Protein AF-A0AAF1BI10-F1 (afdb_monomer)

Sequence (448 aa):
MDAAASSTVVLSPSSAIDAAVAALTTLSPGSPALSAVPAPFGQPFHAKADMLSALEPSLNAAIDLYFVKLHAINPIVDANSVRQRLGQKEHLHNEIFASMVLCMVAMRFCLPDAAPHSPTSNAVVLLREAMALASVNNDSDLRPTLDRMSAAMLMANVLRVTTGFNWAYVKTKEAITLSELLQLDDPLAYDQFTEAEKEIAISMFWKLAVAERSNALLAQHCGANAFRPSVSIRGQITHLSSLRKAAVDKPVVWRLEPTARLFEAMDPSLIDCITSKCSPPDCRMAVSVALLAHSSLDAVPLSAHQSPVQVADVLFTRLWMHSEVWRACMTHSLLQAEDDDSLPQLLVRYPVEVMAQACEVADGLSFEAILGNGQAMSNKLRAIASTADWVLSLPDPPRSYDAVDSIAEGIAMRDRLNDIADRLADAPWVRYDLPGLGHRLSRPRPLV

Solvent-accessible surface area (backbone atoms only — not comparable to full-atom values): 25201 Å² total; per-residue (Å²): 141,82,82,82,80,81,80,80,78,82,69,51,67,66,60,46,42,53,51,43,52,55,44,61,80,67,61,64,98,79,83,82,81,75,84,81,65,80,56,79,87,76,56,64,69,43,100,59,24,70,64,49,61,70,37,48,89,36,45,61,62,34,44,52,48,36,53,71,74,39,28,88,89,51,50,49,65,58,70,66,60,54,52,52,41,54,77,66,47,42,50,33,52,36,44,44,56,30,16,28,51,32,24,43,42,21,44,47,35,32,37,75,91,34,64,95,79,63,29,55,60,53,24,49,52,34,41,51,54,20,52,50,38,57,63,68,70,73,53,95,65,83,77,69,47,73,56,55,31,36,26,28,46,38,46,16,48,45,27,36,61,59,78,34,50,69,65,13,49,54,28,42,50,52,24,50,52,36,39,57,75,54,34,72,84,42,75,74,51,47,74,82,44,55,81,71,50,39,47,30,51,52,40,41,52,45,50,50,51,38,32,42,50,51,33,36,63,51,27,62,64,58,46,96,85,42,76,71,62,77,72,78,77,75,68,76,76,58,66,49,66,64,50,57,72,70,55,72,91,56,67,70,55,62,49,51,47,43,51,38,51,48,46,46,52,50,38,70,66,56,45,28,43,53,52,70,66,48,47,86,94,72,51,72,83,43,67,71,52,52,52,50,33,50,54,45,43,68,69,50,62,86,56,94,72,46,51,64,35,49,50,40,49,40,55,50,51,43,44,29,47,49,44,45,52,41,51,28,33,54,78,66,71,55,55,50,64,84,89,54,76,90,49,55,78,35,29,72,60,35,37,48,45,46,37,43,52,50,51,53,54,54,73,76,46,57,68,66,25,48,51,65,38,18,33,39,45,17,55,37,39,41,50,28,28,54,53,21,46,59,41,71,67,40,98,78,42,82,76,78,46,102,72,38,91,36,72,68,54,48,51,51,54,36,51,51,38,40,52,56,17,54,73,23,60,76,38,52,33,56,53,71,44,75,79,72,67,89,82,62,85,67,76,83,75,80,88,128

Radius of gyration: 24.23 Å; Cα contacts (8 Å, |Δi|>4): 565; chains: 1; bounding box: 86×56×68 Å

Organism: NCBI:txid143232

Mean predicted aligned error: 10.14 Å

InterPro domains:
  IPR050797 Carbohydrate Metabolism and Transport Regulator [PTHR31668] (38-392)

pLDDT: mean 78.37, std 18.45, range [25.52, 98.0]

Foldseek 3Di:
DDDDDDDDDPDDLLVLLVVLLVVVVVDDPDDDDPVPDPQDPPADFDPCLVSVVSCLVNLVVLLVVCCVQPCLLVVLDDSVVLVVCVVNVVLRRQLLNVLLSLLSSLVSLLFQPHDPPDSLVSSVSSLVSSVVSLPVPPPVDDDQDSSNLSSLQSSLQSCCLHVFNPVSLVSLVVSVVSLVVCVLVDPVSCVVDDPVVSLSNLSSLLLSQLLQLQAQLLQLLQDDPGDHGDRPPQDQNVPCVVVVVVPPPDLRNLSCVLSSQLCSLVGRLLSCLLSVVDDPVSRPDDPVSLVSSLVSLVPRDDDPSYDLLSVLVSLLSSLLSLLSSQVSCVVVVNADDPVDPPCLSRHLQNLLVSLLSNLVSVVVGDLVSLLSQALSSLSSLLSSLVSNVVQLPDPDHDADDVRANGSVRSVVSSVVSNVSSVVRLPGSGHSSYGNDSVPDPDPDDPDD

Secondary structure (DSSP, 8-state):
------------HHHHHHHHHHHHHH--S-----TTSPPGGGPPPPTTHHHHHHHHHHHHHHHHHHHHHTTTT---S-HHHHHHHHHTTGGGT-HHHHHHHHHHHHHHHTSTTS-SSSHHHHHHHHHHHHHHHHHH---SS----HHHHHHHHHHHHHHHHHT-HHHHHHHHHHHHHHHHHTTTTSGGGGGGS-HHHHHHHHHHHHHHHHHHHHHHHHGGGG-TTS--------S-TTGGGTGGGT-TT-TTHHHHHHHHHHHHSS-HHHHHHHTT---TTT----HHHHHHHHHHHHT-PPPTT--HHHHHHHHHHHHHHHHHHHHHHHHTT-PPPTT-TT-GGGSTTHHHHHHHHHHHHHHTS-HHHHHTTBHHHHHHHHHHHHHHHHHHTSSS--S-BTTBS-HHHHHHHHHHHHHHHHHHHT-S-BSSS-S-GGG----PPPP-

Structure (mmCIF, N/CA/C/O backbone):
data_AF-A0AAF1BI10-F1
#
_entry.id   AF-A0AAF1BI10-F1
#
loop_
_atom_site.group_PDB
_atom_site.id
_atom_site.type_symbol
_atom_site.label_atom_id
_atom_site.label_alt_id
_atom_site.label_comp_id
_atom_site.label_asym_id
_atom_site.label_entity_id
_atom_site.label_seq_id
_atom_site.pdbx_PDB_ins_code
_atom_site.Cartn_x
_atom_site.Cartn_y
_atom_site.Cartn_z
_atom_site.occupancy
_atom_site.B_iso_or_equiv
_atom_site.auth_seq_id
_atom_site.auth_comp_id
_atom_site.auth_asym_id
_atom_site.auth_atom_id
_atom_site.pdbx_PDB_model_num
ATOM 1 N N . MET A 1 1 ? -55.855 33.226 14.863 1.00 31.58 1 MET A N 1
ATOM 2 C CA . MET A 1 1 ? -55.617 31.771 14.771 1.00 31.58 1 MET A CA 1
ATOM 3 C C . MET A 1 1 ? -54.643 31.575 13.628 1.00 31.58 1 MET A C 1
ATOM 5 O O . MET A 1 1 ? -55.082 31.332 12.518 1.00 31.58 1 MET A O 1
ATOM 9 N N . ASP A 1 2 ? -53.351 31.754 13.894 1.00 25.94 2 ASP A N 1
ATOM 10 C CA . ASP A 1 2 ? -52.290 31.488 12.921 1.00 25.94 2 ASP A CA 1
ATOM 11 C C . ASP A 1 2 ? -51.407 30.389 13.499 1.00 25.94 2 ASP A C 1
ATOM 13 O O . ASP A 1 2 ? -50.744 30.574 14.520 1.00 25.94 2 ASP A O 1
ATOM 17 N N . ALA A 1 3 ? -51.482 29.212 12.884 1.00 27.23 3 ALA A N 1
ATOM 18 C CA . ALA A 1 3 ? -50.625 28.081 13.189 1.00 27.23 3 ALA A CA 1
ATOM 19 C C . ALA A 1 3 ? -49.372 28.189 12.314 1.00 27.23 3 ALA A C 1
ATOM 21 O O . ALA A 1 3 ? -49.432 28.005 11.099 1.00 27.23 3 ALA A O 1
ATOM 22 N N . ALA A 1 4 ? -48.240 28.509 12.939 1.00 28.75 4 ALA A N 1
ATOM 23 C CA . ALA A 1 4 ? -46.933 28.478 12.303 1.00 28.75 4 ALA A CA 1
ATOM 24 C C . ALA A 1 4 ? -46.531 27.021 12.023 1.00 28.75 4 ALA A C 1
ATOM 26 O O . ALA A 1 4 ? -46.327 26.229 12.944 1.00 28.75 4 ALA A O 1
ATOM 27 N N . ALA A 1 5 ? -46.419 26.672 10.743 1.00 28.03 5 ALA A N 1
ATOM 28 C CA . ALA A 1 5 ? -45.824 25.422 10.298 1.00 28.03 5 ALA A CA 1
ATOM 29 C C . ALA A 1 5 ? -44.307 25.469 10.543 1.00 28.03 5 ALA A C 1
ATOM 31 O O . ALA A 1 5 ? -43.591 26.271 9.944 1.00 28.03 5 ALA A O 1
ATOM 32 N N . SER A 1 6 ? -43.820 24.616 11.444 1.00 26.94 6 SER A N 1
ATOM 33 C CA . SER A 1 6 ? -42.392 24.394 11.662 1.00 26.94 6 SER A CA 1
ATOM 34 C C . SER A 1 6 ? -41.845 23.555 10.504 1.00 26.94 6 SER A C 1
ATOM 36 O O . SER A 1 6 ? -42.197 22.384 10.368 1.00 26.94 6 SER A O 1
ATOM 38 N N . SER A 1 7 ? -41.025 24.155 9.635 1.00 27.11 7 SER A N 1
ATOM 39 C CA . SER A 1 7 ? -40.278 23.410 8.622 1.00 27.11 7 SER A CA 1
ATOM 40 C C . SER A 1 7 ? -39.034 22.803 9.269 1.00 27.11 7 SER A C 1
ATOM 42 O O . SER A 1 7 ? -38.045 23.496 9.519 1.00 27.11 7 SER A O 1
ATOM 44 N N . THR A 1 8 ? -39.065 21.507 9.543 1.00 29.58 8 THR A N 1
ATOM 45 C CA . THR A 1 8 ? -37.872 20.733 9.885 1.00 29.58 8 THR A CA 1
ATOM 46 C C . THR A 1 8 ? -37.000 20.616 8.636 1.00 29.58 8 THR A C 1
ATOM 48 O O . THR A 1 8 ? -37.297 19.853 7.719 1.00 29.58 8 THR A O 1
ATOM 51 N N . VAL A 1 9 ? -35.929 21.408 8.575 1.00 31.17 9 VAL A N 1
ATOM 52 C CA . VAL A 1 9 ? -34.893 21.275 7.544 1.00 31.17 9 VAL A CA 1
ATOM 53 C C . VAL A 1 9 ? -34.178 19.946 7.780 1.00 31.17 9 VAL A C 1
ATOM 55 O O . VAL A 1 9 ? -33.450 19.789 8.758 1.00 31.17 9 VAL A O 1
ATOM 58 N N . VAL A 1 10 ? -34.410 18.970 6.902 1.00 31.61 10 VAL A N 1
ATOM 59 C CA . VAL A 1 10 ? -33.675 17.702 6.900 1.00 31.61 10 VAL A CA 1
ATOM 60 C C . VAL A 1 10 ? -32.258 17.997 6.412 1.00 31.61 10 VAL A C 1
ATOM 62 O O . VAL A 1 10 ? -32.020 18.164 5.217 1.00 31.61 10 VAL A O 1
ATOM 65 N N . LEU A 1 11 ? -31.319 18.122 7.348 1.00 34.97 11 LEU A N 1
ATOM 66 C CA . LEU A 1 11 ? -29.902 18.267 7.031 1.00 34.97 11 LEU A CA 1
ATOM 67 C C . LEU A 1 11 ? -29.393 16.974 6.385 1.00 34.97 11 LEU A C 1
ATOM 69 O O . LEU A 1 11 ? -29.658 15.873 6.865 1.00 34.97 11 LEU A O 1
ATOM 73 N N . SER A 1 12 ? -28.636 17.110 5.298 1.00 43.03 12 SER A N 1
ATOM 74 C CA . SER A 1 12 ? -27.916 15.981 4.707 1.00 43.03 12 SER A CA 1
ATOM 75 C C . SER A 1 12 ? -26.938 15.370 5.732 1.00 43.03 12 SER A C 1
ATOM 77 O O . SER A 1 12 ? -26.412 16.105 6.578 1.00 43.03 12 SER A O 1
ATOM 79 N N . PRO A 1 13 ? -26.620 14.063 5.653 1.00 47.16 13 PRO A N 1
ATOM 80 C CA . PRO A 1 13 ? -25.677 13.422 6.573 1.00 47.16 13 PRO A CA 1
ATOM 81 C C . PRO A 1 13 ? -24.314 14.130 6.640 1.00 47.16 13 PRO A C 1
ATOM 83 O O . PRO A 1 13 ? -23.726 14.216 7.711 1.00 47.16 13 PRO A O 1
ATOM 86 N N . SER A 1 14 ? -23.841 14.707 5.525 1.00 51.09 14 SER A N 1
ATOM 87 C CA . SER A 1 14 ? -22.597 15.495 5.494 1.00 51.09 14 SER A CA 1
ATOM 88 C C . SER A 1 14 ? -22.707 16.754 6.354 1.00 51.09 14 SER A C 1
ATOM 90 O O . SER A 1 14 ? -21.896 16.953 7.250 1.00 51.09 14 SER A O 1
ATOM 92 N N . SER A 1 15 ? -23.767 17.546 6.161 1.00 55.72 15 SER A N 1
ATOM 93 C CA . SER A 1 15 ? -24.000 18.762 6.952 1.00 55.72 15 SER A CA 1
ATOM 94 C C . SER A 1 15 ? -24.233 18.484 8.439 1.00 55.72 15 SER A C 1
ATOM 96 O O . SER A 1 15 ? -23.920 19.333 9.265 1.00 55.72 15 SER A O 1
ATOM 98 N N . ALA A 1 16 ? -24.753 17.304 8.794 1.00 54.59 16 ALA A N 1
ATOM 99 C CA . ALA A 1 16 ? -24.953 16.906 10.185 1.00 54.59 16 ALA A CA 1
ATOM 100 C C . ALA A 1 16 ? -23.632 16.536 10.883 1.00 54.59 16 ALA A C 1
ATOM 102 O O . ALA A 1 16 ? -23.443 16.903 12.040 1.00 54.59 16 ALA A O 1
ATOM 103 N N . ILE A 1 17 ? -22.701 15.860 10.195 1.00 55.50 17 ILE A N 1
ATOM 104 C CA . ILE A 1 17 ? -21.355 15.600 10.738 1.00 55.50 17 ILE A CA 1
ATOM 105 C C . ILE A 1 17 ? -20.570 16.914 10.818 1.00 55.50 17 ILE A C 1
ATOM 107 O O . ILE A 1 17 ? -19.960 17.179 11.847 1.00 55.50 17 ILE A O 1
ATOM 111 N N . ASP A 1 18 ? -20.622 17.761 9.785 1.00 60.31 18 ASP A N 1
ATOM 112 C CA . ASP A 1 18 ? -19.946 19.065 9.786 1.00 60.31 18 ASP A CA 1
ATOM 113 C C . ASP A 1 18 ? -20.448 19.965 10.921 1.00 60.31 18 ASP A C 1
ATOM 115 O O . ASP A 1 18 ? -19.646 20.542 11.652 1.00 60.31 18 ASP A O 1
ATOM 119 N N . ALA A 1 19 ? -21.768 20.031 11.124 1.00 57.44 19 ALA A N 1
ATOM 120 C CA . ALA A 1 19 ? -22.371 20.772 12.227 1.00 57.44 19 ALA A CA 1
ATOM 121 C C . ALA A 1 19 ? -22.018 20.169 13.592 1.00 57.44 19 ALA A C 1
ATOM 123 O O . ALA A 1 19 ? -21.762 20.912 14.536 1.00 57.44 19 ALA A O 1
ATOM 124 N N . ALA A 1 20 ? -21.964 18.840 13.706 1.00 54.84 20 ALA A N 1
ATOM 125 C CA . ALA A 1 20 ? -21.598 18.186 14.953 1.00 54.84 20 ALA A CA 1
ATOM 126 C C . ALA A 1 20 ? -20.110 18.384 15.283 1.00 54.84 20 ALA A C 1
ATOM 128 O O . ALA A 1 20 ? -19.794 18.725 16.416 1.00 54.84 20 ALA A O 1
ATOM 129 N N . VAL A 1 21 ? -19.198 18.280 14.309 1.00 60.91 21 VAL A N 1
ATOM 130 C CA . VAL A 1 21 ? -17.766 18.572 14.508 1.00 60.91 21 VAL A CA 1
ATOM 131 C C . VAL A 1 21 ? -17.530 20.062 14.781 1.00 60.91 21 VAL A C 1
ATOM 133 O O . VAL A 1 21 ? -16.714 20.403 15.636 1.00 60.91 21 VAL A O 1
ATOM 136 N N . ALA A 1 22 ? -18.283 20.958 14.137 1.00 59.41 22 ALA A N 1
ATOM 137 C CA . ALA A 1 22 ? -18.283 22.380 14.477 1.00 59.41 22 ALA A CA 1
ATOM 138 C C . ALA A 1 22 ? -18.825 22.634 15.896 1.00 59.41 22 ALA A C 1
ATOM 140 O O . ALA A 1 22 ? -18.309 23.493 16.602 1.00 59.41 22 ALA A O 1
ATOM 141 N N . ALA A 1 23 ? -19.804 21.855 16.365 1.00 51.19 23 ALA A N 1
ATOM 142 C CA . ALA A 1 23 ? -20.256 21.922 17.750 1.00 51.19 23 ALA A CA 1
ATOM 143 C C . ALA A 1 23 ? -19.157 21.457 18.726 1.00 51.19 23 ALA A C 1
ATOM 145 O O . ALA A 1 23 ? -18.974 22.098 19.760 1.00 51.19 23 ALA A O 1
ATOM 146 N N . LEU A 1 24 ? -18.352 20.439 18.380 1.00 52.19 24 LEU A N 1
ATOM 147 C CA . LEU A 1 24 ? -17.215 19.974 19.201 1.00 52.19 24 LEU A CA 1
ATOM 148 C C . LEU A 1 24 ? -16.164 21.056 19.462 1.00 52.19 24 LEU A C 1
ATOM 150 O O . LEU A 1 24 ? -15.582 21.078 20.542 1.00 52.19 24 LEU A O 1
ATOM 154 N N . THR A 1 25 ? -15.922 21.968 18.515 1.00 51.47 25 THR A N 1
ATOM 155 C CA . THR A 1 25 ? -14.968 23.074 18.721 1.00 51.47 25 THR A CA 1
ATOM 156 C C . THR A 1 25 ? -15.521 24.183 19.622 1.00 51.47 25 THR A C 1
ATOM 158 O O . THR A 1 25 ? -14.751 25.003 20.120 1.00 51.47 25 THR A O 1
ATOM 161 N N . THR A 1 26 ? -16.836 24.191 19.867 1.00 43.44 26 THR A N 1
ATOM 162 C CA . THR A 1 26 ? -17.545 25.184 20.696 1.00 43.44 26 THR A CA 1
ATOM 163 C C . THR A 1 26 ? -18.026 24.644 22.046 1.00 43.44 26 THR A C 1
ATOM 165 O O . THR A 1 26 ? -18.413 25.425 22.916 1.00 43.44 26 THR A O 1
ATOM 168 N N . LEU A 1 27 ? -17.996 23.322 22.243 1.00 40.09 27 LEU A N 1
ATOM 169 C CA . LEU A 1 27 ? -18.414 22.672 23.482 1.00 40.09 27 LEU A CA 1
ATOM 170 C C . LEU A 1 27 ? -17.382 22.927 24.592 1.00 40.09 27 LEU A C 1
ATOM 172 O O . LEU A 1 27 ? -16.327 22.301 24.663 1.00 40.09 27 LEU A O 1
ATOM 176 N N . SER A 1 28 ? -17.718 23.863 25.481 1.00 34.72 28 SER A N 1
ATOM 177 C CA . SER A 1 28 ? -17.092 24.003 26.800 1.00 34.72 28 SER A CA 1
ATOM 178 C C . SER A 1 28 ? -17.444 22.776 27.659 1.00 34.72 28 SER A C 1
ATOM 180 O O . SER A 1 28 ? -18.552 22.249 27.509 1.00 34.72 28 SER A O 1
ATOM 182 N N . PRO A 1 29 ? -16.560 22.292 28.554 1.00 36.12 29 PRO A N 1
ATOM 183 C CA . PRO A 1 29 ? -16.841 21.120 29.377 1.00 36.12 29 PRO A CA 1
ATOM 184 C C . PRO A 1 29 ? -17.994 21.417 30.346 1.00 36.12 29 PRO A C 1
ATOM 186 O O . PRO A 1 29 ? -17.800 22.011 31.403 1.00 36.12 29 PRO A O 1
ATOM 189 N N . GLY A 1 30 ? -19.209 21.022 29.961 1.00 42.44 30 GLY A N 1
ATOM 190 C CA . GLY A 1 30 ? -20.400 21.085 30.803 1.00 42.44 30 GLY A CA 1
ATOM 191 C C . GLY A 1 30 ? -21.678 21.463 30.054 1.00 42.44 30 GLY A C 1
ATOM 192 O O . GLY A 1 30 ? -22.052 22.632 30.067 1.00 42.44 30 GLY A O 1
ATOM 193 N N . SER A 1 31 ? -22.366 20.484 29.446 1.00 34.72 31 SER A N 1
ATOM 194 C CA . SER A 1 31 ? -23.835 20.431 29.224 1.00 34.72 31 SER A CA 1
ATOM 195 C C . SER A 1 31 ? -24.236 19.242 28.330 1.00 34.72 31 SER A C 1
ATOM 197 O O . SER A 1 31 ? -23.498 18.944 27.396 1.00 34.72 31 SER A O 1
ATOM 199 N N . PRO A 1 32 ? -25.475 18.720 28.445 1.00 45.84 32 PRO A N 1
ATOM 200 C CA . PRO A 1 32 ? -26.141 18.165 29.620 1.00 45.84 32 PRO A CA 1
ATOM 201 C C . PRO A 1 32 ? -25.905 16.641 29.731 1.00 45.84 32 PRO A C 1
ATOM 203 O O . PRO A 1 32 ? -25.630 15.958 28.752 1.00 45.84 32 PRO A O 1
ATOM 206 N N . ALA A 1 33 ? -26.024 16.119 30.951 1.00 48.28 33 ALA A N 1
ATOM 207 C CA . ALA A 1 33 ? -25.621 14.769 31.336 1.00 48.28 33 ALA A CA 1
ATOM 208 C C . ALA A 1 33 ? -26.352 13.632 30.592 1.00 48.28 33 ALA A C 1
ATOM 210 O O . ALA A 1 33 ? -27.579 13.644 30.488 1.00 48.28 33 ALA A O 1
ATOM 211 N N . LEU A 1 34 ? -25.589 12.589 30.236 1.00 52.19 34 LEU A N 1
ATOM 212 C CA . LEU A 1 34 ? -25.973 11.223 29.822 1.00 52.19 34 LEU A CA 1
ATOM 213 C C . LEU A 1 34 ? -26.940 10.467 30.778 1.00 52.19 34 LEU A C 1
ATOM 215 O O . LEU A 1 34 ? -27.022 9.240 30.740 1.00 52.19 34 LEU A O 1
ATOM 219 N N . SER A 1 35 ? -27.705 11.156 31.633 1.00 46.84 35 SER A N 1
ATOM 220 C CA . SER A 1 35 ? -28.483 10.587 32.747 1.00 46.84 35 SER A CA 1
ATOM 221 C C . SER A 1 35 ? -29.602 9.611 32.353 1.00 46.84 35 SER A C 1
ATOM 223 O O . SER A 1 35 ? -30.230 9.031 33.235 1.00 46.84 35 SER A O 1
ATOM 225 N N . ALA A 1 36 ? -29.850 9.404 31.058 1.00 48.00 36 ALA A N 1
ATOM 226 C CA . ALA A 1 36 ? -30.950 8.586 30.554 1.00 48.00 36 ALA A CA 1
ATOM 227 C C . ALA A 1 36 ? -30.525 7.319 29.787 1.00 48.00 36 ALA A C 1
ATOM 229 O O . ALA A 1 36 ? -31.404 6.549 29.403 1.00 48.00 36 ALA A O 1
ATOM 230 N N . VAL A 1 37 ? -29.228 7.070 29.553 1.00 53.03 37 VAL A N 1
ATOM 231 C CA . VAL A 1 37 ? -28.775 5.833 28.887 1.00 53.03 37 VAL A CA 1
ATOM 232 C C . VAL A 1 37 ? -28.364 4.818 29.959 1.00 53.03 37 VAL A C 1
ATOM 234 O O . VAL A 1 37 ? -27.371 5.050 30.649 1.00 53.03 37 VAL A O 1
ATOM 237 N N . PRO A 1 38 ? -29.090 3.696 30.135 1.00 49.81 38 PRO A N 1
ATOM 238 C CA . PRO A 1 38 ? -28.652 2.641 31.037 1.00 49.81 38 PRO A CA 1
ATOM 239 C C . PRO A 1 38 ? -27.323 2.095 30.521 1.00 49.81 38 PRO A C 1
ATOM 241 O O . PRO A 1 38 ? -27.273 1.581 29.404 1.00 49.81 38 PRO A O 1
ATOM 244 N N . ALA A 1 39 ? -26.256 2.218 31.312 1.00 53.09 39 ALA A N 1
ATOM 245 C CA . ALA A 1 39 ? -24.982 1.591 30.994 1.00 53.09 39 ALA A CA 1
ATOM 246 C C . ALA A 1 39 ? -25.214 0.075 30.894 1.00 53.09 39 ALA A C 1
ATOM 248 O O . ALA A 1 39 ? -25.582 -0.545 31.903 1.00 53.09 39 ALA A O 1
ATOM 249 N N . PRO A 1 40 ? -25.020 -0.553 29.724 1.00 49.62 40 PRO A N 1
ATOM 250 C CA . PRO A 1 40 ? -24.923 -1.993 29.702 1.00 49.62 40 PRO A CA 1
ATOM 251 C C . PRO A 1 40 ? -23.664 -2.319 30.518 1.00 49.62 40 PRO A C 1
ATOM 253 O O . PRO A 1 40 ? -22.595 -1.773 30.269 1.00 49.62 40 PRO A O 1
ATOM 256 N N . PHE A 1 41 ? -23.803 -3.149 31.551 1.00 52.97 41 PHE A N 1
ATOM 257 C CA . PHE A 1 41 ? -22.699 -3.670 32.379 1.00 52.97 41 PHE A CA 1
ATOM 258 C C . PHE A 1 41 ? -22.151 -2.792 33.519 1.00 52.97 41 PHE A C 1
ATOM 260 O O . PHE A 1 41 ? -21.163 -3.180 34.137 1.00 52.97 41 PHE A O 1
ATOM 267 N N . GLY A 1 42 ? -22.778 -1.662 33.871 1.00 60.28 42 GLY A N 1
ATOM 268 C CA . GLY A 1 42 ? -22.357 -0.877 35.047 1.00 60.28 42 GLY A CA 1
ATOM 269 C C . GLY A 1 42 ? -20.955 -0.256 34.940 1.00 60.28 42 GLY A C 1
ATOM 270 O O . GLY A 1 42 ? -20.403 0.185 35.947 1.00 60.28 42 GLY A O 1
ATOM 271 N N . GLN A 1 43 ? -20.378 -0.211 33.735 1.00 69.56 43 GLN A N 1
ATOM 272 C CA . GLN A 1 43 ? -19.134 0.503 33.470 1.00 69.56 43 GLN A CA 1
ATOM 273 C C . GLN A 1 43 ? -19.405 2.011 33.358 1.00 69.56 43 GLN A C 1
ATOM 275 O O . GLN A 1 43 ? -20.383 2.409 32.716 1.00 69.56 43 GLN A O 1
ATOM 280 N N . PRO A 1 44 ? -18.567 2.868 33.968 1.00 80.81 44 PRO A N 1
ATOM 281 C CA . PRO A 1 44 ? -18.727 4.310 33.853 1.00 80.81 44 PRO A CA 1
ATOM 282 C C . PRO A 1 44 ? -18.522 4.764 32.404 1.00 80.81 44 PRO A C 1
ATOM 284 O O . PRO A 1 44 ? -17.844 4.112 31.611 1.00 80.81 44 PRO A O 1
ATOM 287 N N . PHE A 1 45 ? -19.122 5.897 32.055 1.00 85.44 45 PHE A N 1
ATOM 288 C CA . PHE A 1 45 ? -18.816 6.583 30.806 1.00 85.44 45 PHE A CA 1
ATOM 289 C C . PHE A 1 45 ? -17.393 7.146 30.849 1.00 85.44 45 PHE A C 1
ATOM 291 O O . PHE A 1 45 ? -16.958 7.661 31.882 1.00 85.44 45 PHE A O 1
ATOM 298 N N . HIS A 1 46 ? -16.683 7.099 29.725 1.00 86.62 46 HIS A N 1
ATOM 299 C CA . HIS A 1 46 ? -15.383 7.760 29.615 1.00 86.62 46 HIS A CA 1
ATOM 300 C C . HIS A 1 46 ? -15.539 9.274 29.390 1.00 86.62 46 HIS A C 1
ATOM 302 O O . HIS A 1 46 ? -16.592 9.755 28.960 1.00 86.62 46 HIS A O 1
ATOM 308 N N . ALA A 1 47 ? -14.459 10.040 29.560 1.00 82.69 47 ALA A N 1
ATOM 309 C CA . ALA A 1 47 ? -14.481 11.509 29.525 1.00 82.69 47 ALA A CA 1
ATOM 310 C C . ALA A 1 47 ? -15.014 12.140 28.217 1.00 82.69 47 ALA A C 1
ATOM 312 O O . ALA A 1 47 ? -15.375 13.314 28.206 1.00 82.69 47 ALA A O 1
ATOM 313 N N . LYS A 1 48 ? -15.056 11.390 27.105 1.00 84.56 48 LYS A N 1
ATOM 314 C CA . LYS A 1 48 ? -15.559 11.856 25.796 1.00 84.56 48 LYS A CA 1
ATOM 315 C C . LYS A 1 48 ? -16.939 11.310 25.408 1.00 84.56 48 LYS A C 1
ATOM 317 O O . LYS A 1 48 ? -17.348 11.459 24.258 1.00 84.56 48 LYS A O 1
ATOM 322 N N . ALA A 1 49 ? -17.651 10.660 26.330 1.00 84.31 49 ALA A N 1
ATOM 323 C CA . ALA A 1 49 ? -18.897 9.961 26.011 1.00 84.31 49 ALA A CA 1
ATOM 324 C C . ALA A 1 49 ? -20.007 10.928 25.577 1.00 84.31 49 ALA A C 1
ATOM 326 O O . ALA A 1 49 ? -20.689 10.657 24.594 1.00 84.31 49 ALA A O 1
ATOM 327 N N . ASP A 1 50 ? -20.128 12.089 26.231 1.00 81.00 50 ASP A N 1
ATOM 328 C CA . ASP A 1 50 ? -21.113 13.118 25.864 1.00 81.00 50 ASP A CA 1
ATOM 329 C C . ASP A 1 50 ? -20.915 13.598 24.415 1.00 81.00 50 ASP A C 1
ATOM 331 O O . ASP A 1 50 ? -21.865 13.699 23.638 1.00 81.00 50 ASP A O 1
ATOM 335 N N . MET A 1 51 ? -19.657 13.816 24.016 1.00 82.25 51 MET A N 1
ATOM 336 C CA . MET A 1 51 ? -19.302 14.208 22.650 1.00 82.25 51 MET A CA 1
ATOM 337 C C . MET A 1 51 ? -19.689 13.123 21.630 1.00 82.25 51 MET A C 1
ATOM 339 O O . MET A 1 51 ? -20.219 13.438 20.567 1.00 82.25 51 MET A O 1
ATOM 343 N N . LEU A 1 52 ? -19.428 11.848 21.930 1.00 83.00 52 LEU A N 1
ATOM 344 C CA . LEU A 1 52 ? -19.770 10.744 21.028 1.00 83.00 52 LEU A CA 1
ATOM 345 C C . LEU A 1 52 ? -21.276 10.519 20.936 1.00 83.00 52 LEU A C 1
ATOM 347 O O . LEU A 1 52 ? -21.784 10.269 19.846 1.00 83.00 52 LEU A O 1
ATOM 351 N N . SER A 1 53 ? -21.991 10.678 22.048 1.00 82.81 53 SER A N 1
ATOM 352 C CA . SER A 1 53 ? -23.450 10.623 22.062 1.00 82.81 53 SER A CA 1
ATOM 353 C C . SER A 1 53 ? -24.058 11.728 21.194 1.00 82.81 53 SER A C 1
ATOM 355 O O . SER A 1 53 ? -24.999 11.466 20.448 1.00 82.81 53 SER A O 1
ATOM 357 N N . ALA A 1 54 ? -23.477 12.933 21.196 1.00 77.62 54 ALA A N 1
ATOM 358 C CA . ALA A 1 54 ? -23.900 14.013 20.303 1.00 77.62 54 ALA A CA 1
ATOM 359 C C . ALA A 1 54 ? -23.653 13.699 18.811 1.00 77.62 54 ALA A C 1
ATOM 361 O O . ALA A 1 54 ? -24.390 14.178 17.949 1.00 77.62 54 ALA A O 1
ATOM 362 N N . LEU A 1 55 ? -22.643 12.880 18.495 1.00 75.62 55 LEU A N 1
ATOM 363 C CA . LEU A 1 55 ? -22.329 12.446 17.129 1.00 75.62 55 LEU A CA 1
ATOM 364 C C . LEU A 1 55 ? -23.166 11.242 16.660 1.00 75.62 55 LEU A C 1
ATOM 366 O O . LEU A 1 55 ? -23.219 10.993 15.455 1.00 75.62 55 LEU A O 1
ATOM 370 N N . GLU A 1 56 ? -23.815 10.502 17.567 1.00 77.44 56 GLU A N 1
ATOM 371 C CA . GLU A 1 56 ? -24.487 9.212 17.316 1.00 77.44 56 GLU A CA 1
ATOM 372 C C . GLU A 1 56 ? -25.407 9.188 16.073 1.00 77.44 56 GLU A C 1
ATOM 374 O O . GLU A 1 56 ? -25.274 8.253 15.274 1.00 77.44 56 GLU A O 1
ATOM 379 N N . PRO A 1 57 ? -26.256 10.208 15.806 1.00 71.25 57 PRO A N 1
ATOM 380 C CA . PRO A 1 57 ? -27.109 10.234 14.609 1.00 71.25 57 PRO A CA 1
ATOM 381 C C . PRO A 1 57 ? -26.323 10.200 13.292 1.00 71.25 57 PRO A C 1
ATOM 383 O O . PRO A 1 57 ? -26.815 9.720 12.271 1.00 71.25 57 PRO A O 1
ATOM 386 N N . SER A 1 58 ? -25.091 10.698 13.325 1.00 72.56 58 SER A N 1
ATOM 387 C CA . SER A 1 58 ? -24.222 10.870 12.167 1.00 72.56 58 SER A CA 1
ATOM 388 C C . SER A 1 58 ? -23.101 9.820 12.099 1.00 72.56 58 SER A C 1
ATOM 390 O O . SER A 1 58 ? -22.537 9.601 11.023 1.00 72.56 58 SER A O 1
ATOM 392 N N . LEU A 1 59 ? -22.799 9.133 13.213 1.00 80.81 59 LEU A N 1
ATOM 393 C CA . LEU A 1 59 ? -21.774 8.082 13.295 1.00 80.81 59 LEU A CA 1
ATOM 394 C C . LEU A 1 59 ? -22.070 6.925 12.338 1.00 80.81 59 LEU A C 1
ATOM 396 O O . LEU A 1 59 ? -21.198 6.545 11.560 1.00 80.81 59 LEU A O 1
ATOM 400 N N . ASN A 1 60 ? -23.298 6.396 12.349 1.00 81.31 60 ASN A N 1
ATOM 401 C CA . ASN A 1 60 ? -23.662 5.244 11.515 1.00 81.31 60 ASN A CA 1
ATOM 402 C C . ASN A 1 60 ? -23.466 5.535 10.020 1.00 81.31 60 ASN A C 1
ATOM 404 O O . ASN A 1 60 ? -22.824 4.756 9.322 1.00 81.31 60 ASN A O 1
ATOM 408 N N . ALA A 1 61 ? -23.920 6.701 9.548 1.00 79.94 61 ALA A N 1
ATOM 409 C CA . ALA A 1 61 ? -23.762 7.102 8.151 1.00 79.94 61 ALA A CA 1
ATOM 410 C C . ALA A 1 61 ? -22.285 7.281 7.751 1.00 79.94 61 ALA A C 1
ATOM 412 O O . ALA A 1 61 ? -21.879 6.875 6.660 1.00 79.94 61 ALA A O 1
ATOM 413 N N . ALA A 1 62 ? -21.464 7.865 8.631 1.00 79.69 62 ALA A N 1
ATOM 414 C CA . ALA A 1 62 ? -20.030 8.019 8.390 1.00 79.69 62 ALA A CA 1
ATOM 415 C C . ALA A 1 62 ? -19.310 6.662 8.317 1.00 79.69 62 ALA A C 1
ATOM 417 O O . ALA A 1 62 ? -18.460 6.445 7.450 1.00 79.69 62 ALA A O 1
ATOM 418 N N . ILE A 1 63 ? -19.675 5.740 9.206 1.00 84.94 63 ILE A N 1
ATOM 419 C CA . ILE A 1 63 ? -19.086 4.403 9.311 1.00 84.94 63 ILE A CA 1
ATOM 420 C C . ILE A 1 63 ? -19.501 3.522 8.133 1.00 84.94 63 ILE A C 1
ATOM 422 O O . ILE A 1 63 ? -18.655 2.844 7.549 1.00 84.94 63 ILE A O 1
ATOM 426 N N . ASP A 1 64 ? -20.762 3.578 7.708 1.00 84.44 64 ASP A N 1
ATOM 427 C CA . ASP A 1 64 ? -21.208 2.886 6.498 1.00 84.44 64 ASP A CA 1
ATOM 428 C C . ASP A 1 64 ? -20.437 3.368 5.268 1.00 84.44 64 ASP A C 1
ATOM 430 O O . ASP A 1 64 ? -20.019 2.560 4.437 1.00 84.44 64 ASP A O 1
ATOM 434 N N . LEU A 1 65 ? -20.152 4.668 5.183 1.00 80.81 65 LEU A N 1
ATOM 435 C CA . LEU A 1 65 ? -19.370 5.208 4.080 1.00 80.81 65 LEU A CA 1
ATOM 436 C C . LEU A 1 65 ? -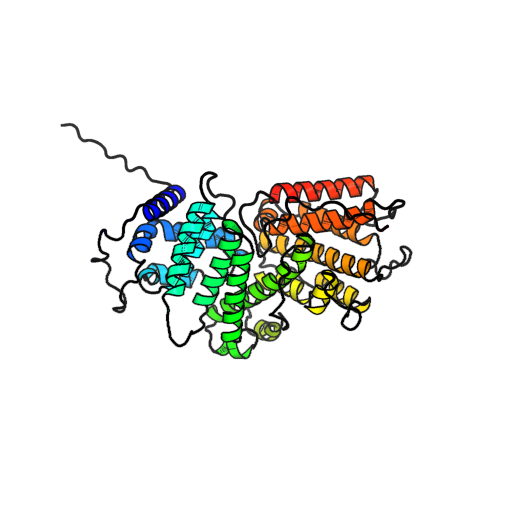17.902 4.752 4.112 1.00 80.81 65 LEU A C 1
ATOM 438 O O . LEU A 1 65 ? -17.340 4.462 3.053 1.00 80.81 65 LEU A O 1
ATOM 442 N N . TYR A 1 66 ? -17.298 4.607 5.298 1.00 84.38 66 TYR A N 1
ATOM 443 C CA . TYR A 1 66 ? -15.998 3.941 5.440 1.00 84.38 66 TYR A CA 1
ATOM 444 C C . TYR A 1 66 ? -16.052 2.515 4.873 1.00 84.38 66 TYR A C 1
ATOM 446 O O . TYR A 1 66 ? -15.187 2.130 4.081 1.00 84.38 66 TYR A O 1
ATOM 454 N N . PHE A 1 67 ? -17.083 1.740 5.220 1.00 86.44 67 PHE A N 1
ATOM 455 C CA . PHE A 1 67 ? -17.212 0.367 4.734 1.00 86.44 67 PHE A CA 1
ATOM 456 C C . PHE A 1 67 ? -17.410 0.284 3.221 1.00 86.44 67 PHE A C 1
ATOM 458 O O . PHE A 1 67 ? -16.816 -0.574 2.572 1.00 86.44 67 PHE A O 1
ATOM 465 N N . VAL A 1 68 ? -18.176 1.206 2.643 1.00 83.38 68 VAL A N 1
ATOM 466 C CA . VAL A 1 68 ? -18.416 1.252 1.195 1.00 83.38 68 VAL A CA 1
ATOM 467 C C . VAL A 1 68 ? -17.164 1.669 0.421 1.00 83.38 68 VAL A C 1
ATOM 469 O O . VAL A 1 68 ? -16.858 1.074 -0.610 1.00 83.38 68 VAL A O 1
ATOM 472 N N . LYS A 1 69 ? -16.441 2.695 0.884 1.00 79.12 69 LYS A N 1
ATOM 473 C CA . LYS A 1 69 ? -15.377 3.337 0.090 1.00 79.12 69 LYS A CA 1
ATOM 474 C C . LYS A 1 69 ? -13.973 2.830 0.412 1.00 79.12 69 LYS A C 1
ATOM 476 O O . LYS A 1 69 ? -13.123 2.831 -0.470 1.00 79.12 69 LYS A O 1
ATOM 481 N N . LEU A 1 70 ? -13.710 2.423 1.655 1.00 81.81 70 LEU A N 1
ATOM 482 C CA . LEU A 1 70 ? -12.350 2.156 2.136 1.00 81.81 70 LEU A CA 1
ATOM 483 C C . LEU A 1 70 ? -12.113 0.707 2.542 1.00 81.81 70 LEU A C 1
ATOM 485 O O . LEU A 1 70 ? -10.979 0.250 2.451 1.00 81.81 70 LEU A O 1
ATOM 489 N N . HIS A 1 71 ? -13.132 -0.043 2.966 1.00 84.56 71 HIS A N 1
ATOM 490 C CA . HIS A 1 71 ? -12.916 -1.389 3.519 1.00 84.56 71 HIS A CA 1
ATOM 491 C C . HIS A 1 71 ? -12.269 -2.359 2.531 1.00 84.56 71 HIS A C 1
ATOM 493 O O . HIS A 1 71 ? -11.398 -3.122 2.930 1.00 84.56 71 HIS A O 1
ATOM 499 N N . ALA A 1 72 ? -12.577 -2.258 1.233 1.00 80.56 72 ALA A N 1
ATOM 500 C CA . ALA A 1 72 ? -11.941 -3.096 0.215 1.00 80.56 72 ALA A CA 1
ATOM 501 C C . ALA A 1 72 ? -10.401 -2.981 0.232 1.00 80.56 72 ALA A C 1
ATOM 503 O O . ALA A 1 72 ? -9.690 -3.972 0.117 1.00 80.56 72 ALA A O 1
ATOM 504 N N . ILE A 1 73 ? -9.864 -1.782 0.422 1.00 80.06 73 ILE A N 1
ATOM 505 C CA . ILE A 1 73 ? -8.415 -1.514 0.439 1.00 80.06 73 ILE A CA 1
ATOM 506 C C . ILE A 1 73 ? -7.854 -1.355 1.865 1.00 80.06 73 ILE A C 1
ATOM 508 O O . ILE A 1 73 ? -6.646 -1.197 2.077 1.00 80.06 73 ILE A O 1
ATOM 512 N N . ASN A 1 74 ? -8.736 -1.370 2.864 1.00 84.94 74 ASN A N 1
ATOM 513 C CA . ASN A 1 74 ? -8.442 -1.216 4.279 1.00 84.94 74 ASN A CA 1
ATOM 514 C C . ASN A 1 74 ? -9.309 -2.131 5.175 1.00 84.94 74 ASN A C 1
ATOM 516 O O . ASN A 1 74 ? -10.036 -1.625 6.036 1.00 84.94 74 ASN A O 1
ATOM 520 N N . PRO A 1 75 ? -9.223 -3.466 5.013 1.00 86.06 75 PRO A N 1
ATOM 521 C CA . PRO A 1 75 ? -10.020 -4.421 5.781 1.00 86.06 75 PRO A CA 1
ATOM 522 C C . PRO A 1 75 ? -9.380 -4.701 7.150 1.00 86.06 75 PRO A C 1
ATOM 524 O O . PRO A 1 75 ? -8.951 -5.809 7.440 1.00 86.06 75 PRO A O 1
ATOM 527 N N . ILE A 1 76 ? -9.259 -3.669 7.984 1.00 88.56 76 ILE A N 1
ATOM 528 C CA . ILE A 1 76 ? -8.630 -3.759 9.319 1.00 88.56 76 ILE A CA 1
ATOM 529 C C . ILE A 1 76 ? -9.638 -3.861 10.459 1.00 88.56 76 ILE A C 1
ATOM 531 O O . ILE A 1 76 ? -9.253 -3.892 11.614 1.00 88.56 76 ILE A O 1
ATOM 535 N N . VAL A 1 77 ? -10.929 -3.887 10.135 1.00 89.94 77 VAL A N 1
ATOM 536 C CA . VAL A 1 77 ? -12.023 -4.027 11.097 1.00 89.94 77 VAL A CA 1
ATOM 537 C C . VAL A 1 77 ? -13.115 -4.904 10.495 1.00 89.94 77 VAL A C 1
ATOM 539 O O . VAL A 1 77 ? -13.352 -4.861 9.281 1.00 89.94 77 VAL A O 1
ATOM 542 N N . ASP A 1 78 ? -13.793 -5.680 11.338 1.00 87.56 78 ASP A N 1
ATOM 543 C CA . ASP A 1 78 ? -14.974 -6.438 10.930 1.00 87.56 78 ASP A CA 1
ATOM 544 C C . ASP A 1 78 ? -16.225 -5.550 10.964 1.00 87.56 78 ASP A C 1
ATOM 546 O O . ASP A 1 78 ? -16.540 -4.911 11.971 1.00 87.56 78 ASP A O 1
ATOM 550 N N . ALA A 1 79 ? -16.954 -5.510 9.849 1.00 87.38 79 ALA A N 1
ATOM 551 C CA . ALA A 1 79 ? -18.086 -4.607 9.690 1.00 87.38 79 ALA A CA 1
ATOM 552 C C . ALA A 1 79 ? -19.273 -4.975 10.584 1.00 87.38 79 ALA A C 1
ATOM 554 O O . ALA A 1 79 ? -19.978 -4.089 11.071 1.00 87.38 79 ALA A O 1
ATOM 555 N N . ASN A 1 80 ? -19.493 -6.271 10.807 1.00 88.38 80 ASN A N 1
ATOM 556 C CA . ASN A 1 80 ? -20.600 -6.747 11.630 1.00 88.38 80 ASN A CA 1
ATOM 557 C C . ASN A 1 80 ? -20.324 -6.474 13.109 1.00 88.38 80 ASN A C 1
ATOM 559 O O . ASN A 1 80 ? -21.179 -5.910 13.790 1.00 88.38 80 ASN A O 1
ATOM 563 N N . SER A 1 81 ? -19.108 -6.774 13.564 1.00 90.38 81 SER A N 1
ATOM 564 C CA . SER A 1 81 ? -18.625 -6.485 14.912 1.00 90.38 81 SER A CA 1
ATOM 565 C C . SER A 1 81 ? -18.729 -4.996 15.239 1.00 90.38 81 SER A C 1
ATOM 567 O O . SER A 1 81 ? -19.348 -4.632 16.238 1.00 90.38 81 SER A O 1
ATOM 569 N N . VAL A 1 82 ? -18.236 -4.108 14.364 1.00 91.94 82 VAL A N 1
ATOM 570 C CA . VAL A 1 82 ? -18.330 -2.654 14.592 1.00 91.94 82 VAL A CA 1
ATOM 571 C C . VAL A 1 82 ? -19.787 -2.201 14.723 1.00 91.94 82 VAL A C 1
ATOM 573 O O . VAL A 1 82 ? -20.121 -1.500 15.678 1.00 91.94 82 VAL A O 1
ATOM 576 N N . ARG A 1 83 ? -20.679 -2.623 13.815 1.00 91.00 83 ARG A N 1
ATOM 577 C CA . ARG A 1 83 ? -22.104 -2.243 13.871 1.00 91.00 83 ARG A CA 1
ATOM 578 C C . ARG A 1 83 ? -22.805 -2.779 15.117 1.00 91.00 83 ARG A C 1
ATOM 580 O O . ARG A 1 83 ? -23.575 -2.054 15.742 1.00 91.00 83 ARG A O 1
ATOM 587 N N . GLN A 1 84 ? -22.522 -4.021 15.500 1.00 92.25 84 GLN A N 1
ATOM 588 C CA . GLN A 1 84 ? -23.081 -4.629 16.703 1.00 92.25 84 GLN A CA 1
ATOM 589 C C . GLN A 1 84 ? -22.659 -3.861 17.962 1.00 92.25 84 GLN A C 1
ATOM 591 O O . GLN A 1 84 ? -23.513 -3.490 18.769 1.00 92.25 84 GLN A O 1
ATOM 596 N N . ARG A 1 85 ? -21.362 -3.572 18.104 1.00 92.75 85 ARG A N 1
ATOM 597 C CA . ARG A 1 85 ? -20.792 -2.859 19.260 1.00 92.75 85 ARG A CA 1
ATOM 598 C C . ARG A 1 85 ? -21.263 -1.404 19.340 1.00 92.75 85 ARG A C 1
ATOM 600 O O . ARG A 1 85 ? -21.508 -0.885 20.429 1.00 92.75 85 ARG A O 1
ATOM 607 N N . LEU A 1 86 ? -21.477 -0.749 18.194 1.00 90.75 86 LEU A N 1
ATOM 608 C CA . LEU A 1 86 ? -22.133 0.563 18.131 1.00 90.75 86 LEU A CA 1
ATOM 609 C C . LEU A 1 86 ? -23.579 0.504 18.625 1.00 90.75 86 LEU A C 1
ATOM 611 O O . LEU A 1 86 ? -23.958 1.330 19.450 1.00 90.75 86 LEU A O 1
ATOM 615 N N . GLY A 1 87 ? -24.360 -0.488 18.181 1.00 89.81 87 GLY A N 1
ATOM 616 C CA . GLY A 1 87 ? -25.740 -0.692 18.638 1.00 89.81 87 GLY A CA 1
ATOM 617 C C . GLY A 1 87 ? -25.845 -0.983 20.139 1.00 89.81 87 GLY A C 1
ATOM 618 O O . GLY A 1 87 ? -26.814 -0.588 20.781 1.00 89.81 87 GLY A O 1
ATOM 619 N N . GLN A 1 88 ? -24.816 -1.608 20.714 1.00 91.31 88 GLN A N 1
ATOM 620 C CA . GLN A 1 88 ? -24.668 -1.829 22.158 1.00 91.31 88 GLN A CA 1
ATOM 621 C C . GLN A 1 88 ? -24.142 -0.602 22.919 1.00 91.31 88 GLN A C 1
ATOM 623 O O . GLN A 1 88 ? -23.978 -0.665 24.134 1.00 91.31 88 GLN A O 1
ATOM 628 N N . LYS A 1 89 ? -23.872 0.509 22.224 1.00 91.19 89 LYS A N 1
ATOM 629 C CA . LYS A 1 89 ? -23.288 1.739 22.777 1.00 91.19 89 LYS A CA 1
ATOM 630 C C . LYS A 1 89 ? -21.944 1.533 23.482 1.00 91.19 89 LYS A C 1
ATOM 632 O O . LYS A 1 89 ? -21.558 2.330 24.333 1.00 91.19 89 LYS A O 1
ATOM 637 N N . GLU A 1 90 ? -21.179 0.515 23.084 1.00 91.94 90 GLU A N 1
ATOM 638 C CA . GLU A 1 90 ? -19.873 0.223 23.691 1.00 91.94 90 GLU A CA 1
ATOM 639 C C . GLU A 1 90 ? -18.896 1.401 23.538 1.00 91.94 90 GLU A C 1
ATOM 641 O O . GLU A 1 90 ? -18.078 1.660 24.412 1.00 91.94 90 GLU A O 1
ATOM 646 N N . HIS A 1 91 ? -19.038 2.181 22.464 1.00 91.06 91 HIS A N 1
ATOM 647 C CA . HIS A 1 91 ? -18.235 3.373 22.181 1.00 91.06 91 HIS A CA 1
ATOM 648 C C . HIS A 1 91 ? -18.400 4.509 23.203 1.00 91.06 91 HIS A C 1
ATOM 650 O O . HIS A 1 91 ? -17.691 5.497 23.097 1.00 91.06 91 HIS A O 1
ATOM 656 N N . LEU A 1 92 ? -19.330 4.413 24.158 1.00 90.88 92 LEU A N 1
ATOM 657 C CA . LEU A 1 92 ? -19.460 5.370 25.265 1.00 90.88 92 LEU A CA 1
ATOM 658 C C . LEU A 1 92 ? -18.678 4.932 26.518 1.00 90.88 92 LEU A C 1
ATOM 660 O O . LEU A 1 92 ? -18.472 5.729 27.436 1.00 90.88 92 LEU A O 1
ATOM 664 N N . HIS A 1 93 ? -18.258 3.666 26.558 1.00 88.88 93 HIS A N 1
ATOM 665 C CA . HIS A 1 93 ? -17.656 3.014 27.722 1.00 88.88 93 HIS A CA 1
ATOM 666 C C . HIS A 1 93 ? -16.231 2.516 27.445 1.00 88.88 93 HIS A C 1
ATOM 668 O O . HIS A 1 93 ? -15.385 2.537 28.333 1.00 88.88 93 HIS A O 1
ATOM 674 N N . ASN A 1 94 ? -15.940 2.100 26.211 1.00 90.38 94 ASN A N 1
ATOM 675 C CA . ASN A 1 94 ? -14.642 1.583 25.797 1.00 90.38 94 ASN A CA 1
ATOM 676 C C . ASN A 1 94 ? -13.861 2.648 25.015 1.00 90.38 94 ASN A C 1
ATOM 678 O O . ASN A 1 94 ? -14.157 2.925 23.853 1.00 90.38 94 ASN A O 1
ATOM 682 N N . GLU A 1 95 ? -12.830 3.211 25.644 1.00 91.00 95 GLU A N 1
ATOM 683 C CA . GLU A 1 95 ? -12.017 4.296 25.080 1.00 91.00 95 GLU A CA 1
ATOM 684 C C . GLU A 1 95 ? -11.269 3.901 23.801 1.00 91.00 95 GLU A C 1
ATOM 686 O O . GLU A 1 95 ? -11.140 4.710 22.881 1.00 91.00 95 GLU A O 1
ATOM 691 N N . ILE A 1 96 ? -10.800 2.653 23.699 1.00 91.94 96 ILE A N 1
ATOM 692 C CA . ILE A 1 96 ? -10.093 2.183 22.500 1.00 91.94 96 ILE A CA 1
ATOM 693 C C . ILE A 1 96 ? -11.075 2.025 21.341 1.00 91.94 96 ILE A C 1
ATOM 695 O O . ILE A 1 96 ? -10.795 2.471 20.227 1.00 91.94 96 ILE A O 1
ATOM 699 N N . PHE A 1 97 ? -12.247 1.444 21.600 1.00 92.88 97 PHE A N 1
ATOM 700 C CA . PHE A 1 97 ? -13.286 1.320 20.582 1.00 92.88 97 PHE A CA 1
ATOM 701 C C . PHE A 1 97 ? -13.799 2.696 20.134 1.00 92.88 97 PHE A C 1
ATOM 703 O O . PHE A 1 97 ? -13.930 2.952 18.938 1.00 92.88 97 PHE A O 1
ATOM 710 N N . ALA A 1 98 ? -14.001 3.617 21.076 1.00 92.75 98 ALA A N 1
ATOM 711 C CA . ALA A 1 98 ? -14.338 5.010 20.809 1.00 92.75 98 ALA A CA 1
ATOM 712 C C . ALA A 1 98 ? -13.284 5.711 19.935 1.00 92.75 98 ALA A C 1
ATOM 714 O O . ALA A 1 98 ? -13.620 6.367 18.947 1.00 92.75 98 ALA A O 1
ATOM 715 N N . SER A 1 99 ? -12.003 5.528 20.261 1.00 93.19 99 SER A N 1
ATOM 716 C CA . SER A 1 99 ? -10.872 6.036 19.483 1.00 93.19 99 SER A CA 1
ATOM 717 C C . SER A 1 99 ? -10.892 5.516 18.042 1.00 93.19 99 SER A C 1
ATOM 719 O O . SER A 1 99 ? -10.802 6.295 17.089 1.00 93.19 99 SER A O 1
ATOM 721 N N . MET A 1 100 ? -11.108 4.211 17.870 1.00 93.19 100 MET A N 1
ATOM 722 C CA . MET A 1 100 ? -11.237 3.574 16.561 1.00 93.19 100 MET A CA 1
ATOM 723 C C . MET A 1 100 ? -12.401 4.167 15.752 1.00 93.19 100 MET A C 1
ATOM 725 O O . MET A 1 100 ? -12.206 4.563 14.601 1.00 93.19 100 MET A O 1
ATOM 729 N N . VAL A 1 101 ? -13.586 4.291 16.361 1.00 92.25 101 VAL A N 1
ATOM 730 C CA . VAL A 1 101 ? -14.785 4.880 15.740 1.00 92.25 101 VAL A CA 1
ATOM 731 C C . VAL A 1 101 ? -14.524 6.317 15.284 1.00 92.25 101 VAL A C 1
ATOM 733 O O . VAL A 1 101 ? -14.823 6.659 14.139 1.00 92.25 101 VAL A O 1
ATOM 736 N N . LEU A 1 102 ? -13.902 7.150 16.122 1.00 91.56 102 LEU A N 1
ATOM 737 C CA . LEU A 1 102 ? -13.550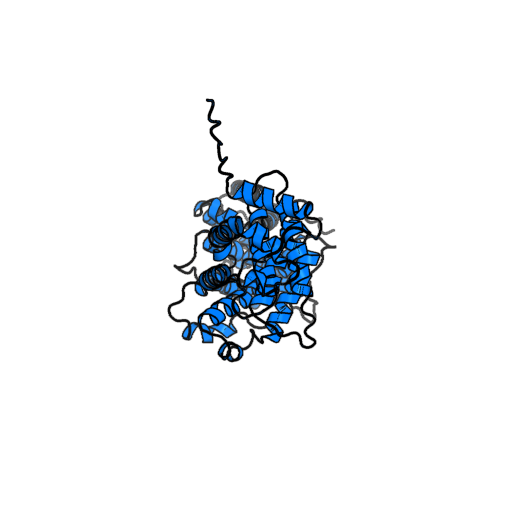 8.525 15.755 1.00 91.56 102 LEU A CA 1
ATOM 738 C C . LEU A 1 102 ? -12.596 8.580 14.564 1.00 91.56 102 LEU A C 1
ATOM 740 O O . LEU A 1 102 ? -12.785 9.413 13.679 1.00 91.56 102 LEU A O 1
ATOM 744 N N . CYS A 1 103 ? -11.602 7.691 14.490 1.00 91.31 103 CYS A N 1
ATOM 745 C CA . CYS A 1 103 ? -10.716 7.641 13.331 1.00 91.31 103 CYS A CA 1
ATOM 746 C C . CYS A 1 103 ? -11.430 7.151 12.061 1.00 91.31 103 CYS A C 1
ATOM 748 O O . CYS A 1 103 ? -11.152 7.673 10.982 1.00 91.31 103 CYS A O 1
ATOM 750 N N . MET A 1 104 ? -12.371 6.204 12.157 1.00 88.88 104 MET A N 1
ATOM 751 C CA . MET A 1 104 ? -13.200 5.797 11.010 1.00 88.88 104 MET A CA 1
ATOM 752 C C . MET A 1 104 ? -14.023 6.973 10.471 1.00 88.88 104 MET A C 1
ATOM 754 O O . MET A 1 104 ? -14.092 7.177 9.259 1.00 88.88 104 MET A O 1
ATOM 758 N N . VAL A 1 105 ? -14.592 7.785 11.364 1.00 86.81 105 VAL A N 1
ATOM 759 C CA . VAL A 1 105 ? -15.334 9.002 11.003 1.00 86.81 105 VAL A CA 1
ATOM 760 C C . VAL A 1 105 ? -14.389 10.066 10.445 1.00 86.81 105 VAL A C 1
ATOM 762 O O . VAL A 1 105 ? -14.702 10.691 9.439 1.00 86.81 105 VAL A O 1
ATOM 765 N N . ALA A 1 106 ? -13.199 10.244 11.020 1.00 86.56 106 ALA A N 1
ATOM 766 C CA . ALA A 1 106 ? -12.198 11.175 10.502 1.00 86.56 106 ALA A CA 1
ATOM 767 C C . ALA A 1 106 ? -11.784 10.831 9.060 1.00 86.56 106 ALA A C 1
ATOM 769 O O . ALA A 1 106 ? -11.647 11.724 8.228 1.00 86.56 106 ALA A O 1
ATOM 770 N N . MET A 1 107 ? -11.672 9.540 8.727 1.00 82.06 107 MET A N 1
ATOM 771 C CA . MET A 1 107 ? -11.352 9.087 7.369 1.00 82.06 107 MET A CA 1
ATOM 772 C C . MET A 1 107 ? -12.395 9.509 6.325 1.00 82.06 107 MET A C 1
ATOM 774 O O . MET A 1 107 ? -12.028 9.680 5.164 1.00 82.06 107 MET A O 1
ATOM 778 N N . ARG A 1 108 ? -13.664 9.742 6.699 1.00 78.38 108 ARG A N 1
ATOM 779 C CA . ARG A 1 108 ? -14.682 10.294 5.782 1.00 78.38 108 ARG A CA 1
ATOM 780 C C . ARG A 1 108 ? -14.261 11.650 5.225 1.00 78.38 108 ARG A C 1
ATOM 782 O O . ARG A 1 108 ? -14.478 11.927 4.043 1.00 78.38 108 ARG A O 1
ATOM 789 N N . PHE A 1 109 ? -13.682 12.485 6.074 1.00 76.56 109 PHE A N 1
ATOM 790 C CA . PHE A 1 109 ? -13.218 13.809 5.690 1.00 76.56 109 PHE A CA 1
ATOM 791 C C . PHE A 1 109 ? -11.969 13.764 4.816 1.00 76.56 109 PHE A C 1
ATOM 793 O O . PHE A 1 109 ? -11.675 14.726 4.123 1.00 76.56 109 PHE A O 1
ATOM 800 N N . CYS A 1 110 ? -11.262 12.638 4.797 1.00 75.25 110 CYS A N 1
ATOM 801 C CA . CYS A 1 110 ? -10.138 12.433 3.898 1.00 75.25 110 CYS A CA 1
ATOM 802 C C . CYS A 1 110 ? -10.570 11.966 2.495 1.00 75.25 110 CYS A C 1
ATOM 804 O O . CYS A 1 110 ? -9.736 11.943 1.604 1.00 75.25 110 CYS A O 1
ATOM 806 N N . LEU A 1 111 ? -11.832 11.572 2.271 1.00 73.31 111 LEU A N 1
ATOM 807 C CA . LEU A 1 111 ? -12.281 11.013 0.985 1.00 73.31 111 LEU A CA 1
ATOM 808 C C . LEU A 1 111 ? -12.438 12.071 -0.131 1.00 73.31 111 LEU A C 1
ATOM 810 O O . LEU A 1 111 ? -12.770 13.212 0.178 1.00 73.31 111 LEU A O 1
ATOM 814 N N . PRO A 1 112 ? -12.312 11.683 -1.425 1.00 62.78 112 PRO A N 1
ATOM 815 C CA . PRO A 1 112 ? -12.487 12.572 -2.588 1.00 62.78 112 PRO A CA 1
ATOM 816 C C . PRO A 1 112 ? -13.790 13.370 -2.598 1.00 62.78 112 PRO A C 1
ATOM 818 O O . PRO A 1 112 ? -13.791 14.551 -2.920 1.00 62.78 112 PRO A O 1
ATOM 821 N N . ASP A 1 113 ? -14.886 12.746 -2.167 1.00 64.88 113 ASP A N 1
ATOM 822 C CA . ASP A 1 113 ? -16.225 13.345 -2.156 1.00 64.88 113 ASP A CA 1
ATOM 823 C C . ASP A 1 113 ? -16.475 14.211 -0.893 1.00 64.88 113 ASP A C 1
ATOM 825 O O . ASP A 1 113 ? -17.619 14.392 -0.460 1.00 64.88 113 ASP A O 1
ATOM 829 N N . ALA A 1 114 ? -15.429 14.632 -0.172 1.00 59.62 114 ALA A N 1
ATOM 830 C CA . ALA A 1 114 ? -15.552 15.544 0.968 1.00 59.62 114 ALA A CA 1
ATOM 831 C C . ALA A 1 114 ? -15.688 16.996 0.478 1.00 59.62 114 ALA A C 1
ATOM 833 O O . ALA A 1 114 ? -15.036 17.399 -0.482 1.00 59.62 114 ALA A O 1
ATOM 834 N N . ALA A 1 115 ? -16.568 17.780 1.111 1.00 50.69 115 ALA A N 1
ATOM 835 C CA . ALA A 1 115 ? -16.866 19.140 0.666 1.00 50.69 115 ALA A CA 1
ATOM 836 C C . ALA A 1 115 ? -15.591 20.022 0.633 1.00 50.69 115 ALA A C 1
ATOM 838 O O . ALA A 1 115 ? -14.757 19.895 1.529 1.00 50.69 115 ALA A O 1
ATOM 839 N N . PRO A 1 116 ? -15.442 20.957 -0.328 1.00 46.41 116 PRO A N 1
ATOM 840 C CA . PRO A 1 116 ? -14.197 21.715 -0.550 1.00 46.41 116 PRO A CA 1
ATOM 841 C C . PRO A 1 116 ? -13.774 22.658 0.590 1.00 46.41 116 PRO A C 1
ATOM 843 O O . PRO A 1 116 ? -12.680 23.220 0.561 1.00 46.41 116 PRO A O 1
ATOM 846 N N . HIS A 1 117 ? -14.633 22.888 1.584 1.00 43.59 117 HIS A N 1
ATOM 847 C CA . HIS A 1 117 ? -14.422 23.883 2.630 1.00 43.59 117 HIS A CA 1
ATOM 848 C C . HIS A 1 117 ? -14.304 23.192 3.998 1.00 43.59 117 HIS A C 1
ATOM 850 O O . HIS A 1 117 ? -15.301 22.829 4.607 1.00 43.59 117 HIS A O 1
ATOM 856 N N . SER A 1 118 ? -13.064 23.038 4.483 1.00 51.09 118 SER A N 1
ATOM 857 C CA . SER A 1 118 ? -12.680 22.505 5.811 1.00 51.09 118 SER A CA 1
ATOM 858 C C . SER A 1 118 ? -12.687 20.971 6.089 1.00 51.09 118 SER A C 1
ATOM 860 O O . SER A 1 118 ? -12.787 20.584 7.259 1.00 51.09 118 SER A O 1
ATOM 862 N N . PRO A 1 119 ? -12.475 20.060 5.118 1.00 58.38 119 PRO A N 1
ATOM 863 C CA . PRO A 1 119 ? -12.430 18.621 5.412 1.00 58.38 119 PRO A CA 1
ATOM 864 C C . PRO A 1 119 ? -11.260 18.230 6.343 1.00 58.38 119 PRO A C 1
ATOM 866 O O . PRO A 1 119 ? -11.446 17.532 7.340 1.00 58.38 119 PRO A O 1
ATOM 869 N N . THR A 1 120 ? -10.055 18.761 6.117 1.00 61.94 120 THR A N 1
ATOM 870 C CA . THR A 1 120 ? -8.861 18.386 6.899 1.00 61.94 120 THR A CA 1
ATOM 871 C C . THR A 1 120 ? -8.920 18.857 8.357 1.00 61.94 120 THR A C 1
ATOM 873 O O . THR A 1 120 ? -8.437 18.157 9.242 1.00 61.94 120 THR A O 1
ATOM 876 N N . SER A 1 121 ? -9.538 20.010 8.642 1.00 71.81 121 SER A N 1
ATOM 877 C CA . SER A 1 121 ? -9.621 20.542 10.015 1.00 71.81 121 SER A CA 1
ATOM 878 C C . SER A 1 121 ? -10.502 19.662 10.909 1.00 71.81 121 SER A C 1
ATOM 880 O O . SER A 1 121 ? -10.109 19.313 12.023 1.00 71.81 121 SER A O 1
ATOM 882 N N . ASN A 1 122 ? -11.647 19.211 10.384 1.00 79.06 122 ASN A N 1
ATOM 883 C CA . ASN A 1 122 ? -12.562 18.318 11.097 1.00 79.06 122 ASN A CA 1
ATOM 884 C C . ASN A 1 122 ? -11.906 16.959 11.382 1.00 79.06 122 ASN A C 1
ATOM 886 O O . ASN A 1 122 ? -11.989 16.448 12.502 1.00 79.06 122 ASN A O 1
ATOM 890 N N . ALA A 1 123 ? -11.173 16.415 10.404 1.00 83.50 123 ALA A N 1
ATOM 891 C CA . ALA A 1 123 ? -10.382 15.200 10.587 1.00 83.50 123 ALA A CA 1
ATOM 892 C C . ALA A 1 123 ? -9.327 15.353 11.700 1.00 83.50 123 ALA A C 1
ATOM 894 O O . ALA A 1 123 ? -9.169 14.449 12.519 1.00 83.50 123 ALA A O 1
ATOM 895 N N . VAL A 1 124 ? -8.637 16.500 11.768 1.00 85.62 124 VAL A N 1
ATOM 896 C CA . VAL A 1 124 ? -7.630 16.794 12.806 1.00 85.62 124 VAL A CA 1
ATOM 897 C C . VAL A 1 124 ? -8.252 16.881 14.200 1.00 85.62 124 VAL A C 1
ATOM 899 O O . VAL A 1 124 ? -7.663 16.372 15.155 1.00 85.62 124 VAL A O 1
ATOM 902 N N . VAL A 1 125 ? -9.427 17.504 14.338 1.00 86.00 125 VAL A N 1
ATOM 903 C CA . VAL A 1 125 ? -10.141 17.582 15.624 1.00 86.00 125 VAL A CA 1
ATOM 904 C C . VAL A 1 125 ? -10.507 16.181 16.109 1.00 86.00 125 VAL A C 1
ATOM 906 O O . VAL 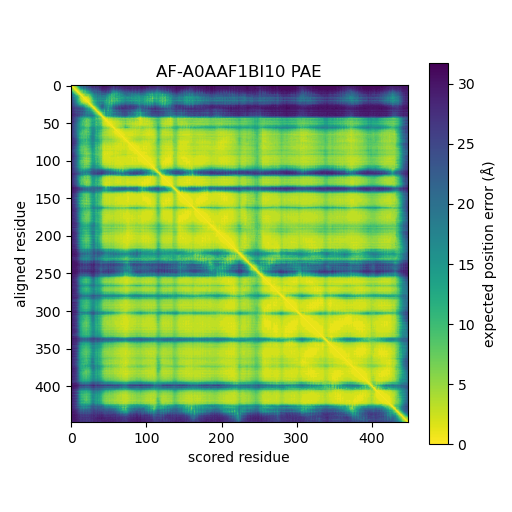A 1 125 ? -10.121 15.802 17.213 1.00 86.00 125 VAL A O 1
ATOM 909 N N . LEU A 1 126 ? -11.164 15.380 15.266 1.00 88.56 126 LEU A N 1
ATOM 910 C CA . LEU A 1 126 ? -11.551 14.007 15.611 1.00 88.56 126 LEU A CA 1
ATOM 911 C C . LEU A 1 126 ? -10.339 13.128 15.939 1.00 88.56 126 LEU A C 1
ATOM 913 O O . LEU A 1 126 ? -10.373 12.354 16.894 1.00 88.56 126 LEU A O 1
ATOM 917 N N . LEU A 1 127 ? -9.248 13.275 15.185 1.00 90.81 127 LEU A N 1
ATOM 918 C CA . LEU A 1 127 ? -7.998 12.568 15.437 1.00 90.81 127 LEU A CA 1
ATOM 919 C C . LEU A 1 127 ? -7.395 12.925 16.801 1.00 90.81 127 LEU A C 1
ATOM 921 O O . LEU A 1 127 ? -6.925 12.033 17.505 1.00 90.81 127 LEU A O 1
ATOM 925 N N . ARG A 1 128 ? -7.412 14.203 17.194 1.00 90.25 128 ARG A N 1
ATOM 926 C CA . ARG A 1 128 ? -6.903 14.636 18.503 1.00 90.25 128 ARG A CA 1
ATOM 927 C C . ARG A 1 128 ? -7.673 13.972 19.641 1.00 90.25 128 ARG A C 1
ATOM 929 O O . ARG A 1 128 ? -7.058 13.475 20.581 1.00 90.25 128 ARG A O 1
ATOM 936 N N . GLU A 1 129 ? -8.996 13.925 19.532 1.00 90.19 129 GLU A N 1
ATOM 937 C CA . GLU A 1 129 ? -9.852 13.277 20.528 1.00 90.19 129 GLU A CA 1
ATOM 938 C C . GLU A 1 129 ? -9.644 11.757 20.560 1.00 90.19 129 GLU A C 1
ATOM 940 O O . GLU A 1 129 ? -9.553 11.165 21.636 1.00 90.19 129 GLU A O 1
ATOM 945 N N . ALA A 1 130 ? -9.469 11.128 19.394 1.00 92.19 130 ALA A N 1
ATOM 946 C CA . ALA A 1 130 ? -9.129 9.713 19.300 1.00 92.19 130 ALA A CA 1
ATOM 947 C C . ALA A 1 130 ? -7.780 9.398 19.969 1.00 92.19 130 ALA A C 1
ATOM 949 O O . ALA A 1 130 ? -7.665 8.412 20.700 1.00 92.19 130 ALA A O 1
ATOM 950 N N . MET A 1 131 ? -6.761 10.237 19.752 1.00 90.88 131 MET A N 1
ATOM 951 C CA . MET A 1 131 ? -5.453 10.097 20.399 1.00 90.88 131 MET A CA 1
ATOM 952 C C . MET A 1 131 ? -5.550 10.278 21.916 1.00 90.88 131 MET A C 1
ATOM 954 O O . MET A 1 131 ? -4.916 9.519 22.646 1.00 90.88 131 MET A O 1
ATOM 958 N N . ALA A 1 132 ? -6.359 11.234 22.388 1.00 89.44 132 ALA A N 1
ATOM 959 C CA . ALA A 1 132 ? -6.598 11.434 23.813 1.00 89.44 132 ALA A CA 1
ATOM 960 C C . ALA A 1 132 ? -7.206 10.175 24.448 1.00 89.44 132 ALA A C 1
ATOM 962 O O . ALA A 1 132 ? -6.640 9.656 25.404 1.00 89.44 132 ALA A O 1
ATOM 963 N N . LEU A 1 133 ? -8.270 9.618 23.862 1.00 89.06 133 LEU A N 1
ATOM 964 C CA . LEU A 1 133 ? -8.894 8.374 24.332 1.00 89.06 133 LEU A CA 1
ATOM 965 C C . LEU A 1 133 ? -7.918 7.189 24.356 1.00 89.06 133 LEU A C 1
ATOM 967 O O . LEU A 1 133 ? -7.866 6.449 25.331 1.00 89.06 133 LEU A O 1
ATOM 971 N N . ALA A 1 134 ? -7.088 7.032 23.322 1.00 86.25 134 ALA A N 1
ATOM 972 C CA . ALA A 1 134 ? -6.104 5.948 23.283 1.00 86.25 134 ALA A CA 1
ATOM 973 C C . ALA A 1 134 ? -4.984 6.098 24.330 1.00 86.25 134 ALA A C 1
ATOM 975 O O . ALA A 1 134 ? -4.386 5.097 24.726 1.00 86.25 134 ALA A O 1
ATOM 976 N N . SER A 1 135 ? -4.703 7.329 24.773 1.00 80.50 135 SER A N 1
ATOM 977 C CA . SER A 1 135 ? -3.657 7.633 25.758 1.00 80.50 135 SER A CA 1
ATOM 978 C C . SER A 1 135 ? -4.094 7.4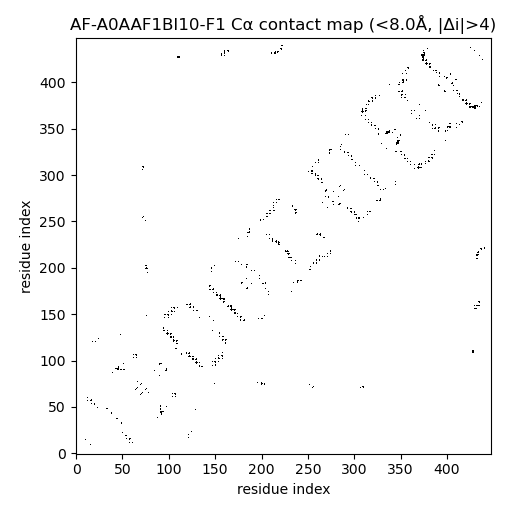98 27.221 1.00 80.50 135 SER A C 1
ATOM 980 O O . SER A 1 135 ? -3.232 7.409 28.088 1.00 80.50 135 SER A O 1
ATOM 982 N N . VAL A 1 136 ? -5.404 7.481 27.510 1.00 66.06 136 VAL A N 1
ATOM 983 C CA . VAL A 1 136 ? -5.931 7.462 28.891 1.00 66.06 136 VAL A CA 1
ATOM 984 C C . VAL A 1 136 ? -5.750 6.104 29.575 1.00 66.06 136 VAL A C 1
ATOM 986 O O . VAL A 1 136 ? -5.627 6.057 30.800 1.00 66.06 136 VAL A O 1
ATOM 989 N N . ASN A 1 137 ? -5.618 5.016 28.810 1.00 61.28 137 ASN A N 1
ATOM 990 C CA . ASN A 1 137 ? -5.308 3.698 29.360 1.00 61.28 137 ASN A CA 1
ATOM 991 C C . ASN A 1 137 ? -3.852 3.611 29.857 1.00 61.28 137 ASN A C 1
ATOM 993 O O . ASN A 1 137 ? -2.995 3.001 29.214 1.00 61.28 137 ASN A O 1
ATOM 997 N N . ASN A 1 138 ? -3.612 4.178 31.041 1.00 53.44 138 ASN A N 1
ATOM 998 C CA . ASN A 1 138 ? -2.451 3.965 31.906 1.00 53.44 138 ASN A CA 1
ATOM 999 C C . ASN A 1 138 ? -2.513 2.587 32.591 1.00 53.44 138 ASN A C 1
ATOM 1001 O O . ASN A 1 138 ? -2.241 2.479 33.789 1.00 53.44 138 ASN A O 1
ATOM 1005 N N . ASP A 1 139 ? -2.898 1.532 31.867 1.00 56.12 139 ASP A N 1
ATOM 1006 C CA . ASP A 1 139 ? -2.680 0.189 32.390 1.00 56.12 139 ASP A CA 1
ATOM 1007 C C . ASP A 1 139 ? -1.171 0.037 32.593 1.00 56.12 139 ASP A C 1
ATOM 1009 O O . ASP A 1 139 ? -0.383 0.207 31.661 1.00 56.12 139 ASP A O 1
ATOM 1013 N N . SER A 1 140 ? -0.763 -0.263 33.827 1.00 58.78 140 SER A N 1
ATOM 1014 C CA . SER A 1 140 ? 0.635 -0.537 34.178 1.00 58.78 140 SER A CA 1
ATOM 1015 C C . SER A 1 140 ? 1.230 -1.695 33.369 1.00 58.78 140 SER A C 1
ATOM 1017 O O . SER A 1 140 ? 2.445 -1.862 33.348 1.00 58.78 140 SER A O 1
ATOM 1019 N N . ASP A 1 141 ? 0.370 -2.477 32.713 1.00 64.56 141 ASP A N 1
ATOM 1020 C CA . ASP A 1 141 ? 0.703 -3.553 31.795 1.00 64.56 141 ASP A CA 1
ATOM 1021 C C . ASP A 1 141 ? -0.061 -3.337 30.475 1.00 64.56 141 ASP A C 1
ATOM 1023 O O . ASP A 1 141 ? -1.266 -3.580 30.379 1.00 64.56 141 ASP A O 1
ATOM 1027 N N . LEU A 1 142 ? 0.619 -2.789 29.462 1.00 75.31 142 LEU A N 1
ATOM 1028 C CA . LEU A 1 142 ? 0.028 -2.515 28.150 1.00 75.31 142 LEU A CA 1
ATOM 1029 C C . LEU A 1 142 ? -0.435 -3.832 27.510 1.00 75.31 142 LEU A C 1
ATOM 1031 O O . LEU A 1 142 ? 0.357 -4.536 26.887 1.00 75.31 142 LEU A O 1
ATOM 1035 N N . ARG A 1 143 ? -1.731 -4.141 27.597 1.00 83.19 143 ARG A N 1
ATOM 1036 C CA . ARG A 1 143 ? -2.295 -5.322 26.934 1.00 83.19 143 ARG A CA 1
ATOM 1037 C C . ARG A 1 143 ? -2.510 -5.053 25.438 1.00 83.19 143 ARG A C 1
ATOM 1039 O O . ARG A 1 143 ? -3.359 -4.219 25.097 1.00 83.19 143 ARG A O 1
ATOM 1046 N N . PRO A 1 144 ? -1.799 -5.745 24.528 1.00 89.62 144 PRO A N 1
ATOM 1047 C CA . PRO A 1 144 ? -2.015 -5.581 23.098 1.00 89.62 144 PRO A CA 1
ATOM 1048 C C . PRO A 1 144 ? -3.356 -6.215 22.694 1.00 89.62 144 PRO A C 1
ATOM 1050 O O . PRO A 1 144 ? -3.712 -7.301 23.150 1.00 89.62 144 PRO A O 1
ATOM 1053 N N . THR A 1 145 ? -4.126 -5.529 21.849 1.00 91.75 145 THR A N 1
ATOM 1054 C CA . THR A 1 145 ? -5.403 -6.027 21.311 1.00 91.75 145 THR A CA 1
ATOM 1055 C C . THR A 1 145 ? -5.558 -5.627 19.846 1.00 91.75 145 THR A C 1
ATOM 1057 O O . THR A 1 145 ? -4.978 -4.629 19.404 1.00 91.75 145 THR A O 1
ATOM 1060 N N . LEU A 1 146 ? -6.380 -6.371 19.095 1.00 92.88 146 LEU A N 1
ATOM 1061 C CA . LEU A 1 146 ? -6.704 -6.042 17.701 1.00 92.88 146 LEU A CA 1
ATOM 1062 C C . LEU A 1 146 ? -7.368 -4.660 17.576 1.00 92.88 146 LEU A C 1
ATOM 1064 O O . LEU A 1 146 ? -7.087 -3.935 16.625 1.00 92.88 146 LEU A O 1
ATOM 1068 N N . ASP A 1 147 ? -8.169 -4.247 18.563 1.00 92.75 147 ASP A N 1
ATOM 1069 C CA . ASP A 1 147 ? -8.778 -2.910 18.612 1.00 92.75 147 ASP A CA 1
ATOM 1070 C C . ASP A 1 147 ? -7.723 -1.797 18.739 1.00 92.75 147 ASP A C 1
ATOM 1072 O O . ASP A 1 147 ? -7.783 -0.801 18.016 1.00 92.75 147 ASP A O 1
ATOM 1076 N N . ARG A 1 148 ? -6.722 -1.964 19.620 1.00 92.62 148 ARG A N 1
ATOM 1077 C CA . ARG A 1 148 ? -5.624 -0.990 19.774 1.00 92.62 148 ARG A CA 1
ATOM 1078 C C . ARG A 1 148 ? -4.813 -0.873 18.489 1.00 92.62 148 ARG A C 1
ATOM 1080 O O . ARG A 1 148 ? -4.488 0.233 18.059 1.00 92.62 148 ARG A O 1
ATOM 1087 N N . MET A 1 149 ? -4.521 -2.010 17.863 1.00 94.12 149 MET A N 1
ATOM 1088 C CA . MET A 1 149 ? -3.805 -2.066 16.592 1.00 94.12 149 MET A CA 1
ATOM 1089 C C . MET A 1 149 ? -4.610 -1.384 15.473 1.00 94.12 149 MET A C 1
ATOM 1091 O O . MET A 1 149 ? -4.073 -0.535 14.762 1.00 94.12 149 MET A O 1
ATOM 1095 N N . SER A 1 150 ? -5.913 -1.664 15.380 1.00 93.69 150 SER A N 1
ATOM 1096 C CA . SER A 1 150 ? -6.835 -1.034 14.423 1.00 93.69 150 SER A CA 1
ATOM 1097 C C . SER A 1 150 ? -6.898 0.481 14.606 1.00 93.69 150 SER A C 1
ATOM 1099 O O . SER A 1 150 ? -6.777 1.227 13.630 1.00 93.69 150 SER A O 1
ATOM 1101 N N . ALA A 1 151 ? -7.027 0.953 15.850 1.00 94.06 151 ALA A N 1
ATOM 1102 C CA . ALA A 1 151 ? -7.020 2.376 16.176 1.00 94.06 151 ALA A CA 1
ATOM 1103 C C . ALA A 1 151 ? -5.702 3.041 15.747 1.00 94.06 151 ALA A C 1
ATOM 1105 O O . ALA A 1 151 ? -5.734 4.046 15.038 1.00 94.06 151 ALA A O 1
ATOM 1106 N N . ALA A 1 152 ? -4.545 2.454 16.075 1.00 94.38 152 ALA A N 1
ATOM 1107 C CA . ALA A 1 152 ? -3.237 2.977 15.668 1.00 94.38 152 ALA A CA 1
ATOM 1108 C C . ALA A 1 152 ? -3.075 3.032 14.135 1.00 94.38 152 ALA A C 1
ATOM 1110 O O . ALA A 1 152 ? -2.607 4.038 13.590 1.00 94.38 152 ALA A O 1
ATOM 1111 N N . MET A 1 153 ? -3.521 1.996 13.417 1.00 93.62 153 MET A N 1
ATOM 1112 C CA . MET A 1 153 ? -3.502 1.960 11.950 1.00 93.62 153 MET A CA 1
ATOM 1113 C C . MET A 1 153 ? -4.420 3.017 11.324 1.00 93.62 153 MET A C 1
ATOM 1115 O O . MET A 1 153 ? -4.033 3.675 10.354 1.00 93.62 153 MET A O 1
ATOM 1119 N N . LEU A 1 154 ? -5.625 3.212 11.866 1.00 92.69 154 LEU A N 1
ATOM 1120 C CA . LEU A 1 154 ? -6.547 4.252 11.405 1.00 92.69 154 LEU A CA 1
ATOM 1121 C C . LEU A 1 154 ? -6.006 5.655 11.702 1.00 92.69 154 LEU A C 1
ATOM 1123 O O . LEU A 1 154 ? -6.033 6.502 10.811 1.00 92.69 154 LEU A O 1
ATOM 1127 N N . MET A 1 155 ? -5.444 5.891 12.892 1.00 92.81 155 MET A N 1
ATOM 1128 C CA . MET A 1 155 ? -4.760 7.147 13.223 1.00 92.81 155 MET A CA 1
ATOM 1129 C C . MET A 1 155 ? -3.641 7.443 12.232 1.00 92.81 155 MET A C 1
ATOM 1131 O O . MET A 1 155 ? -3.555 8.560 11.726 1.00 92.81 155 MET A O 1
ATOM 1135 N N . ALA A 1 156 ? -2.809 6.446 11.915 1.00 90.31 156 ALA A N 1
ATOM 1136 C CA . ALA A 1 156 ? -1.751 6.598 10.926 1.00 90.31 156 ALA A CA 1
ATOM 1137 C C . ALA A 1 156 ? -2.315 7.035 9.565 1.00 90.31 156 ALA A C 1
ATOM 1139 O O . ALA A 1 156 ? -1.767 7.942 8.944 1.00 90.31 156 ALA A O 1
ATOM 1140 N N . ASN A 1 157 ? -3.429 6.449 9.115 1.00 87.44 157 ASN A N 1
ATOM 1141 C CA . ASN A 1 157 ? -4.072 6.836 7.855 1.00 87.44 157 ASN A CA 1
ATOM 1142 C C . ASN A 1 157 ? -4.573 8.288 7.878 1.00 87.44 157 ASN A C 1
ATOM 1144 O O . ASN A 1 157 ? -4.295 9.031 6.937 1.00 87.44 157 ASN A O 1
ATOM 1148 N N . VAL A 1 158 ? -5.236 8.716 8.957 1.00 87.75 158 VAL A N 1
ATOM 1149 C CA . VAL A 1 158 ? -5.707 10.105 9.095 1.00 87.75 158 VAL A CA 1
ATOM 1150 C C . VAL A 1 158 ? -4.523 11.078 9.153 1.00 87.75 158 VAL A C 1
ATOM 1152 O O . VAL A 1 158 ? -4.534 12.113 8.486 1.00 87.75 158 VAL A O 1
ATOM 1155 N N . LEU A 1 159 ? -3.462 10.744 9.896 1.00 86.62 159 LEU A N 1
ATOM 1156 C CA . LEU A 1 159 ? -2.254 11.568 10.025 1.00 86.62 159 LEU A CA 1
ATOM 1157 C C . LEU A 1 159 ? -1.561 11.804 8.680 1.00 86.62 159 LEU A C 1
ATOM 1159 O O . LEU A 1 159 ? -1.131 12.935 8.437 1.00 86.62 159 LEU A O 1
ATOM 1163 N N . ARG A 1 160 ? -1.494 10.785 7.803 1.00 82.25 160 ARG A N 1
ATOM 1164 C CA . ARG A 1 160 ? -0.885 10.911 6.461 1.00 82.25 160 ARG A CA 1
ATOM 1165 C C . ARG A 1 160 ? -1.547 12.017 5.652 1.00 82.25 160 ARG A C 1
ATOM 1167 O O . ARG A 1 160 ? -0.854 12.771 4.984 1.00 82.25 160 ARG A O 1
ATOM 1174 N N . VAL A 1 161 ? -2.870 12.112 5.734 1.00 78.19 161 VAL A N 1
ATOM 1175 C CA . VAL A 1 161 ? -3.652 13.100 4.984 1.00 78.19 161 VAL A CA 1
ATOM 1176 C C . VAL A 1 161 ? -3.610 14.479 5.646 1.00 78.19 161 VAL A C 1
ATOM 1178 O O . VAL A 1 161 ? -3.610 15.496 4.963 1.00 78.19 161 VAL A O 1
ATOM 1181 N N . THR A 1 162 ? -3.578 14.529 6.978 1.00 78.62 162 THR A N 1
ATOM 1182 C CA . THR A 1 162 ? -3.842 15.770 7.725 1.00 78.62 162 THR A CA 1
ATOM 1183 C C . THR A 1 162 ? -2.601 16.514 8.212 1.00 78.62 162 THR A C 1
ATOM 1185 O O . THR A 1 162 ? -2.567 17.740 8.168 1.00 78.62 162 THR A O 1
ATOM 1188 N N . THR A 1 163 ? -1.598 15.797 8.720 1.00 72.81 163 THR A N 1
ATOM 1189 C CA . THR A 1 163 ? -0.455 16.384 9.454 1.00 72.81 163 THR A CA 1
ATOM 1190 C C . THR A 1 163 ? 0.896 16.068 8.818 1.00 72.81 163 THR A C 1
ATOM 1192 O O . THR A 1 163 ? 1.898 16.700 9.151 1.00 72.81 163 THR A O 1
ATOM 1195 N N . GLY A 1 164 ? 0.929 15.104 7.896 1.00 74.12 164 GLY A N 1
ATOM 1196 C CA . GLY A 1 164 ? 2.123 14.690 7.174 1.00 74.12 164 GLY A CA 1
ATOM 1197 C C . GLY A 1 164 ? 2.722 13.372 7.668 1.00 74.12 164 GLY A C 1
ATOM 1198 O O . GLY A 1 164 ? 2.236 12.709 8.586 1.00 74.12 164 GLY A O 1
ATOM 1199 N N . PHE A 1 165 ? 3.804 12.966 7.006 1.00 77.75 165 PHE A N 1
ATOM 1200 C CA . PHE A 1 165 ? 4.310 11.598 7.090 1.00 77.75 165 PHE A CA 1
ATOM 1201 C C . PHE A 1 165 ? 4.915 11.207 8.441 1.00 77.75 165 PHE A C 1
ATOM 1203 O O . PHE A 1 165 ? 4.731 10.078 8.881 1.00 77.75 165 PHE A O 1
ATOM 1210 N N . ASN A 1 166 ? 5.639 12.106 9.111 1.00 81.56 166 ASN A N 1
ATOM 1211 C CA . ASN A 1 166 ? 6.446 11.730 10.278 1.00 81.56 166 ASN A CA 1
ATOM 1212 C C . ASN A 1 166 ? 5.587 11.188 11.430 1.00 81.56 166 ASN A C 1
ATOM 1214 O O . ASN A 1 166 ? 5.885 10.132 11.984 1.00 81.56 166 ASN A O 1
ATOM 1218 N N . TRP A 1 167 ? 4.486 11.869 11.754 1.00 83.62 167 TRP A N 1
ATOM 1219 C CA . TRP A 1 167 ? 3.554 11.400 12.782 1.00 83.62 167 TRP A CA 1
ATOM 1220 C C . TRP A 1 167 ? 2.831 10.122 12.362 1.00 83.62 167 TRP A C 1
ATOM 1222 O O . TRP A 1 167 ? 2.677 9.204 13.169 1.00 83.62 167 TRP A O 1
ATOM 1232 N N . ALA A 1 168 ? 2.440 10.025 11.090 1.00 86.12 168 ALA A N 1
ATOM 1233 C CA . ALA A 1 168 ? 1.858 8.803 10.555 1.00 86.12 168 ALA A CA 1
ATOM 1234 C C . ALA A 1 168 ? 2.821 7.609 10.640 1.00 86.12 168 ALA A C 1
ATOM 1236 O O . ALA A 1 168 ? 2.392 6.488 10.917 1.00 86.12 168 ALA A O 1
ATOM 1237 N N . TYR A 1 169 ? 4.118 7.840 10.434 1.00 85.56 169 TYR A N 1
ATOM 1238 C CA . TYR A 1 169 ? 5.154 6.825 10.566 1.00 85.56 169 TYR A CA 1
ATOM 1239 C C . TYR A 1 169 ? 5.308 6.363 12.016 1.00 85.56 169 TYR A C 1
ATOM 1241 O O . TYR A 1 169 ? 5.324 5.159 12.256 1.00 85.56 169 TYR A O 1
ATOM 1249 N N . VAL A 1 170 ? 5.321 7.285 12.987 1.00 88.06 170 VAL A N 1
ATOM 1250 C CA . VAL A 1 170 ? 5.329 6.937 14.422 1.00 88.06 170 VAL A CA 1
ATOM 1251 C C . VAL A 1 170 ? 4.125 6.063 14.775 1.00 88.06 170 VAL A C 1
ATOM 1253 O O . VAL A 1 170 ? 4.298 4.998 15.361 1.00 88.06 170 VAL A O 1
ATOM 1256 N N . LYS A 1 171 ? 2.915 6.445 14.347 1.00 90.75 171 LYS A N 1
ATOM 1257 C CA . LYS A 1 171 ? 1.710 5.628 14.573 1.00 90.75 171 LYS A CA 1
ATOM 1258 C C . LYS A 1 171 ? 1.728 4.290 13.835 1.00 90.75 171 LYS A C 1
ATOM 1260 O O . LYS A 1 171 ? 1.218 3.301 14.348 1.00 90.75 171 LYS A O 1
ATOM 1265 N N . THR A 1 172 ? 2.357 4.227 12.665 1.00 90.19 172 THR A N 1
ATOM 1266 C CA . THR A 1 172 ? 2.572 2.954 11.961 1.00 90.19 172 THR A CA 1
ATOM 1267 C C . THR A 1 172 ? 3.529 2.054 12.744 1.00 90.19 172 THR A C 1
ATOM 1269 O O . THR A 1 172 ? 3.257 0.867 12.877 1.00 90.19 172 THR A O 1
ATOM 1272 N N . LYS A 1 173 ? 4.612 2.603 13.310 1.00 89.44 173 LYS A N 1
ATOM 1273 C CA . LYS A 1 173 ? 5.534 1.848 14.170 1.00 89.44 173 LYS A CA 1
ATOM 1274 C C . LYS A 1 173 ? 4.866 1.369 15.454 1.00 89.44 173 LYS A C 1
ATOM 1276 O O . LYS A 1 173 ? 5.080 0.227 15.825 1.00 89.44 173 LYS A O 1
ATOM 1281 N N . GLU A 1 174 ? 4.002 2.174 16.067 1.00 91.75 174 GLU A N 1
ATOM 1282 C CA . GLU A 1 174 ? 3.176 1.736 17.201 1.00 91.75 174 GLU A CA 1
ATOM 1283 C C . GLU A 1 174 ? 2.311 0.519 16.832 1.00 91.75 174 GLU A C 1
ATOM 1285 O O . GLU A 1 174 ? 2.303 -0.472 17.557 1.00 91.75 174 GLU A O 1
ATOM 1290 N N . ALA A 1 175 ? 1.646 0.544 15.671 1.00 93.50 175 ALA A N 1
ATOM 1291 C CA . ALA A 1 175 ? 0.868 -0.598 15.190 1.00 93.50 175 ALA A CA 1
ATOM 1292 C C . ALA A 1 175 ? 1.735 -1.840 14.900 1.00 93.50 175 ALA A C 1
ATOM 1294 O O . ALA A 1 175 ? 1.306 -2.957 15.183 1.00 93.50 175 ALA A O 1
ATOM 1295 N N . ILE A 1 176 ? 2.954 -1.659 14.378 1.00 91.31 176 ILE A N 1
ATOM 1296 C CA . ILE A 1 176 ? 3.924 -2.751 14.183 1.00 91.31 176 ILE A CA 1
ATOM 1297 C C . ILE A 1 176 ? 4.330 -3.347 15.530 1.00 91.31 176 ILE A C 1
ATOM 1299 O O . ILE A 1 176 ? 4.248 -4.559 15.695 1.00 91.31 176 ILE A O 1
ATOM 1303 N N . THR A 1 177 ? 4.661 -2.523 16.522 1.00 91.31 177 THR A N 1
ATOM 1304 C CA . THR A 1 177 ? 4.989 -3.006 17.869 1.00 91.31 177 THR A CA 1
ATOM 1305 C C . THR A 1 177 ? 3.820 -3.764 18.501 1.00 91.31 177 THR A C 1
ATOM 1307 O O . THR A 1 177 ? 4.024 -4.817 19.092 1.00 91.31 177 THR A O 1
ATOM 1310 N N . LEU A 1 178 ? 2.577 -3.301 18.331 1.00 93.12 178 LEU A N 1
ATOM 1311 C CA . LEU A 1 178 ? 1.397 -4.051 18.782 1.00 93.12 178 LEU A CA 1
ATOM 1312 C C . LEU A 1 178 ? 1.267 -5.408 18.072 1.00 93.12 178 LEU A C 1
ATOM 1314 O O . LEU A 1 178 ? 0.882 -6.384 18.708 1.00 93.12 178 LEU A O 1
ATOM 1318 N N . SER A 1 179 ? 1.615 -5.482 16.784 1.00 91.81 179 SER A N 1
ATOM 1319 C CA . SER A 1 179 ? 1.623 -6.739 16.025 1.00 91.81 179 SER A CA 1
ATOM 1320 C C . SER A 1 179 ? 2.682 -7.727 16.524 1.00 91.81 179 SER A C 1
ATOM 1322 O O . SER A 1 179 ? 2.399 -8.918 16.618 1.00 91.81 179 SER A O 1
ATOM 1324 N N . GLU A 1 180 ? 3.860 -7.226 16.909 1.00 90.38 180 GLU A N 1
ATOM 1325 C CA . GLU A 1 180 ? 4.958 -8.016 17.482 1.00 90.38 180 GLU A CA 1
ATOM 1326 C C . GLU A 1 180 ? 4.589 -8.527 18.881 1.00 90.38 180 GLU A C 1
ATOM 1328 O O . GLU A 1 180 ? 4.812 -9.691 19.200 1.00 90.38 180 GLU A O 1
ATOM 1333 N N . LEU A 1 181 ? 3.949 -7.691 19.707 1.00 91.06 181 LEU A N 1
ATOM 1334 C CA . LEU A 1 181 ? 3.452 -8.095 21.028 1.00 91.06 181 LEU A CA 1
ATOM 1335 C C . LEU A 1 181 ? 2.347 -9.162 20.940 1.00 91.06 181 LEU A C 1
ATOM 1337 O O . LEU A 1 181 ? 2.223 -9.987 21.843 1.00 91.06 181 LEU A O 1
ATOM 1341 N N . LEU A 1 182 ? 1.558 -9.157 19.861 1.00 91.44 182 LEU A N 1
ATOM 1342 C CA . LEU A 1 182 ? 0.581 -10.206 19.544 1.00 91.44 182 LEU A CA 1
ATOM 1343 C C . LEU A 1 182 ? 1.200 -11.428 18.847 1.00 91.44 182 LEU A C 1
ATOM 1345 O O . LEU A 1 182 ? 0.484 -12.406 18.643 1.00 91.44 182 LEU A O 1
ATOM 1349 N N . GLN A 1 183 ? 2.488 -11.373 18.486 1.00 88.69 183 GLN A N 1
ATOM 1350 C CA . GLN A 1 183 ? 3.219 -12.424 17.767 1.00 88.69 183 GLN A CA 1
ATOM 1351 C C . GLN A 1 183 ? 2.540 -12.822 16.448 1.00 88.69 183 GLN A C 1
ATOM 1353 O O . GLN A 1 183 ? 2.476 -13.995 16.093 1.00 88.69 183 GLN A O 1
ATOM 1358 N N . LEU A 1 184 ? 1.993 -11.847 15.708 1.00 86.88 184 LEU A N 1
ATOM 1359 C CA . LEU A 1 184 ? 1.247 -12.115 14.465 1.00 86.88 184 LEU A CA 1
ATOM 1360 C C . LEU A 1 184 ? 2.118 -12.673 13.323 1.00 86.88 184 LEU A C 1
ATOM 1362 O O . LEU A 1 184 ? 1.588 -13.057 12.277 1.00 86.88 184 LEU A O 1
ATOM 1366 N N . ASP A 1 185 ? 3.434 -12.718 13.506 1.00 83.06 185 ASP A N 1
ATOM 1367 C CA . ASP A 1 185 ? 4.384 -13.402 12.636 1.00 83.06 185 ASP A CA 1
ATOM 1368 C C . ASP A 1 185 ? 4.441 -14.926 12.863 1.00 83.06 185 ASP A C 1
ATOM 1370 O O . ASP A 1 185 ? 4.849 -15.650 11.952 1.00 83.06 185 ASP A O 1
ATOM 1374 N N . ASP A 1 186 ? 3.979 -15.426 14.015 1.00 82.31 186 ASP A N 1
ATOM 1375 C CA . ASP A 1 186 ? 3.888 -16.856 14.328 1.00 82.31 186 ASP A CA 1
ATOM 1376 C C . ASP A 1 186 ? 2.483 -17.411 14.005 1.00 82.31 186 ASP A C 1
ATOM 1378 O O . ASP A 1 186 ? 1.491 -16.983 14.603 1.00 82.31 186 ASP A O 1
ATOM 1382 N N . PRO A 1 187 ? 2.351 -18.407 13.105 1.00 80.25 187 PRO A N 1
ATOM 1383 C CA . PRO A 1 187 ? 1.081 -19.084 12.849 1.00 80.25 187 PRO A CA 1
ATOM 1384 C C . PRO A 1 187 ? 0.387 -19.645 14.102 1.00 80.25 187 PRO A C 1
ATOM 1386 O O . PRO A 1 187 ? -0.843 -19.689 14.128 1.00 80.25 187 PRO A O 1
ATOM 1389 N N . LEU A 1 188 ? 1.138 -20.054 15.130 1.00 82.88 188 LEU A N 1
ATOM 1390 C CA . LEU A 1 188 ? 0.580 -20.601 16.375 1.00 82.88 188 LEU A CA 1
ATOM 1391 C C . LEU A 1 188 ? -0.100 -19.529 17.233 1.00 82.88 188 LEU A C 1
ATOM 1393 O O . LEU A 1 188 ? -1.055 -19.825 17.952 1.00 82.88 188 LEU A O 1
ATOM 1397 N N . ALA A 1 189 ? 0.324 -18.268 17.124 1.00 85.38 189 ALA A N 1
ATOM 1398 C CA . ALA A 1 189 ? -0.288 -17.166 17.859 1.00 85.38 189 ALA A CA 1
ATOM 1399 C C . ALA A 1 189 ? -1.748 -16.926 17.449 1.00 85.38 189 ALA A C 1
ATOM 1401 O O . ALA A 1 189 ? -2.498 -16.291 18.187 1.00 85.38 189 ALA A O 1
ATOM 1402 N N . TYR A 1 190 ? -2.185 -17.445 16.297 1.00 84.94 190 TYR A N 1
ATOM 1403 C CA . TYR A 1 190 ? -3.553 -17.274 15.819 1.00 84.94 190 TYR A CA 1
ATOM 1404 C C . TYR A 1 190 ? -4.569 -18.176 16.526 1.00 84.94 190 TYR A C 1
ATOM 1406 O O . TYR A 1 190 ? -5.764 -17.886 16.466 1.00 84.94 190 TYR A O 1
ATOM 1414 N N . ASP A 1 191 ? -4.131 -19.221 17.233 1.00 84.75 191 ASP A N 1
ATOM 1415 C CA . ASP A 1 191 ? -5.022 -20.134 17.964 1.00 84.75 191 ASP A CA 1
ATOM 1416 C C . ASP A 1 191 ? -5.778 -19.442 19.110 1.00 84.75 191 ASP A C 1
ATOM 1418 O O . ASP A 1 191 ? -6.828 -19.920 19.541 1.00 84.75 191 ASP A O 1
ATOM 1422 N N . GLN A 1 192 ? -5.289 -18.286 19.569 1.00 85.12 192 GLN A N 1
ATOM 1423 C CA . GLN A 1 192 ? -5.956 -17.472 20.588 1.00 85.12 192 GLN A CA 1
ATOM 1424 C C . GLN A 1 192 ? -7.163 -16.677 20.056 1.00 85.12 192 GLN A C 1
ATOM 1426 O O . GLN A 1 192 ? -7.930 -16.136 20.852 1.00 85.12 192 GLN A O 1
ATOM 1431 N N . PHE A 1 193 ? -7.321 -16.568 18.732 1.00 87.12 193 PHE A N 1
ATOM 1432 C CA . PHE A 1 193 ? -8.346 -15.746 18.091 1.00 87.12 193 PHE A CA 1
ATOM 1433 C C . PHE A 1 193 ? -9.534 -16.578 17.609 1.00 87.12 193 PHE A C 1
ATOM 1435 O O . PHE A 1 193 ? -9.391 -17.709 17.136 1.00 87.12 193 PHE A O 1
ATOM 1442 N N . THR A 1 194 ? -10.725 -15.981 17.641 1.00 86.31 194 THR A N 1
ATOM 1443 C CA . THR A 1 194 ? -11.880 -16.510 16.909 1.00 86.31 194 THR A CA 1
ATOM 1444 C C . THR A 1 194 ? -11.639 -16.454 15.400 1.00 86.31 194 THR A C 1
ATOM 1446 O O . THR A 1 194 ? -10.821 -15.687 14.901 1.00 86.31 194 THR A O 1
ATOM 1449 N N . GLU A 1 195 ? -12.400 -17.229 14.631 1.00 78.12 195 GLU A N 1
ATOM 1450 C CA . GLU A 1 195 ? -12.259 -17.264 13.172 1.00 78.12 195 GLU A CA 1
ATOM 1451 C C . GLU A 1 195 ? -12.442 -15.897 12.488 1.00 78.12 195 GLU A C 1
ATOM 1453 O O . GLU A 1 195 ? -11.784 -15.633 11.487 1.00 78.12 195 GLU A O 1
ATOM 1458 N N . ALA A 1 196 ? -13.300 -15.022 13.022 1.00 79.44 196 ALA A N 1
ATOM 1459 C CA . ALA A 1 196 ? -13.463 -13.659 12.508 1.00 79.44 196 ALA A CA 1
ATOM 1460 C C . ALA A 1 196 ? -12.270 -12.758 12.879 1.00 79.44 196 ALA A C 1
ATOM 1462 O O . ALA A 1 196 ? -11.802 -11.963 12.066 1.00 79.44 196 ALA A O 1
ATOM 1463 N N . GLU A 1 197 ? -11.738 -12.904 14.094 1.00 85.88 197 GLU A N 1
ATOM 1464 C CA . GLU A 1 197 ? -10.559 -12.162 14.550 1.00 85.88 197 GLU A CA 1
ATOM 1465 C C . GLU A 1 197 ? -9.293 -12.575 13.797 1.00 85.88 197 GLU A C 1
ATOM 1467 O O . GLU A 1 197 ? -8.493 -11.705 13.458 1.00 85.88 197 GLU A O 1
ATOM 1472 N N . LYS A 1 198 ? -9.133 -13.864 13.463 1.00 85.25 198 LYS A N 1
ATOM 1473 C CA . LYS A 1 198 ? -8.015 -14.360 12.643 1.00 85.25 198 LYS A CA 1
ATOM 1474 C C . LYS A 1 198 ? -7.938 -13.632 11.305 1.00 85.25 198 LYS A C 1
ATOM 1476 O O . LYS A 1 198 ? -6.864 -13.186 10.913 1.00 85.25 198 LYS A O 1
ATOM 1481 N N . GLU A 1 199 ? -9.066 -13.465 10.616 1.00 80.50 199 GLU A N 1
ATOM 1482 C CA . GLU A 1 199 ? -9.110 -12.768 9.323 1.00 80.50 199 GLU A CA 1
ATOM 1483 C C . GLU A 1 199 ? -8.653 -11.312 9.429 1.00 80.50 199 GLU A C 1
ATOM 1485 O O . GLU A 1 199 ? -7.882 -10.831 8.591 1.00 80.50 199 GLU A O 1
ATOM 1490 N N . ILE A 1 200 ? -9.114 -10.613 10.467 1.00 86.31 200 ILE A N 1
ATOM 1491 C CA . ILE A 1 200 ? -8.751 -9.218 10.716 1.00 86.31 200 ILE A CA 1
ATOM 1492 C C . ILE A 1 200 ? -7.280 -9.111 11.128 1.00 86.31 200 ILE A C 1
ATOM 1494 O O . ILE A 1 200 ? -6.564 -8.273 10.583 1.00 86.31 200 ILE A O 1
ATOM 1498 N N . ALA A 1 201 ? -6.795 -9.991 12.005 1.00 88.88 201 ALA A N 1
ATOM 1499 C CA . ALA A 1 201 ? -5.397 -10.045 12.423 1.00 88.88 201 ALA A CA 1
ATOM 1500 C C . ALA A 1 201 ? -4.449 -10.269 11.232 1.00 88.88 201 ALA A C 1
ATOM 1502 O O . ALA A 1 201 ? -3.511 -9.492 11.045 1.00 88.88 201 ALA A O 1
ATOM 1503 N N . ILE A 1 202 ? -4.747 -11.252 10.373 1.00 85.31 202 ILE A N 1
ATOM 1504 C CA . ILE A 1 202 ? -3.991 -11.528 9.139 1.00 85.31 202 ILE A CA 1
ATOM 1505 C C . ILE A 1 202 ? -3.992 -10.301 8.223 1.00 85.31 202 ILE A C 1
ATOM 1507 O O . ILE A 1 202 ? -2.941 -9.866 7.745 1.00 85.31 202 ILE A O 1
ATOM 1511 N N . SER A 1 203 ? -5.170 -9.713 8.001 1.00 86.62 203 SER A N 1
ATOM 1512 C CA . SER A 1 203 ? -5.323 -8.542 7.136 1.00 86.62 203 SER A CA 1
ATOM 1513 C C . SER A 1 203 ? -4.509 -7.355 7.645 1.00 86.62 203 SER A C 1
ATOM 1515 O O . SER A 1 203 ? -3.852 -6.673 6.857 1.00 86.62 203 SER A O 1
ATOM 1517 N N . MET A 1 204 ? -4.514 -7.115 8.958 1.00 89.62 204 MET A N 1
ATOM 1518 C CA . MET A 1 204 ? -3.728 -6.055 9.579 1.00 89.62 204 MET A CA 1
ATOM 1519 C C . MET A 1 204 ? -2.222 -6.323 9.490 1.00 89.62 204 MET A C 1
ATOM 1521 O O . MET A 1 204 ? -1.479 -5.414 9.116 1.00 89.62 204 MET A O 1
ATOM 1525 N N . PHE A 1 205 ? -1.771 -7.551 9.763 1.00 88.69 205 PHE A N 1
ATOM 1526 C CA . PHE A 1 205 ? -0.360 -7.932 9.664 1.00 88.69 205 PHE A CA 1
ATOM 1527 C C . PHE A 1 205 ? 0.185 -7.736 8.243 1.00 88.69 205 PHE A C 1
ATOM 1529 O O . PHE A 1 205 ? 1.152 -6.996 8.043 1.00 88.69 205 PHE A O 1
ATOM 1536 N N . TRP A 1 206 ? -0.486 -8.298 7.231 1.00 87.31 206 TRP A N 1
ATOM 1537 C CA . TRP A 1 206 ? -0.119 -8.096 5.824 1.00 87.31 206 TRP A CA 1
ATOM 1538 C C . TRP A 1 206 ? -0.108 -6.629 5.440 1.00 87.31 206 TRP A C 1
ATOM 1540 O O . TRP A 1 206 ? 0.803 -6.158 4.762 1.00 87.31 206 TRP A O 1
ATOM 1550 N N . LYS A 1 207 ? -1.104 -5.881 5.901 1.00 88.31 207 LYS A N 1
ATOM 1551 C CA . LYS A 1 207 ? -1.216 -4.462 5.615 1.00 88.31 207 LYS A CA 1
ATOM 1552 C C . LYS A 1 207 ? -0.067 -3.646 6.209 1.00 88.31 207 LYS A C 1
ATOM 1554 O O . LYS A 1 207 ? 0.414 -2.738 5.533 1.00 88.31 207 LYS A O 1
ATOM 1559 N N . LEU A 1 208 ? 0.386 -3.953 7.423 1.00 89.56 208 LEU A N 1
ATOM 1560 C CA . LEU A 1 208 ? 1.565 -3.318 8.017 1.00 89.56 208 LEU A CA 1
ATOM 1561 C C . LEU A 1 208 ? 2.845 -3.693 7.267 1.00 89.56 208 LEU A C 1
ATOM 1563 O O . LEU A 1 208 ? 3.625 -2.805 6.923 1.00 89.56 208 LEU A O 1
ATOM 1567 N N . ALA A 1 209 ? 3.018 -4.976 6.947 1.00 86.62 209 ALA A N 1
ATOM 1568 C CA . ALA A 1 209 ? 4.167 -5.483 6.202 1.00 86.62 209 ALA A CA 1
ATOM 1569 C C . ALA A 1 209 ? 4.290 -4.846 4.805 1.00 86.62 209 ALA A C 1
ATOM 1571 O O . ALA A 1 209 ? 5.383 -4.447 4.394 1.00 86.62 209 ALA A O 1
ATOM 1572 N N . VAL A 1 210 ? 3.164 -4.711 4.097 1.00 88.06 210 VAL A N 1
ATOM 1573 C CA . VAL A 1 210 ? 3.048 -4.009 2.809 1.00 88.06 210 VAL A CA 1
ATOM 1574 C C . VAL A 1 210 ? 3.345 -2.521 2.976 1.00 88.06 210 VAL A C 1
ATOM 1576 O O . VAL A 1 210 ? 4.147 -1.966 2.228 1.00 88.06 210 VAL A O 1
ATOM 1579 N N . ALA A 1 211 ? 2.732 -1.863 3.965 1.00 86.50 211 ALA A N 1
ATOM 1580 C CA . ALA A 1 211 ? 2.904 -0.430 4.184 1.00 86.50 211 ALA A CA 1
ATOM 1581 C C . ALA A 1 211 ? 4.360 -0.060 4.481 1.00 86.50 211 ALA A C 1
ATOM 1583 O O . ALA A 1 211 ? 4.855 0.951 3.986 1.00 86.50 211 ALA A O 1
ATOM 1584 N N . GLU A 1 212 ? 5.051 -0.855 5.294 1.00 86.00 212 GLU A N 1
ATOM 1585 C CA . GLU A 1 212 ? 6.441 -0.599 5.656 1.00 86.00 212 GLU A CA 1
ATOM 1586 C C . GLU A 1 212 ? 7.375 -0.720 4.445 1.00 86.00 212 GLU A C 1
ATOM 1588 O O . GLU A 1 212 ? 8.177 0.184 4.194 1.00 86.00 212 GLU A O 1
ATOM 1593 N N . ARG A 1 213 ? 7.215 -1.783 3.647 1.00 87.62 213 ARG A N 1
ATOM 1594 C CA . ARG A 1 213 ? 8.000 -1.996 2.424 1.00 87.62 213 ARG A CA 1
ATOM 1595 C C . ARG A 1 213 ? 7.691 -0.952 1.346 1.00 87.62 213 ARG A C 1
ATOM 1597 O O . ARG A 1 213 ? 8.627 -0.407 0.765 1.00 87.62 213 ARG A O 1
ATOM 1604 N N . SER A 1 214 ? 6.417 -0.602 1.134 1.00 86.81 214 SER A N 1
ATOM 1605 C CA . SER A 1 214 ? 6.009 0.473 0.207 1.00 86.81 214 SER A CA 1
ATOM 1606 C C . SER A 1 214 ? 6.666 1.798 0.573 1.00 86.81 214 SER A C 1
ATOM 1608 O O . SER A 1 214 ? 7.293 2.448 -0.262 1.00 86.81 214 SER A O 1
ATOM 1610 N N . ASN A 1 215 ? 6.619 2.165 1.855 1.00 81.12 215 ASN A N 1
ATOM 1611 C CA . ASN A 1 215 ? 7.230 3.399 2.337 1.00 81.12 215 ASN A CA 1
ATOM 1612 C C . ASN A 1 215 ? 8.753 3.408 2.190 1.00 81.12 215 ASN A C 1
ATOM 1614 O O . ASN A 1 215 ? 9.326 4.445 1.853 1.00 81.12 215 ASN A O 1
ATOM 1618 N N . ALA A 1 216 ? 9.417 2.273 2.422 1.00 84.31 216 ALA A N 1
ATOM 1619 C CA . ALA A 1 216 ? 10.854 2.157 2.205 1.00 84.31 216 ALA A CA 1
ATOM 1620 C C . ALA A 1 216 ? 11.223 2.334 0.722 1.00 84.31 216 ALA A C 1
ATOM 1622 O O . ALA A 1 216 ? 12.144 3.096 0.426 1.00 84.31 216 ALA A O 1
ATOM 1623 N N . LEU A 1 217 ? 10.477 1.696 -0.188 1.00 86.38 217 LEU A N 1
ATOM 1624 C CA . LEU A 1 217 ? 10.669 1.796 -1.639 1.00 86.38 217 LEU A CA 1
ATOM 1625 C C . LEU A 1 217 ? 10.399 3.206 -2.173 1.00 86.38 217 LEU A C 1
ATOM 1627 O O . LEU A 1 217 ? 11.150 3.698 -3.011 1.00 86.38 217 LEU A O 1
ATOM 1631 N N . LEU A 1 218 ? 9.364 3.884 -1.675 1.00 78.88 218 LEU A N 1
ATOM 1632 C CA . LEU A 1 218 ? 8.987 5.216 -2.150 1.00 78.88 218 LEU A CA 1
ATOM 1633 C C . LEU A 1 218 ? 9.886 6.338 -1.631 1.00 78.88 218 LEU A C 1
ATOM 1635 O O . LEU A 1 218 ? 10.009 7.371 -2.290 1.00 78.88 218 LEU A O 1
ATOM 1639 N N . ALA A 1 219 ? 10.548 6.148 -0.488 1.00 73.12 219 ALA A N 1
ATOM 1640 C CA . ALA A 1 219 ? 11.401 7.174 0.112 1.00 73.12 219 ALA A CA 1
ATOM 1641 C C . ALA A 1 219 ? 12.539 7.648 -0.808 1.00 73.12 219 ALA A C 1
ATOM 1643 O O . ALA A 1 219 ? 12.981 8.791 -0.689 1.00 73.12 219 ALA A O 1
ATOM 1644 N N . GLN A 1 220 ? 12.994 6.816 -1.753 1.00 70.62 220 GLN A N 1
ATOM 1645 C CA . GLN A 1 220 ? 14.019 7.206 -2.729 1.00 70.62 220 GLN A CA 1
ATOM 1646 C C . GLN A 1 220 ? 13.558 8.341 -3.662 1.00 70.62 220 GLN A C 1
ATOM 1648 O O . GLN A 1 220 ? 14.378 9.129 -4.130 1.00 70.62 220 GLN A O 1
ATOM 1653 N N . HIS A 1 221 ? 12.249 8.458 -3.904 1.00 69.00 221 HIS A N 1
ATOM 1654 C CA . HIS A 1 221 ? 11.675 9.464 -4.800 1.00 69.00 221 HIS A CA 1
ATOM 1655 C C . HIS A 1 221 ? 11.450 10.810 -4.094 1.00 69.00 221 HIS A C 1
ATOM 1657 O O . HIS A 1 221 ? 11.208 11.823 -4.744 1.00 69.00 221 HIS A O 1
ATOM 1663 N N . CYS A 1 222 ? 11.573 10.859 -2.762 1.00 64.06 222 CYS A N 1
ATOM 1664 C CA . CYS A 1 222 ? 11.349 12.065 -1.959 1.00 64.06 222 CYS A CA 1
ATOM 1665 C C . CYS A 1 222 ? 12.578 13.003 -1.866 1.00 64.06 222 CYS A C 1
ATOM 1667 O O . CYS A 1 222 ? 12.516 14.034 -1.193 1.00 64.06 222 CYS A O 1
ATOM 1669 N N . GLY A 1 223 ? 13.681 12.688 -2.558 1.00 63.75 223 GLY A N 1
ATOM 1670 C CA . GLY A 1 223 ? 14.905 13.499 -2.620 1.00 63.75 223 GLY A CA 1
ATOM 1671 C C . GLY A 1 223 ? 15.962 13.156 -1.557 1.00 63.75 223 GLY A C 1
ATOM 1672 O O . GLY A 1 223 ? 15.713 12.414 -0.612 1.00 63.75 223 GLY A O 1
ATOM 1673 N N . ALA A 1 224 ? 17.175 13.708 -1.703 1.00 57.00 224 ALA A N 1
ATOM 1674 C CA . ALA A 1 224 ? 18.360 13.311 -0.921 1.00 57.00 224 ALA A CA 1
ATOM 1675 C C . ALA A 1 224 ? 18.249 13.532 0.604 1.00 57.00 224 ALA A C 1
ATOM 1677 O O . ALA A 1 224 ? 18.871 12.799 1.367 1.00 57.00 224 ALA A O 1
ATOM 1678 N N . ASN A 1 225 ? 17.432 14.496 1.043 1.00 58.97 225 ASN A N 1
ATOM 1679 C CA . ASN A 1 225 ? 17.217 14.817 2.462 1.00 58.97 225 ASN A CA 1
ATOM 1680 C C . ASN A 1 225 ? 15.928 14.197 3.030 1.00 58.97 225 ASN A C 1
ATOM 1682 O O . ASN A 1 225 ? 15.512 14.552 4.133 1.00 58.97 225 ASN A O 1
ATOM 1686 N N . ALA A 1 226 ? 15.256 13.325 2.274 1.00 63.62 226 ALA A N 1
ATOM 1687 C CA . ALA A 1 226 ? 14.034 12.694 2.739 1.00 63.62 226 ALA A CA 1
ATOM 1688 C C . ALA A 1 226 ? 14.311 11.703 3.869 1.00 63.62 226 ALA A C 1
ATOM 1690 O O . ALA A 1 226 ? 15.292 10.955 3.854 1.00 63.62 226 ALA A O 1
ATOM 1691 N N . PHE A 1 227 ? 13.392 11.672 4.831 1.00 67.81 227 PHE A N 1
ATOM 1692 C CA . PHE A 1 227 ? 13.335 10.622 5.833 1.00 67.81 227 PHE A CA 1
ATOM 1693 C C . PHE A 1 227 ? 13.275 9.253 5.139 1.00 67.81 227 PHE A C 1
ATOM 1695 O O . PHE A 1 227 ? 12.439 9.040 4.262 1.00 67.81 227 PHE A O 1
ATOM 1702 N N . ARG A 1 228 ? 14.168 8.334 5.524 1.00 68.88 228 ARG A N 1
ATOM 1703 C CA . ARG A 1 228 ? 14.245 6.976 4.971 1.00 68.88 228 ARG A CA 1
ATOM 1704 C C . ARG A 1 228 ? 13.715 5.979 6.009 1.00 68.88 228 ARG A C 1
ATOM 1706 O O . ARG A 1 228 ? 14.454 5.646 6.935 1.00 68.88 228 ARG A O 1
ATOM 1713 N N . PRO A 1 229 ? 12.472 5.485 5.863 1.00 73.31 229 PRO A N 1
ATOM 1714 C CA . PRO A 1 229 ? 11.906 4.459 6.730 1.00 73.31 229 PRO A CA 1
ATOM 1715 C C . PRO A 1 229 ? 12.801 3.218 6.805 1.00 73.31 229 PRO A C 1
ATOM 1717 O O . PRO A 1 229 ? 13.431 2.834 5.809 1.00 73.31 229 PRO A O 1
ATOM 1720 N N . SER A 1 230 ? 12.842 2.593 7.980 1.00 73.19 230 SER A N 1
ATOM 1721 C CA . SER A 1 230 ? 13.461 1.284 8.181 1.00 73.19 230 SER A CA 1
ATOM 1722 C C . SER A 1 230 ? 12.402 0.189 8.106 1.00 73.19 230 SER A C 1
ATOM 1724 O O . SER A 1 230 ? 11.299 0.363 8.627 1.00 73.19 230 SER A O 1
ATOM 1726 N N . VAL A 1 231 ? 12.762 -0.943 7.497 1.00 78.94 231 VAL A N 1
ATOM 1727 C CA . VAL A 1 231 ? 11.932 -2.153 7.483 1.00 78.94 231 VAL A CA 1
ATOM 1728 C C . VAL A 1 231 ? 12.234 -2.978 8.740 1.00 78.94 231 VAL A C 1
ATOM 1730 O O . VAL A 1 231 ? 13.320 -3.556 8.863 1.00 78.94 231 VAL A O 1
ATOM 1733 N N . SER A 1 232 ? 11.297 -2.976 9.690 1.00 75.88 232 SER A N 1
ATOM 1734 C CA . SER A 1 232 ? 11.302 -3.791 10.910 1.00 75.88 232 SER A CA 1
ATOM 1735 C C . SER A 1 232 ? 10.760 -5.194 10.650 1.00 75.88 232 SER A C 1
ATOM 1737 O O . SER A 1 232 ? 11.361 -6.162 11.109 1.00 75.88 232 SER A O 1
ATOM 1739 N N . ILE A 1 233 ? 9.687 -5.328 9.863 1.00 73.56 233 ILE A N 1
ATOM 1740 C CA . ILE A 1 233 ? 9.082 -6.615 9.507 1.00 73.56 233 ILE A CA 1
ATOM 1741 C C . ILE A 1 233 ? 9.942 -7.281 8.430 1.00 73.56 233 ILE A C 1
ATOM 1743 O O . ILE A 1 233 ? 9.686 -7.185 7.227 1.00 73.56 233 ILE A O 1
ATOM 1747 N N . ARG A 1 234 ? 11.005 -7.953 8.880 1.00 62.53 234 ARG A N 1
ATOM 1748 C CA . ARG A 1 234 ? 11.963 -8.663 8.018 1.00 62.53 234 ARG A CA 1
ATOM 1749 C C . ARG A 1 234 ? 11.559 -10.105 7.701 1.00 62.53 234 ARG A C 1
ATOM 1751 O O . ARG A 1 234 ? 12.138 -10.694 6.794 1.00 62.53 234 ARG A O 1
ATOM 1758 N N . GLY A 1 235 ? 10.584 -10.654 8.429 1.00 59.81 235 GLY A N 1
ATOM 1759 C CA . GLY A 1 235 ? 10.056 -12.003 8.219 1.00 59.81 235 GLY A CA 1
ATOM 1760 C C . GLY A 1 235 ? 9.293 -12.160 6.899 1.00 59.81 235 GLY A C 1
ATOM 1761 O O . GLY A 1 235 ? 8.897 -11.169 6.268 1.00 59.81 235 GLY A O 1
ATOM 1762 N N . GLN A 1 236 ? 9.086 -13.414 6.482 1.00 59.84 236 GLN A N 1
ATOM 1763 C CA . GLN A 1 236 ? 8.291 -13.726 5.294 1.00 59.84 236 GLN A CA 1
ATOM 1764 C C . GLN A 1 236 ? 6.842 -13.283 5.526 1.00 59.84 236 GLN A C 1
ATOM 1766 O O . GLN A 1 236 ? 6.215 -13.666 6.512 1.00 59.84 236 GLN A O 1
ATOM 1771 N N . ILE A 1 237 ? 6.288 -12.506 4.592 1.00 68.44 237 ILE A N 1
ATOM 1772 C CA . ILE A 1 237 ? 4.868 -12.096 4.616 1.00 68.44 237 ILE A CA 1
ATOM 1773 C C . ILE A 1 237 ? 3.945 -13.337 4.476 1.00 68.44 237 ILE A C 1
ATOM 1775 O O . ILE A 1 237 ? 2.759 -13.307 4.807 1.00 68.44 237 ILE A O 1
ATOM 1779 N N . THR A 1 238 ? 4.520 -14.459 4.035 1.00 54.00 238 THR A N 1
ATOM 1780 C CA . THR A 1 238 ? 3.902 -15.712 3.585 1.00 54.00 238 THR A CA 1
ATOM 1781 C C . THR A 1 238 ? 3.866 -16.859 4.572 1.00 54.00 238 THR A C 1
ATOM 1783 O O . THR A 1 238 ? 3.320 -17.897 4.202 1.00 54.00 238 THR A O 1
ATOM 1786 N N . HIS A 1 239 ? 4.324 -16.730 5.824 1.00 54.47 239 HIS A N 1
ATOM 1787 C CA . HIS A 1 239 ? 4.170 -17.829 6.805 1.00 54.47 239 HIS A CA 1
ATOM 1788 C C . HIS A 1 239 ? 2.697 -18.281 6.999 1.00 54.47 239 HIS A C 1
ATOM 1790 O O . HIS A 1 239 ? 2.412 -19.349 7.537 1.00 54.47 239 HIS A O 1
ATOM 1796 N N . LEU A 1 240 ? 1.752 -17.526 6.434 1.00 52.03 240 LEU A N 1
ATOM 1797 C CA . LEU A 1 240 ? 0.324 -17.788 6.343 1.00 52.03 240 LEU A CA 1
ATOM 1798 C C . LEU A 1 240 ? -0.119 -18.673 5.161 1.00 52.03 240 LEU A C 1
ATOM 1800 O O . LEU A 1 240 ? -1.295 -19.018 5.098 1.00 52.03 240 LEU A O 1
ATOM 1804 N N . SER A 1 241 ? 0.762 -19.136 4.262 1.00 51.56 241 SER A N 1
ATOM 1805 C CA . SER A 1 241 ? 0.413 -20.182 3.276 1.00 51.56 241 SER A CA 1
ATOM 1806 C C . SER A 1 241 ? -0.021 -21.500 3.941 1.00 51.56 241 SER A C 1
ATOM 1808 O O . SER A 1 241 ? -0.686 -22.330 3.321 1.00 51.56 241 SER A O 1
ATOM 1810 N N . SER A 1 242 ? 0.317 -21.678 5.219 1.00 51.62 242 SER A N 1
ATOM 1811 C CA . SER A 1 242 ? -0.190 -22.747 6.083 1.00 51.62 242 SER A CA 1
ATOM 1812 C C . SER A 1 242 ? -1.611 -22.455 6.594 1.00 51.62 242 SER A C 1
ATOM 1814 O O . SER A 1 242 ? -2.457 -23.345 6.553 1.00 51.62 242 SER A O 1
ATOM 1816 N N . LEU A 1 243 ? -1.927 -21.203 6.961 1.00 49.91 243 LEU A N 1
ATOM 1817 C CA . LEU A 1 243 ? -3.295 -20.765 7.298 1.00 49.91 243 LEU A CA 1
ATOM 1818 C C . LEU A 1 243 ? -4.204 -20.651 6.059 1.00 49.91 243 LEU A C 1
ATOM 1820 O O . LEU A 1 243 ? -5.413 -20.817 6.172 1.00 49.91 243 LEU A O 1
ATOM 1824 N N . ARG A 1 244 ? -3.633 -20.501 4.856 1.00 50.12 244 ARG A N 1
ATOM 1825 C CA . ARG A 1 244 ? -4.318 -20.594 3.550 1.00 50.12 244 ARG A CA 1
ATOM 1826 C C . ARG A 1 244 ? -5.007 -21.944 3.335 1.00 50.12 244 ARG A C 1
ATOM 1828 O O . ARG A 1 244 ? -6.015 -22.001 2.641 1.00 50.12 244 ARG A O 1
ATOM 1835 N N . LYS A 1 245 ? -4.482 -23.028 3.922 1.00 50.78 245 LYS A N 1
ATOM 1836 C CA . LYS A 1 245 ? -5.134 -24.351 3.895 1.00 50.78 245 LYS A CA 1
ATOM 1837 C C . LYS A 1 245 ? -6.255 -24.485 4.930 1.00 50.78 245 LYS A C 1
ATOM 1839 O O . LYS A 1 245 ? -7.097 -25.357 4.765 1.00 50.78 245 LYS A O 1
ATOM 1844 N N . ALA A 1 246 ? -6.260 -23.650 5.971 1.00 45.91 246 ALA A N 1
ATOM 1845 C CA . ALA A 1 246 ? -7.281 -23.645 7.018 1.00 45.91 246 ALA A CA 1
ATOM 1846 C C . ALA A 1 246 ? -8.438 -22.674 6.707 1.00 45.91 246 ALA A C 1
ATOM 1848 O O . ALA A 1 246 ? -9.585 -22.980 7.008 1.00 45.91 246 ALA A O 1
ATOM 1849 N N . ALA A 1 247 ? -8.162 -21.546 6.042 1.00 49.00 247 ALA A N 1
ATOM 1850 C CA . ALA A 1 247 ? -9.139 -20.524 5.651 1.00 49.00 247 ALA A CA 1
ATOM 1851 C C . ALA A 1 247 ? -9.827 -20.829 4.303 1.00 49.00 247 ALA A C 1
ATOM 1853 O O . ALA A 1 247 ? -9.979 -19.954 3.444 1.00 49.00 247 ALA A O 1
ATOM 1854 N N . VAL A 1 248 ? -10.220 -22.088 4.101 1.00 45.28 248 VAL A N 1
ATOM 1855 C CA . VAL A 1 248 ? -11.056 -22.488 2.962 1.00 45.28 248 VAL A CA 1
ATOM 1856 C C . VAL A 1 248 ? -12.385 -21.721 3.085 1.00 45.28 248 VAL A C 1
ATOM 1858 O O . VAL A 1 248 ? -12.984 -21.691 4.155 1.00 45.28 248 VAL A O 1
ATOM 1861 N N . ASP A 1 249 ? -12.791 -21.042 2.009 1.00 51.25 249 ASP A N 1
ATOM 1862 C CA . ASP A 1 249 ? -14.082 -20.344 1.819 1.00 51.25 249 ASP A CA 1
ATOM 1863 C C . ASP A 1 249 ? -14.260 -18.877 2.271 1.00 51.25 249 ASP A C 1
ATOM 1865 O O . ASP A 1 249 ? -15.381 -18.366 2.196 1.00 51.25 249 ASP A O 1
ATOM 1869 N N . LYS A 1 250 ? -13.215 -18.122 2.657 1.00 54.00 250 LYS A N 1
ATOM 1870 C CA . LYS A 1 250 ? -13.423 -16.739 3.165 1.00 54.00 250 LYS A CA 1
ATOM 1871 C C . LYS A 1 250 ? -12.906 -15.584 2.282 1.00 54.00 250 LYS A C 1
ATOM 1873 O O . LYS A 1 250 ? -11.702 -15.344 2.242 1.00 54.00 250 LYS A O 1
ATOM 1878 N N . PRO A 1 251 ? -13.784 -14.780 1.637 1.00 56.88 251 PRO A N 1
ATOM 1879 C CA . PRO A 1 251 ? -13.446 -13.806 0.583 1.00 56.88 251 PRO A CA 1
ATOM 1880 C C . PRO A 1 251 ? -12.648 -12.562 1.016 1.00 56.88 251 PRO A C 1
ATOM 1882 O O . PRO A 1 251 ? -12.245 -11.798 0.142 1.00 56.88 251 PRO A O 1
ATOM 1885 N N . VAL A 1 252 ? -12.444 -12.296 2.313 1.00 57.25 252 VAL A N 1
ATOM 1886 C CA . VAL A 1 252 ? -11.768 -11.066 2.786 1.00 57.25 252 VAL A CA 1
ATOM 1887 C C . VAL A 1 252 ? -10.243 -11.206 2.772 1.00 57.25 252 VAL A C 1
ATOM 1889 O O . VAL A 1 252 ? -9.562 -10.296 2.309 1.00 57.25 252 VAL A O 1
ATOM 1892 N N . VAL A 1 253 ? -9.699 -12.359 3.173 1.00 57.41 253 VAL A N 1
ATOM 1893 C CA . VAL A 1 253 ? -8.244 -12.618 3.158 1.00 57.41 253 VAL A CA 1
ATOM 1894 C C . VAL A 1 253 ? -7.711 -12.676 1.720 1.00 57.41 253 VAL A C 1
ATOM 1896 O O . VAL A 1 253 ? -6.706 -12.039 1.402 1.00 57.41 253 VAL A O 1
ATOM 1899 N N . TRP A 1 254 ? -8.448 -13.312 0.802 1.00 61.06 254 TRP A N 1
ATOM 1900 C CA . TRP A 1 254 ? -8.086 -13.399 -0.625 1.00 61.06 254 TRP A CA 1
ATOM 1901 C C . TRP A 1 254 ? -7.927 -12.037 -1.317 1.00 61.06 254 TRP A C 1
ATOM 1903 O O . TRP A 1 254 ? -7.305 -11.947 -2.373 1.00 61.06 254 TRP A O 1
ATOM 1913 N N . ARG A 1 255 ? -8.499 -10.966 -0.753 1.00 70.56 255 ARG A N 1
ATOM 1914 C CA . ARG A 1 255 ? -8.467 -9.627 -1.354 1.00 70.56 255 ARG A CA 1
ATOM 1915 C C . ARG A 1 255 ? -7.108 -8.939 -1.245 1.00 70.56 255 ARG A C 1
ATOM 1917 O O . ARG A 1 255 ? -6.759 -8.181 -2.147 1.00 70.56 255 ARG A O 1
ATOM 1924 N N . LEU A 1 256 ? -6.372 -9.171 -0.154 1.00 78.50 256 LEU A N 1
ATOM 1925 C CA . LEU A 1 256 ? -5.058 -8.560 0.085 1.00 78.50 256 LEU A CA 1
ATOM 1926 C C . LEU A 1 256 ? -3.891 -9.468 -0.309 1.00 78.50 256 LEU A C 1
ATOM 1928 O O . LEU A 1 256 ? -2.786 -8.958 -0.494 1.00 78.50 256 LEU A O 1
ATOM 1932 N N . GLU A 1 257 ? -4.125 -10.776 -0.459 1.00 80.81 257 GLU A N 1
ATOM 1933 C CA . GLU A 1 257 ? -3.075 -11.753 -0.770 1.00 80.81 257 GLU A CA 1
ATOM 1934 C C . GLU A 1 257 ? -2.243 -11.362 -2.004 1.00 80.81 257 GLU A C 1
ATOM 1936 O O . GLU A 1 257 ? -1.017 -11.365 -1.889 1.00 80.81 257 GLU A O 1
ATOM 1941 N N . PRO A 1 258 ? -2.825 -10.962 -3.154 1.00 87.62 258 PRO A N 1
ATOM 1942 C CA . PRO A 1 258 ? -2.010 -10.609 -4.314 1.00 87.62 258 PRO A CA 1
ATOM 1943 C C . PRO A 1 258 ? -1.062 -9.435 -4.035 1.00 87.62 258 PRO A C 1
ATOM 1945 O O . PRO A 1 258 ? 0.128 -9.525 -4.323 1.00 87.62 258 PRO A O 1
ATOM 1948 N N . THR A 1 259 ? -1.547 -8.366 -3.395 1.00 88.19 259 THR A N 1
ATOM 1949 C CA . THR A 1 259 ? -0.697 -7.229 -3.009 1.00 88.19 259 THR A CA 1
ATOM 1950 C C . THR A 1 259 ? 0.371 -7.654 -1.998 1.00 88.19 259 THR A C 1
ATOM 1952 O O . THR A 1 259 ? 1.526 -7.262 -2.136 1.00 88.19 259 THR A O 1
ATOM 1955 N N . ALA A 1 260 ? 0.029 -8.483 -1.008 1.00 86.38 260 ALA A N 1
ATOM 1956 C CA . ALA A 1 260 ? 0.992 -8.993 -0.032 1.00 86.38 260 ALA A CA 1
ATOM 1957 C C . ALA A 1 260 ? 2.117 -9.803 -0.700 1.00 86.38 260 ALA A C 1
ATOM 1959 O O . ALA A 1 260 ? 3.285 -9.592 -0.380 1.00 86.38 260 ALA A O 1
ATOM 1960 N N . ARG A 1 261 ? 1.785 -10.651 -1.681 1.00 87.06 261 ARG A N 1
ATOM 1961 C CA . ARG A 1 261 ? 2.757 -11.439 -2.458 1.00 87.06 261 ARG A CA 1
ATOM 1962 C C . ARG A 1 261 ? 3.679 -10.584 -3.328 1.00 87.06 261 ARG A C 1
ATOM 1964 O O . ARG A 1 261 ? 4.856 -10.901 -3.447 1.00 87.06 261 ARG A O 1
ATOM 1971 N N . LEU A 1 262 ? 3.185 -9.479 -3.895 1.00 92.19 262 LEU A N 1
ATOM 1972 C CA . LEU A 1 262 ? 4.050 -8.530 -4.612 1.00 92.19 262 LEU A CA 1
ATOM 1973 C C . LEU A 1 262 ? 5.133 -7.958 -3.684 1.00 92.19 262 LEU A C 1
ATOM 1975 O O . LEU A 1 262 ? 6.308 -7.925 -4.034 1.00 92.19 262 LEU A O 1
ATOM 1979 N N . PHE A 1 263 ? 4.752 -7.548 -2.472 1.00 91.00 263 PHE A N 1
ATOM 1980 C CA . PHE A 1 263 ? 5.697 -7.000 -1.493 1.00 91.00 263 PHE A CA 1
ATOM 1981 C C . PHE A 1 263 ? 6.562 -8.060 -0.807 1.00 91.00 263 PHE A C 1
ATOM 1983 O O . PHE A 1 263 ? 7.604 -7.727 -0.255 1.00 91.00 263 PHE A O 1
ATOM 1990 N N . GLU A 1 264 ? 6.164 -9.325 -0.840 1.00 87.56 264 GLU A N 1
ATOM 1991 C CA . GLU A 1 264 ? 7.000 -10.437 -0.396 1.00 87.56 264 GLU A CA 1
ATOM 1992 C C . GLU A 1 264 ? 8.192 -10.647 -1.334 1.00 87.56 264 GLU A C 1
ATOM 1994 O O . GLU A 1 264 ? 9.309 -10.831 -0.855 1.00 87.56 264 GLU A O 1
ATOM 1999 N N . ALA A 1 265 ? 7.969 -10.539 -2.651 1.00 88.62 265 ALA A N 1
ATOM 2000 C CA . ALA A 1 265 ? 9.038 -10.565 -3.651 1.00 88.62 265 ALA A CA 1
ATOM 2001 C C . ALA A 1 265 ? 10.051 -9.420 -3.455 1.00 88.62 265 ALA A C 1
ATOM 2003 O O . ALA A 1 265 ? 11.191 -9.512 -3.902 1.00 88.62 265 ALA A O 1
ATOM 2004 N N . MET A 1 266 ? 9.646 -8.361 -2.747 1.00 90.06 266 MET A N 1
ATOM 2005 C CA . MET A 1 266 ? 10.490 -7.245 -2.325 1.00 90.06 266 MET A CA 1
ATOM 2006 C C . MET A 1 266 ? 11.062 -7.504 -0.929 1.00 90.06 266 MET A C 1
ATOM 2008 O O . MET A 1 266 ? 10.648 -6.898 0.068 1.00 90.06 266 MET A O 1
ATOM 2012 N N . ASP A 1 267 ? 12.017 -8.428 -0.839 1.00 85.00 267 ASP A N 1
ATOM 2013 C CA . ASP A 1 267 ? 12.699 -8.694 0.425 1.00 85.00 267 ASP A CA 1
ATOM 2014 C C . ASP A 1 267 ? 13.501 -7.460 0.912 1.00 85.00 267 ASP A C 1
ATOM 2016 O O . ASP A 1 267 ? 13.882 -6.603 0.108 1.00 85.00 267 ASP A O 1
ATOM 2020 N N . PRO A 1 268 ? 13.778 -7.323 2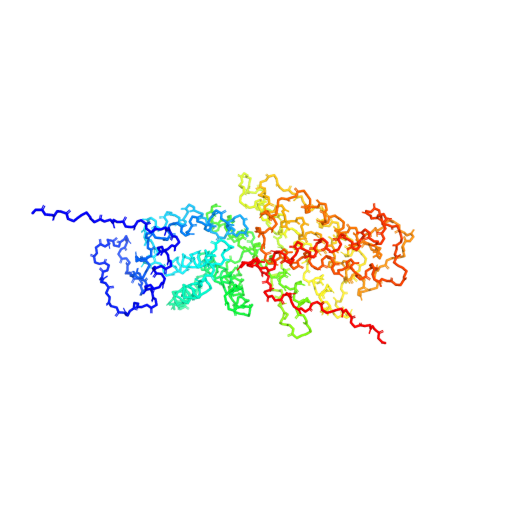.225 1.00 86.81 268 PRO A N 1
ATOM 2021 C CA . PRO A 1 268 ? 14.475 -6.149 2.754 1.00 86.81 268 PRO A CA 1
ATOM 2022 C C . PRO A 1 268 ? 15.849 -5.876 2.121 1.00 86.81 268 PRO A C 1
ATOM 2024 O O . PRO A 1 268 ? 16.217 -4.714 1.964 1.00 86.81 268 PRO A O 1
ATOM 2027 N N . SER A 1 269 ? 16.599 -6.914 1.737 1.00 87.62 269 SER A N 1
ATOM 2028 C CA . SER A 1 269 ? 17.915 -6.753 1.109 1.00 87.62 269 SER A CA 1
ATOM 2029 C C . SER A 1 269 ? 17.806 -6.265 -0.335 1.00 87.62 269 SER A C 1
ATOM 2031 O O . SER A 1 269 ? 18.589 -5.412 -0.755 1.00 87.62 269 SER A O 1
ATOM 2033 N N . LEU A 1 270 ? 16.790 -6.725 -1.069 1.00 91.44 270 LEU A N 1
ATOM 2034 C CA . LEU A 1 270 ? 16.454 -6.206 -2.388 1.00 91.44 270 LEU A CA 1
ATOM 2035 C C . LEU A 1 270 ? 15.983 -4.750 -2.299 1.00 91.44 270 LEU A C 1
ATOM 2037 O O . LEU A 1 270 ? 16.444 -3.923 -3.081 1.00 91.44 270 LEU A O 1
ATOM 2041 N N . ILE A 1 271 ? 15.148 -4.400 -1.314 1.00 91.19 271 ILE A N 1
ATOM 2042 C CA . ILE A 1 271 ? 14.743 -3.006 -1.056 1.00 91.19 271 ILE A CA 1
ATOM 2043 C C . ILE A 1 271 ? 15.969 -2.125 -0.780 1.00 91.19 271 ILE A C 1
ATOM 2045 O O . ILE A 1 271 ? 16.052 -1.005 -1.293 1.00 91.19 271 ILE A O 1
ATOM 2049 N N . ASP A 1 272 ? 16.941 -2.605 -0.003 1.00 89.06 272 ASP A N 1
ATOM 2050 C CA . ASP A 1 272 ? 18.182 -1.866 0.242 1.00 89.06 272 ASP A CA 1
ATOM 2051 C C . ASP A 1 272 ? 18.988 -1.660 -1.051 1.00 89.06 272 ASP A C 1
ATOM 2053 O O . ASP A 1 272 ? 19.557 -0.584 -1.243 1.00 89.06 272 ASP A O 1
ATOM 2057 N N . CYS A 1 273 ? 18.989 -2.627 -1.972 1.00 91.75 273 CYS A N 1
ATOM 2058 C CA . CYS A 1 273 ? 19.617 -2.476 -3.288 1.00 91.75 273 CYS A CA 1
ATOM 2059 C C . CYS A 1 273 ? 18.854 -1.484 -4.182 1.00 91.75 273 CYS A C 1
ATOM 2061 O O . CYS A 1 273 ? 19.464 -0.583 -4.756 1.00 91.75 273 CYS A O 1
ATOM 2063 N N . ILE A 1 274 ? 17.523 -1.590 -4.247 1.00 91.44 274 ILE A N 1
ATOM 2064 C CA . ILE A 1 274 ? 16.651 -0.680 -5.009 1.00 91.44 274 ILE A CA 1
ATOM 2065 C C . ILE A 1 274 ? 16.814 0.764 -4.534 1.00 91.44 274 ILE A C 1
ATOM 2067 O O . ILE A 1 274 ? 16.907 1.687 -5.337 1.00 91.44 274 ILE A O 1
ATOM 2071 N N . THR A 1 275 ? 16.899 0.967 -3.221 1.00 87.19 275 THR A N 1
ATOM 2072 C CA . THR A 1 275 ? 16.982 2.303 -2.611 1.00 87.19 275 THR A CA 1
ATOM 2073 C C . THR A 1 275 ? 18.418 2.822 -2.450 1.00 87.19 275 THR A C 1
ATOM 2075 O O . THR A 1 275 ? 18.639 3.845 -1.782 1.00 87.19 275 THR A O 1
ATOM 2078 N N . SER A 1 276 ? 19.398 2.123 -3.037 1.00 86.81 276 SER A N 1
ATOM 2079 C CA . SER A 1 276 ? 20.834 2.423 -2.954 1.00 86.81 276 SER A CA 1
ATOM 2080 C C . SER A 1 276 ? 21.342 2.587 -1.511 1.00 86.81 276 SER A C 1
ATOM 2082 O O . SER A 1 276 ? 22.162 3.459 -1.223 1.00 86.81 276 SER A O 1
ATOM 2084 N N . LYS A 1 277 ? 20.805 1.797 -0.576 1.00 84.94 277 LYS A N 1
ATOM 2085 C CA . LYS A 1 277 ? 21.255 1.699 0.824 1.00 84.94 277 LYS A CA 1
ATOM 2086 C C . LYS A 1 277 ? 22.225 0.539 1.049 1.00 84.94 277 LYS A C 1
ATOM 2088 O O . LYS A 1 277 ? 22.898 0.513 2.078 1.00 84.94 277 LYS A O 1
ATOM 2093 N N . CYS A 1 278 ? 22.290 -0.422 0.128 1.00 88.62 278 CYS A N 1
ATOM 2094 C CA . CYS A 1 278 ? 23.244 -1.520 0.211 1.00 88.62 278 CYS A CA 1
ATOM 2095 C C . CYS A 1 278 ? 24.693 -1.006 0.162 1.00 88.62 278 CYS A C 1
ATOM 2097 O O . CYS A 1 278 ? 25.002 -0.025 -0.514 1.00 88.62 278 CYS A O 1
ATOM 2099 N N . SER A 1 279 ? 25.596 -1.698 0.853 1.00 85.94 279 SER A N 1
ATOM 2100 C CA . SER A 1 279 ? 27.044 -1.460 0.781 1.00 85.94 279 SER A CA 1
ATOM 2101 C C . SER A 1 279 ? 27.723 -2.619 0.047 1.00 85.94 279 SER A C 1
ATOM 2103 O O . SER A 1 279 ? 27.202 -3.727 0.121 1.00 85.94 279 SER A O 1
ATOM 2105 N N . PRO A 1 280 ? 28.885 -2.432 -0.614 1.00 83.56 280 PRO A N 1
ATOM 2106 C CA . PRO A 1 280 ? 29.560 -3.501 -1.357 1.00 83.56 280 PRO A CA 1
ATOM 2107 C C . PRO A 1 280 ? 29.701 -4.855 -0.632 1.00 83.56 280 PRO A C 1
ATOM 2109 O O . PRO A 1 280 ? 29.450 -5.868 -1.278 1.00 83.56 280 PRO A O 1
ATOM 2112 N N . PRO A 1 281 ? 30.047 -4.929 0.674 1.00 83.50 281 PRO A N 1
ATOM 2113 C CA . PRO A 1 281 ? 30.150 -6.220 1.362 1.00 83.50 281 PRO A CA 1
ATOM 2114 C C . PRO A 1 281 ? 28.799 -6.916 1.605 1.00 83.50 281 PRO A C 1
ATOM 2116 O O . PRO A 1 281 ? 28.770 -8.136 1.728 1.00 83.50 281 PRO A O 1
ATOM 2119 N N . ASP A 1 282 ? 27.695 -6.164 1.648 1.00 82.12 282 ASP A N 1
ATOM 2120 C CA . ASP A 1 282 ? 26.349 -6.662 1.975 1.00 82.12 282 ASP A CA 1
ATOM 2121 C C . ASP A 1 282 ? 25.384 -6.615 0.776 1.00 82.12 282 ASP A C 1
ATOM 2123 O O . ASP A 1 282 ? 24.218 -7.002 0.890 1.00 82.12 282 ASP A O 1
ATOM 2127 N N . CYS A 1 283 ? 25.843 -6.118 -0.375 1.00 90.25 283 CYS A N 1
ATOM 2128 C CA . CYS A 1 283 ? 25.048 -6.010 -1.586 1.00 90.25 283 CYS A CA 1
ATOM 2129 C C . CYS A 1 283 ? 24.777 -7.411 -2.139 1.00 90.25 283 CYS A C 1
ATOM 2131 O O . CYS A 1 283 ? 25.694 -8.151 -2.492 1.00 90.25 283 CYS A O 1
ATOM 2133 N N . ARG A 1 284 ? 23.494 -7.772 -2.209 1.00 88.88 284 ARG A N 1
ATOM 2134 C CA . ARG A 1 284 ? 23.034 -9.071 -2.722 1.00 88.88 284 ARG A CA 1
ATOM 2135 C C . ARG A 1 284 ? 22.516 -8.994 -4.149 1.00 88.88 284 ARG A C 1
ATOM 2137 O O . ARG A 1 284 ? 22.060 -10.002 -4.679 1.00 88.88 284 ARG A O 1
ATOM 2144 N N . MET A 1 285 ? 22.553 -7.810 -4.756 1.00 94.38 285 MET A N 1
ATOM 2145 C CA . MET A 1 285 ? 22.014 -7.613 -6.087 1.00 94.38 285 MET A CA 1
ATOM 2146 C C . MET A 1 285 ? 22.837 -8.399 -7.111 1.00 94.38 285 MET A C 1
ATOM 2148 O O . MET A 1 285 ? 24.042 -8.203 -7.250 1.00 94.38 285 MET A O 1
ATOM 2152 N N . ALA A 1 286 ? 22.169 -9.299 -7.822 1.00 95.12 286 ALA A N 1
ATOM 2153 C CA . ALA A 1 286 ? 22.743 -10.143 -8.859 1.00 95.12 286 ALA A CA 1
ATOM 2154 C C . ALA A 1 286 ? 21.681 -10.431 -9.922 1.00 95.12 286 ALA A C 1
ATOM 2156 O O . ALA A 1 286 ? 20.484 -10.322 -9.652 1.00 95.12 286 ALA A O 1
ATOM 2157 N N . VAL A 1 287 ? 22.113 -10.863 -11.110 1.00 95.06 287 VAL A N 1
ATOM 2158 C CA . VAL A 1 287 ? 21.219 -11.242 -12.220 1.00 95.06 287 VAL A CA 1
ATOM 2159 C C . VAL A 1 287 ? 20.146 -12.237 -11.764 1.00 95.06 287 VAL A C 1
ATOM 2161 O O . VAL A 1 287 ? 18.963 -12.023 -12.001 1.00 95.06 287 VAL A O 1
ATOM 2164 N N . SER A 1 288 ? 20.529 -13.286 -11.031 1.00 95.44 288 SER A N 1
ATOM 2165 C CA . SER A 1 288 ? 19.583 -14.290 -10.527 1.00 95.44 288 SER A CA 1
ATOM 2166 C C . SER A 1 288 ? 18.560 -13.724 -9.539 1.00 95.44 288 SER A C 1
ATOM 2168 O O . SER A 1 288 ? 17.409 -14.150 -9.558 1.00 95.44 288 SER A O 1
ATOM 2170 N N . VAL A 1 289 ? 18.953 -12.759 -8.702 1.00 95.69 289 VAL A N 1
ATOM 2171 C CA . VAL A 1 289 ? 18.057 -12.096 -7.740 1.00 95.69 289 VAL A CA 1
ATOM 2172 C C . VAL A 1 289 ? 17.053 -11.208 -8.469 1.00 95.69 289 VAL A C 1
ATOM 2174 O O . VAL A 1 289 ? 15.863 -11.273 -8.176 1.00 95.69 289 VAL A O 1
ATOM 2177 N N . ALA A 1 290 ? 17.505 -10.437 -9.460 1.00 96.31 290 ALA A N 1
ATOM 2178 C CA . ALA A 1 290 ? 16.628 -9.607 -10.281 1.00 96.31 290 ALA A CA 1
ATOM 2179 C C . ALA A 1 290 ? 15.608 -10.444 -11.070 1.00 96.31 290 ALA A C 1
ATOM 2181 O O . ALA A 1 290 ? 14.411 -10.165 -11.031 1.00 96.31 290 ALA A O 1
ATOM 2182 N N . LEU A 1 291 ? 16.057 -11.518 -11.727 1.00 96.31 291 LEU A N 1
ATOM 2183 C CA . LEU A 1 291 ? 15.175 -12.424 -12.469 1.00 96.31 291 LEU A CA 1
ATOM 2184 C C . LEU A 1 291 ? 14.193 -13.161 -11.551 1.00 96.31 291 LEU A C 1
ATOM 2186 O O . LEU A 1 291 ? 13.026 -13.342 -11.905 1.00 96.31 291 LEU A O 1
ATOM 2190 N N . LEU A 1 292 ? 14.631 -13.558 -10.352 1.00 95.81 292 LEU A N 1
ATOM 2191 C CA . LEU A 1 292 ? 13.740 -14.135 -9.349 1.00 95.81 292 LEU A CA 1
ATOM 2192 C C . LEU A 1 292 ? 12.677 -13.124 -8.903 1.00 95.81 292 LEU A C 1
ATOM 2194 O O . LEU A 1 292 ? 11.510 -13.492 -8.791 1.00 95.81 292 LEU A O 1
ATOM 2198 N N . ALA A 1 293 ? 13.049 -11.860 -8.689 1.00 95.88 293 ALA A N 1
ATOM 2199 C CA . ALA A 1 293 ? 12.098 -10.810 -8.343 1.00 95.88 293 ALA A CA 1
ATOM 2200 C C . ALA A 1 293 ? 11.068 -10.604 -9.465 1.00 95.88 293 ALA A C 1
ATOM 2202 O O . ALA A 1 293 ? 9.872 -10.701 -9.203 1.00 95.88 293 ALA A O 1
ATOM 2203 N N . HIS A 1 294 ? 11.506 -10.423 -10.716 1.00 97.00 294 HIS A N 1
ATOM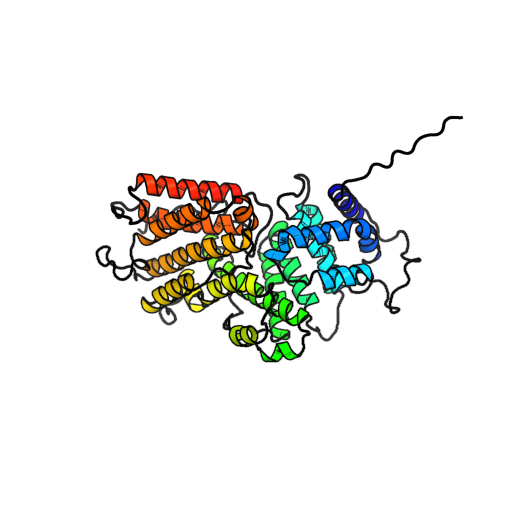 2204 C CA . HIS A 1 294 ? 10.603 -10.271 -11.862 1.00 97.00 294 HIS A CA 1
ATOM 2205 C C . HIS A 1 294 ? 9.655 -11.465 -12.033 1.00 97.00 294 HIS A C 1
ATOM 2207 O O . HIS A 1 294 ? 8.441 -11.283 -12.066 1.00 97.00 294 HIS A O 1
ATOM 2213 N N . SER A 1 295 ? 10.182 -12.692 -12.038 1.00 96.31 295 SER A N 1
ATOM 2214 C CA . SER A 1 295 ? 9.347 -13.896 -12.157 1.00 96.31 295 SER A CA 1
ATOM 2215 C C . SER A 1 295 ? 8.376 -14.070 -10.983 1.00 96.31 295 SER A C 1
ATOM 2217 O O . SER A 1 295 ? 7.248 -14.524 -11.176 1.00 96.31 295 SER A O 1
ATOM 2219 N N . SER A 1 296 ? 8.767 -13.670 -9.769 1.00 94.75 296 SER A N 1
ATOM 2220 C CA . SER A 1 296 ? 7.885 -13.701 -8.595 1.00 94.75 296 SER A CA 1
ATOM 2221 C C . SER A 1 296 ? 6.742 -12.693 -8.706 1.00 94.75 296 SER A C 1
ATOM 2223 O O . SER A 1 296 ? 5.621 -13.014 -8.307 1.00 94.75 296 SER A O 1
ATOM 2225 N N . LEU A 1 297 ? 7.003 -11.507 -9.267 1.00 96.31 297 LEU A N 1
ATOM 2226 C CA . LEU A 1 297 ? 5.992 -10.482 -9.545 1.00 96.31 297 LEU A CA 1
ATOM 2227 C C . LEU A 1 297 ? 4.983 -10.960 -10.602 1.00 96.31 297 LEU A C 1
ATOM 2229 O O . LEU A 1 297 ? 3.769 -10.831 -10.394 1.00 96.31 297 LEU A O 1
ATOM 2233 N N . ASP A 1 298 ? 5.468 -11.575 -11.683 1.00 95.25 298 ASP A N 1
ATOM 2234 C CA . ASP A 1 298 ? 4.641 -12.144 -12.757 1.00 95.25 298 ASP A CA 1
ATOM 2235 C C . ASP A 1 298 ? 3.783 -13.320 -12.263 1.00 95.25 298 ASP A C 1
ATOM 2237 O O . ASP A 1 298 ? 2.620 -13.468 -12.643 1.00 95.25 298 ASP A O 1
ATOM 2241 N N . ALA A 1 299 ? 4.315 -14.126 -11.339 1.00 93.50 299 ALA A N 1
ATOM 2242 C CA . ALA A 1 299 ? 3.628 -15.279 -10.760 1.00 93.50 299 ALA A CA 1
ATOM 2243 C C . ALA A 1 299 ? 2.527 -14.923 -9.739 1.00 93.50 299 ALA A C 1
ATOM 2245 O O . ALA A 1 299 ? 1.914 -15.826 -9.147 1.00 93.50 299 ALA A O 1
ATOM 2246 N N . VAL A 1 300 ? 2.272 -13.636 -9.470 1.00 90.75 300 VAL A N 1
ATOM 2247 C CA . VAL A 1 300 ? 1.166 -13.205 -8.603 1.00 90.75 300 VAL A CA 1
ATOM 2248 C C . VAL A 1 300 ? -0.150 -13.238 -9.391 1.00 90.75 300 VAL A C 1
ATOM 2250 O O . VAL A 1 300 ? -0.352 -12.384 -10.258 1.00 90.75 300 VAL A O 1
ATOM 2253 N N . PRO A 1 301 ? -1.084 -14.158 -9.083 1.00 88.25 301 PRO A N 1
ATOM 2254 C CA . PRO A 1 301 ? -2.358 -14.241 -9.773 1.00 88.25 301 PRO A CA 1
ATOM 2255 C C . PRO A 1 301 ? -3.281 -13.103 -9.341 1.00 88.25 301 PRO A C 1
ATOM 2257 O O . PRO A 1 301 ? -3.235 -12.632 -8.201 1.00 88.25 301 PRO A O 1
ATOM 2260 N N . LEU A 1 302 ? -4.184 -12.719 -10.240 1.00 86.06 302 LEU A N 1
ATOM 2261 C CA . LEU A 1 302 ? -5.393 -12.008 -9.844 1.00 86.06 302 LEU A CA 1
ATOM 2262 C C . LEU A 1 302 ? -6.379 -13.007 -9.230 1.00 86.06 302 LEU A C 1
ATOM 2264 O O . LEU A 1 302 ? -6.488 -14.149 -9.676 1.00 86.06 302 LEU A O 1
ATOM 2268 N N . SER A 1 303 ? -7.100 -12.574 -8.203 1.00 75.81 303 SER A N 1
ATOM 2269 C CA . SER A 1 303 ? -8.165 -13.357 -7.582 1.00 75.81 303 SER A CA 1
ATOM 2270 C C . SER A 1 303 ? -9.521 -12.911 -8.120 1.00 75.81 303 SER A C 1
ATOM 2272 O O . SER A 1 303 ? -9.791 -11.717 -8.245 1.00 75.81 303 SER A O 1
ATOM 2274 N N . ALA A 1 304 ? -10.413 -13.871 -8.376 1.00 74.50 304 ALA A N 1
ATOM 2275 C CA . ALA A 1 304 ? -11.779 -13.601 -8.831 1.00 74.50 304 ALA A CA 1
ATOM 2276 C C . ALA A 1 304 ? -12.609 -12.777 -7.822 1.00 74.50 304 ALA A C 1
ATOM 2278 O O . ALA A 1 304 ? -13.647 -12.226 -8.176 1.00 74.50 304 ALA A O 1
ATOM 2279 N N . HIS A 1 305 ? -12.166 -12.682 -6.565 1.00 76.75 305 HIS A N 1
ATOM 2280 C CA . HIS A 1 305 ? -12.854 -11.942 -5.503 1.00 76.75 305 HIS A CA 1
ATOM 2281 C C . HIS A 1 305 ? -12.398 -10.483 -5.365 1.00 76.75 305 HIS A C 1
ATOM 2283 O O . HIS A 1 305 ? -12.856 -9.785 -4.454 1.00 76.75 305 HIS A O 1
ATOM 2289 N N . GLN A 1 306 ? -11.489 -10.020 -6.229 1.00 85.31 306 GLN A N 1
ATOM 2290 C CA . GLN A 1 306 ? -10.981 -8.655 -6.180 1.00 85.31 306 GLN A CA 1
ATOM 2291 C C . GLN A 1 306 ? -11.960 -7.663 -6.808 1.00 85.31 306 GLN A C 1
ATOM 2293 O O . GLN A 1 306 ? -12.515 -7.893 -7.880 1.00 85.31 306 GLN A O 1
ATOM 2298 N N . SER A 1 307 ? -12.156 -6.524 -6.145 1.00 87.38 307 SER A N 1
ATOM 2299 C CA . SER A 1 307 ? -12.855 -5.386 -6.737 1.00 87.38 307 SER A CA 1
ATOM 2300 C C . SER A 1 307 ? -11.993 -4.724 -7.821 1.00 87.38 307 SER A C 1
ATOM 2302 O O . SER A 1 307 ? -10.766 -4.851 -7.783 1.00 87.38 307 SER A O 1
ATOM 2304 N N . PRO A 1 308 ? -12.581 -3.935 -8.740 1.00 90.50 308 PRO A N 1
ATOM 2305 C CA . PRO A 1 308 ? -11.811 -3.198 -9.745 1.00 90.50 308 PRO A CA 1
ATOM 2306 C C . PRO A 1 308 ? -10.690 -2.332 -9.149 1.00 90.50 308 PRO A C 1
ATOM 2308 O O . PRO A 1 308 ? -9.593 -2.276 -9.693 1.00 90.50 308 PRO A O 1
ATOM 2311 N N . VAL A 1 309 ? -10.928 -1.719 -7.983 1.00 89.25 309 VAL A N 1
ATOM 2312 C CA . VAL A 1 309 ? -9.923 -0.925 -7.254 1.00 89.25 309 VAL A CA 1
ATOM 2313 C C . VAL A 1 309 ? -8.732 -1.781 -6.805 1.00 89.25 309 VAL A C 1
ATOM 2315 O O . VAL A 1 309 ? -7.585 -1.340 -6.861 1.00 89.25 309 VAL A O 1
ATOM 2318 N N . GLN A 1 310 ? -8.987 -3.012 -6.361 1.00 89.88 310 GLN A N 1
ATOM 2319 C CA . GLN A 1 310 ? -7.939 -3.947 -5.945 1.00 89.88 310 GLN A CA 1
ATOM 2320 C C . GLN A 1 310 ? -7.176 -4.508 -7.143 1.00 89.88 310 GLN A C 1
ATOM 2322 O O . GLN A 1 310 ? -5.959 -4.643 -7.071 1.00 89.88 310 GLN A O 1
ATOM 2327 N N . VAL A 1 311 ? -7.867 -4.786 -8.252 1.00 93.19 311 VAL A N 1
ATOM 2328 C CA . VAL A 1 311 ? -7.221 -5.179 -9.512 1.00 93.19 311 VAL A CA 1
ATOM 2329 C C . VAL A 1 311 ? -6.282 -4.069 -9.985 1.00 93.19 311 VAL A C 1
ATOM 2331 O O . VAL A 1 311 ? -5.113 -4.344 -10.243 1.00 93.19 311 VAL A O 1
ATOM 2334 N N . ALA A 1 312 ? -6.751 -2.816 -10.003 1.00 93.88 312 ALA A N 1
ATOM 2335 C CA . ALA A 1 312 ? -5.924 -1.659 -10.340 1.00 93.88 312 ALA A CA 1
ATOM 2336 C C . ALA A 1 312 ? -4.675 -1.570 -9.447 1.00 93.88 312 ALA A C 1
ATOM 2338 O O . ALA A 1 312 ? -3.566 -1.404 -9.950 1.00 93.88 312 ALA A O 1
ATOM 2339 N N . ASP A 1 313 ? -4.834 -1.737 -8.129 1.00 91.94 313 ASP A N 1
ATOM 2340 C CA . ASP A 1 313 ? -3.708 -1.730 -7.189 1.00 91.94 313 ASP A CA 1
ATOM 2341 C C . ASP A 1 313 ? -2.666 -2.792 -7.532 1.00 91.94 313 ASP A C 1
ATOM 2343 O O . ASP A 1 313 ? -1.483 -2.476 -7.625 1.00 91.94 313 ASP A O 1
ATOM 2347 N N . VAL A 1 314 ? -3.086 -4.041 -7.742 1.00 94.31 314 VAL A N 1
ATOM 2348 C CA . VAL A 1 314 ? -2.165 -5.150 -8.019 1.00 94.31 314 VAL A CA 1
ATOM 2349 C C . VAL A 1 314 ? -1.429 -4.936 -9.333 1.00 94.31 314 VAL A C 1
ATOM 2351 O O . VAL A 1 314 ? -0.206 -5.053 -9.358 1.00 94.31 314 VAL A O 1
ATOM 2354 N N . LEU A 1 315 ? -2.143 -4.597 -10.408 1.00 97.06 315 LEU A N 1
ATOM 2355 C CA . LEU A 1 315 ? -1.544 -4.453 -11.735 1.00 97.06 315 LEU A CA 1
ATOM 2356 C C . LEU A 1 315 ? -0.510 -3.323 -11.767 1.00 97.06 315 LEU A C 1
ATOM 2358 O O . LEU A 1 315 ? 0.638 -3.555 -12.142 1.00 97.06 315 LEU A O 1
ATOM 2362 N N . PHE A 1 316 ? -0.870 -2.127 -11.300 1.00 96.94 316 PHE A N 1
ATOM 2363 C CA . PHE A 1 316 ? 0.062 -1.000 -11.307 1.00 96.94 316 PHE A CA 1
ATOM 2364 C C . PHE A 1 316 ? 1.180 -1.142 -10.274 1.00 96.94 316 PHE A C 1
ATOM 2366 O O . PHE A 1 316 ? 2.297 -0.709 -10.539 1.00 96.94 316 PHE A O 1
ATOM 2373 N N . THR A 1 317 ? 0.928 -1.770 -9.118 1.00 96.06 317 THR A N 1
ATOM 2374 C CA . THR A 1 317 ? 2.002 -2.071 -8.154 1.00 96.06 317 THR A CA 1
ATOM 2375 C C . THR A 1 317 ? 3.003 -3.051 -8.743 1.00 96.06 317 THR A C 1
ATOM 2377 O O . THR A 1 317 ? 4.198 -2.834 -8.577 1.00 96.06 317 THR A O 1
ATOM 2380 N N . ARG A 1 318 ? 2.535 -4.088 -9.455 1.00 97.75 318 ARG A N 1
ATOM 2381 C CA . ARG A 1 318 ? 3.404 -5.043 -10.149 1.00 97.75 318 ARG A CA 1
ATOM 2382 C C . ARG A 1 318 ? 4.297 -4.311 -11.147 1.00 97.75 318 ARG A C 1
ATOM 2384 O O . ARG A 1 318 ? 5.513 -4.379 -11.020 1.00 97.75 318 ARG A O 1
ATOM 2391 N N . LEU A 1 319 ? 3.708 -3.561 -12.080 1.00 98.00 319 LEU A N 1
ATOM 2392 C CA . LEU A 1 319 ? 4.451 -2.836 -13.119 1.00 98.00 319 LEU A CA 1
ATOM 2393 C C . LEU A 1 319 ? 5.444 -1.829 -12.526 1.00 98.00 319 LEU A C 1
ATOM 2395 O O . LEU A 1 319 ? 6.607 -1.799 -12.918 1.00 98.00 319 LEU A O 1
ATOM 2399 N N . TRP A 1 320 ? 5.025 -1.071 -11.511 1.00 96.81 320 TRP A N 1
ATOM 2400 C CA . TRP A 1 320 ? 5.918 -0.172 -10.781 1.00 96.81 320 TRP A CA 1
ATOM 2401 C C . TRP A 1 320 ? 7.106 -0.921 -10.168 1.00 96.81 320 TRP A C 1
ATOM 2403 O O . TRP A 1 320 ? 8.249 -0.502 -10.324 1.00 96.81 320 TRP A O 1
ATOM 2413 N N . MET A 1 321 ? 6.859 -2.064 -9.530 1.00 97.25 321 MET A N 1
ATOM 2414 C CA . MET A 1 321 ? 7.904 -2.909 -8.959 1.00 97.25 321 MET A CA 1
ATOM 2415 C C . MET A 1 321 ? 8.871 -3.466 -10.013 1.00 97.25 321 MET A C 1
ATOM 2417 O O . MET A 1 321 ? 10.070 -3.505 -9.744 1.00 97.25 321 MET A O 1
ATOM 2421 N N . HIS A 1 322 ? 8.403 -3.826 -11.215 1.00 97.94 322 HIS A N 1
ATOM 2422 C CA . HIS A 1 322 ? 9.299 -4.170 -12.328 1.00 97.94 322 HIS A CA 1
ATOM 2423 C C . HIS A 1 322 ? 10.218 -2.994 -12.682 1.00 97.94 322 HIS A C 1
ATOM 2425 O O . HIS A 1 322 ? 11.426 -3.191 -12.811 1.00 97.94 322 HIS A O 1
ATOM 2431 N N . SER A 1 323 ? 9.688 -1.767 -12.765 1.00 96.31 323 SER A N 1
ATOM 2432 C CA . SER A 1 323 ? 10.516 -0.574 -12.996 1.00 96.31 323 SER A CA 1
ATOM 2433 C C . SER A 1 323 ? 11.552 -0.357 -11.887 1.00 96.31 323 SER A C 1
ATOM 2435 O O . SER A 1 323 ? 12.700 -0.027 -12.178 1.00 96.31 323 SER A O 1
ATOM 2437 N N . GLU A 1 324 ? 11.188 -0.562 -10.618 1.00 95.31 324 GLU A N 1
ATOM 2438 C CA . GLU A 1 324 ? 12.111 -0.398 -9.485 1.00 95.31 324 GLU A CA 1
ATOM 2439 C C . GLU A 1 324 ? 13.235 -1.446 -9.472 1.00 95.31 324 GLU A C 1
ATOM 2441 O O . GLU A 1 324 ? 14.397 -1.095 -9.256 1.00 95.31 324 GLU A O 1
ATOM 2446 N N . VAL A 1 325 ? 12.921 -2.718 -9.747 1.00 96.94 325 VAL A N 1
ATOM 2447 C CA . VAL A 1 325 ? 13.936 -3.781 -9.861 1.00 96.94 325 VAL A CA 1
ATOM 2448 C C . VAL A 1 325 ? 14.876 -3.491 -11.030 1.00 96.94 325 VAL A C 1
ATOM 2450 O O . VAL A 1 325 ? 16.093 -3.534 -10.855 1.00 96.94 325 VAL A O 1
ATOM 2453 N N . TRP A 1 326 ? 14.338 -3.097 -12.187 1.00 96.94 326 TRP A N 1
ATOM 2454 C CA . TRP A 1 326 ? 15.149 -2.742 -13.352 1.00 96.94 326 TRP A CA 1
ATOM 2455 C C . TRP A 1 326 ? 16.096 -1.569 -13.065 1.00 96.94 326 TRP A C 1
ATOM 2457 O O . TRP A 1 326 ? 17.286 -1.624 -13.384 1.00 96.94 326 TRP A O 1
ATOM 2467 N N . ARG A 1 327 ? 15.613 -0.519 -12.386 1.00 94.56 327 ARG A N 1
ATOM 2468 C CA . ARG A 1 327 ? 16.458 0.613 -11.966 1.00 94.56 327 ARG A CA 1
ATOM 2469 C C . ARG A 1 327 ? 17.614 0.156 -11.090 1.00 94.56 327 ARG A C 1
ATOM 2471 O O . ARG A 1 327 ? 18.720 0.681 -11.201 1.00 94.56 327 ARG A O 1
ATOM 2478 N N . ALA A 1 328 ? 17.362 -0.811 -10.221 1.00 94.50 328 ALA A N 1
ATOM 2479 C CA . ALA A 1 328 ? 18.384 -1.380 -9.368 1.00 94.50 328 ALA A CA 1
ATOM 2480 C C . ALA A 1 328 ? 19.397 -2.213 -10.177 1.00 94.50 328 ALA A C 1
ATOM 2482 O O . ALA A 1 328 ? 20.595 -2.114 -9.927 1.00 94.50 328 ALA A O 1
ATOM 2483 N N . CYS A 1 329 ? 18.967 -2.952 -11.205 1.00 96.25 329 CYS A N 1
ATOM 2484 C CA . CYS A 1 329 ? 19.879 -3.592 -12.161 1.00 96.25 329 CYS A CA 1
ATOM 2485 C C . CYS A 1 329 ? 20.768 -2.568 -12.874 1.00 96.25 329 CYS A C 1
ATOM 2487 O O . CYS A 1 329 ? 21.977 -2.773 -12.971 1.00 96.25 329 CYS A O 1
ATOM 2489 N N . MET A 1 330 ? 20.196 -1.443 -13.308 1.00 94.38 330 MET A N 1
ATOM 2490 C CA . MET A 1 330 ? 20.938 -0.348 -13.935 1.00 94.38 330 MET A CA 1
ATOM 2491 C C . MET A 1 330 ? 22.018 0.216 -13.001 1.00 94.38 330 MET A C 1
ATOM 2493 O O . MET A 1 330 ? 23.180 0.310 -13.393 1.00 94.38 330 MET A O 1
ATOM 2497 N N . THR A 1 331 ? 21.678 0.545 -11.750 1.00 92.81 331 THR A N 1
ATOM 2498 C CA . THR A 1 331 ? 22.648 1.104 -10.787 1.00 92.81 331 THR A CA 1
ATOM 2499 C C . THR A 1 331 ? 23.736 0.111 -10.380 1.00 92.81 331 THR A C 1
ATOM 2501 O O . THR A 1 331 ? 24.827 0.532 -9.998 1.00 92.81 331 THR A O 1
ATOM 2504 N N . HIS A 1 332 ? 23.473 -1.191 -10.506 1.00 94.19 332 HIS A N 1
ATOM 2505 C CA . HIS A 1 332 ? 24.428 -2.265 -10.223 1.00 94.19 332 HIS A CA 1
ATOM 2506 C C . HIS A 1 332 ? 25.126 -2.806 -11.481 1.00 94.19 332 HIS A C 1
ATOM 2508 O O . HIS A 1 332 ? 25.848 -3.795 -11.391 1.00 94.19 332 HIS A O 1
ATOM 2514 N N . SER A 1 333 ? 24.958 -2.155 -12.641 1.00 94.12 333 SER A N 1
ATOM 2515 C CA . SER A 1 333 ? 25.576 -2.559 -13.917 1.00 94.12 333 SER A CA 1
ATOM 2516 C C . SER A 1 333 ? 25.247 -4.001 -14.336 1.00 94.12 333 SER A C 1
ATOM 2518 O O . SER A 1 333 ? 26.108 -4.725 -14.829 1.00 94.12 333 SER A O 1
ATOM 2520 N N . LEU A 1 334 ? 24.000 -4.426 -14.116 1.00 95.12 334 LEU A N 1
ATOM 2521 C CA . LEU A 1 334 ? 23.506 -5.772 -14.435 1.00 95.12 334 LEU A CA 1
ATOM 2522 C C . LEU A 1 334 ? 22.690 -5.845 -15.732 1.00 95.12 334 LEU A C 1
ATOM 2524 O O . LEU A 1 334 ? 22.182 -6.915 -16.061 1.00 95.12 334 LEU A O 1
ATOM 2528 N N . LEU A 1 335 ? 22.525 -4.721 -16.434 1.00 93.56 335 LEU A N 1
ATOM 2529 C CA . LEU A 1 335 ? 21.825 -4.700 -17.716 1.00 93.56 335 LEU A CA 1
ATOM 2530 C C . LEU A 1 335 ? 22.646 -5.414 -18.794 1.00 93.56 335 LEU A C 1
ATOM 2532 O O . LEU A 1 335 ? 23.879 -5.384 -18.775 1.00 93.56 335 LEU A O 1
ATOM 2536 N N . GLN A 1 336 ? 21.947 -6.053 -19.725 1.00 87.38 336 GLN A N 1
ATOM 2537 C CA . GLN A 1 336 ? 22.540 -6.813 -20.821 1.00 87.38 336 GLN A CA 1
ATOM 2538 C C . GLN A 1 336 ? 22.564 -6.012 -22.125 1.00 87.38 336 GLN A C 1
ATOM 2540 O O . GLN A 1 336 ? 21.951 -4.950 -22.240 1.00 87.38 336 GLN A O 1
ATOM 2545 N N . ALA A 1 337 ? 23.323 -6.515 -23.101 1.00 76.38 337 ALA A N 1
ATOM 2546 C CA . ALA A 1 337 ? 23.320 -5.964 -24.449 1.00 76.38 337 ALA A CA 1
ATOM 2547 C C . ALA A 1 337 ? 21.961 -6.214 -25.122 1.00 76.38 337 ALA A C 1
ATOM 2549 O O . ALA A 1 337 ? 21.356 -7.261 -24.920 1.00 76.38 337 ALA A O 1
ATOM 2550 N N . GLU A 1 338 ? 21.518 -5.270 -25.953 1.00 74.62 338 GLU A N 1
ATOM 2551 C CA . GLU A 1 338 ? 20.199 -5.284 -26.612 1.00 74.62 338 GLU A CA 1
ATOM 2552 C C . GLU A 1 338 ? 19.970 -6.462 -27.577 1.00 74.62 338 GLU A C 1
ATOM 2554 O O . GLU A 1 338 ? 18.826 -6.699 -27.958 1.00 74.62 338 GLU A O 1
ATOM 2559 N N . ASP A 1 339 ? 21.029 -7.186 -27.951 1.00 71.56 339 ASP A N 1
ATOM 2560 C CA . ASP A 1 339 ? 21.002 -8.278 -28.933 1.00 71.56 339 ASP A CA 1
ATOM 2561 C C . ASP A 1 339 ? 20.671 -9.660 -28.314 1.00 71.56 339 ASP A C 1
ATOM 2563 O O . ASP A 1 339 ? 20.602 -10.655 -29.039 1.00 71.56 339 ASP A O 1
ATOM 2567 N N . ASP A 1 340 ? 20.511 -9.751 -26.984 1.00 73.44 340 ASP A N 1
ATOM 2568 C CA . ASP A 1 340 ? 20.205 -10.993 -26.253 1.00 73.44 340 ASP A CA 1
ATOM 2569 C C . ASP A 1 340 ? 18.786 -10.978 -25.657 1.00 73.44 340 ASP A C 1
ATOM 2571 O O . ASP A 1 340 ? 18.569 -10.638 -24.495 1.00 73.44 340 ASP A O 1
ATOM 2575 N N . ASP A 1 341 ? 17.808 -11.415 -26.450 1.00 77.25 341 ASP A N 1
ATOM 2576 C CA . ASP A 1 341 ? 16.391 -11.466 -26.053 1.00 77.25 341 ASP A CA 1
ATOM 2577 C C . ASP A 1 341 ? 16.054 -12.599 -25.068 1.00 77.25 341 ASP A C 1
ATOM 2579 O O . ASP A 1 341 ? 14.886 -12.818 -24.739 1.00 77.25 341 ASP A O 1
ATOM 2583 N N . SER A 1 342 ? 17.045 -13.353 -24.579 1.00 83.25 342 SER A N 1
ATOM 2584 C CA . SER A 1 342 ? 16.781 -14.443 -23.633 1.00 83.25 342 SER A CA 1
ATOM 2585 C C . SER A 1 342 ? 16.284 -13.944 -22.272 1.00 83.25 342 SER A C 1
ATOM 2587 O O . SER A 1 342 ? 15.604 -14.694 -21.566 1.00 83.25 342 SER A O 1
ATOM 2589 N N . LEU A 1 343 ? 16.598 -12.693 -21.909 1.00 89.62 343 LEU A N 1
ATOM 2590 C CA . LEU A 1 343 ? 16.270 -12.078 -20.620 1.00 89.62 343 LEU A CA 1
ATOM 2591 C C . LEU A 1 343 ? 15.753 -10.638 -20.809 1.00 89.62 343 LEU A C 1
ATOM 2593 O O . LEU A 1 343 ? 16.433 -9.683 -20.422 1.00 89.62 343 LEU A O 1
ATOM 2597 N N . PRO A 1 344 ? 14.533 -10.454 -21.356 1.00 90.12 344 PRO A N 1
ATOM 2598 C CA . PRO A 1 344 ? 14.006 -9.134 -21.709 1.00 90.12 344 PRO A CA 1
ATOM 2599 C C . PRO A 1 344 ? 13.976 -8.162 -20.524 1.00 90.12 344 PRO A C 1
ATOM 2601 O O . PRO A 1 344 ? 14.216 -6.972 -20.693 1.00 90.12 344 PRO A O 1
ATOM 2604 N N . GLN A 1 345 ? 13.791 -8.663 -19.297 1.00 93.81 345 GLN A N 1
ATOM 2605 C CA . GLN A 1 345 ? 13.754 -7.846 -18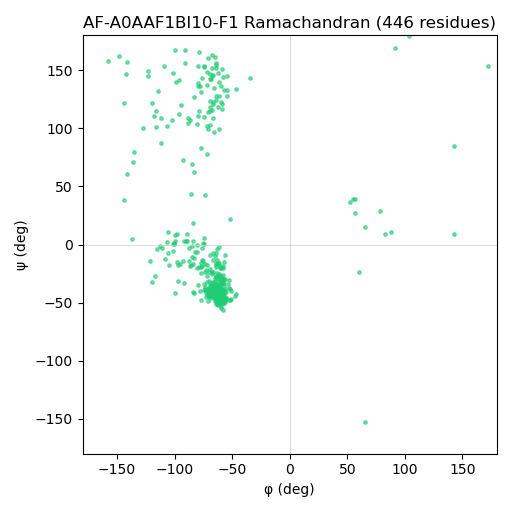.080 1.00 93.81 345 GLN A CA 1
ATOM 2606 C C . GLN A 1 345 ? 15.094 -7.178 -17.728 1.00 93.81 345 GLN A C 1
ATOM 2608 O O . GLN A 1 345 ? 15.127 -6.305 -16.864 1.00 93.81 345 GLN A O 1
ATOM 2613 N N . LEU A 1 346 ? 16.200 -7.582 -18.360 1.00 94.31 346 LEU A N 1
ATOM 2614 C CA . LEU A 1 346 ? 17.534 -7.007 -18.151 1.00 94.31 346 LEU A CA 1
ATOM 2615 C C . LEU A 1 346 ? 17.998 -6.132 -19.321 1.00 94.31 346 LEU A C 1
ATOM 2617 O O . LEU A 1 346 ? 19.116 -5.616 -19.282 1.00 94.31 346 LEU A O 1
ATOM 2621 N N . LEU A 1 347 ? 17.160 -5.945 -20.341 1.00 92.69 347 LEU A N 1
ATOM 2622 C CA . LEU A 1 347 ? 17.463 -5.093 -21.487 1.00 92.69 347 LEU A CA 1
ATOM 2623 C C . LEU A 1 347 ? 17.244 -3.618 -21.151 1.00 92.69 347 LEU A C 1
ATOM 2625 O O . LEU A 1 347 ? 16.427 -3.273 -20.292 1.00 92.69 347 LEU A O 1
ATOM 2629 N N . VAL A 1 348 ? 17.954 -2.723 -21.840 1.00 92.19 348 VAL A N 1
ATOM 2630 C CA . VAL A 1 348 ? 17.827 -1.271 -21.644 1.00 92.19 348 VAL A CA 1
ATOM 2631 C C . VAL A 1 348 ? 16.423 -0.804 -22.021 1.00 92.19 348 VAL A C 1
ATOM 2633 O O . VAL A 1 348 ? 15.887 0.094 -21.375 1.00 92.19 348 VAL A O 1
ATOM 2636 N N . ARG A 1 349 ? 15.797 -1.435 -23.019 1.00 90.44 349 ARG A N 1
ATOM 2637 C CA . ARG A 1 349 ? 14.445 -1.096 -23.489 1.00 90.44 349 ARG A CA 1
ATOM 2638 C C . ARG A 1 349 ? 13.286 -1.512 -22.576 1.00 90.44 349 ARG A C 1
ATOM 2640 O O . ARG A 1 349 ? 12.197 -0.952 -22.707 1.00 90.44 349 ARG A O 1
ATOM 2647 N N . TYR A 1 350 ? 13.508 -2.414 -21.620 1.00 93.94 350 TYR A N 1
ATOM 2648 C CA . TYR A 1 350 ? 12.453 -2.993 -20.778 1.00 93.94 350 TYR A CA 1
ATOM 2649 C C . TYR A 1 350 ? 11.507 -1.977 -20.097 1.00 93.94 350 TYR A C 1
ATOM 2651 O O . TYR A 1 350 ? 10.295 -2.198 -20.085 1.00 93.94 350 TYR A O 1
ATOM 2659 N N . PRO A 1 351 ? 11.969 -0.820 -19.573 1.00 95.31 351 PRO A N 1
ATOM 2660 C CA . PRO A 1 351 ? 11.071 0.171 -18.979 1.00 95.31 351 PRO A CA 1
ATOM 2661 C C . PRO A 1 351 ? 10.007 0.723 -19.933 1.00 95.31 351 PRO A C 1
ATOM 2663 O O . PRO A 1 351 ? 8.928 1.104 -19.479 1.00 95.31 351 PRO A O 1
ATOM 2666 N N . VAL A 1 352 ? 10.293 0.774 -21.238 1.00 94.88 352 VAL A N 1
ATOM 2667 C CA . VAL A 1 352 ? 9.335 1.231 -22.255 1.00 94.88 352 VAL A CA 1
ATOM 2668 C C . VAL A 1 352 ? 8.222 0.197 -22.438 1.00 94.88 352 VAL A C 1
ATOM 2670 O O . VAL A 1 352 ? 7.057 0.578 -22.523 1.00 94.88 352 VAL A O 1
ATOM 2673 N N . GLU A 1 353 ? 8.543 -1.097 -22.383 1.00 94.00 353 GLU A N 1
ATOM 2674 C CA . GLU A 1 353 ? 7.552 -2.184 -22.402 1.00 94.00 353 GLU A CA 1
ATOM 2675 C C . GLU A 1 353 ? 6.663 -2.155 -21.151 1.00 94.00 353 GLU A C 1
ATOM 2677 O O . GLU A 1 353 ? 5.441 -2.247 -21.251 1.00 94.00 353 GLU A O 1
ATOM 2682 N N . VAL A 1 354 ? 7.252 -1.946 -19.967 1.00 97.19 354 VAL A N 1
ATOM 2683 C CA . VAL A 1 354 ? 6.495 -1.807 -18.707 1.00 97.19 354 VAL A CA 1
ATOM 2684 C C . VAL A 1 354 ? 5.540 -0.606 -18.761 1.00 97.19 354 VAL A C 1
ATOM 2686 O O . VAL A 1 354 ? 4.403 -0.690 -18.292 1.00 97.19 354 VAL A O 1
ATOM 2689 N N . MET A 1 355 ? 5.974 0.513 -19.347 1.00 97.44 355 MET A N 1
ATOM 2690 C CA . MET A 1 355 ? 5.134 1.694 -19.555 1.00 97.44 355 MET A CA 1
ATOM 2691 C C . MET A 1 355 ? 3.994 1.428 -20.547 1.00 97.44 355 MET A C 1
ATOM 2693 O O . MET A 1 355 ? 2.861 1.832 -20.277 1.00 97.44 355 MET A O 1
ATOM 2697 N N . ALA A 1 356 ? 4.263 0.739 -21.657 1.00 96.06 356 ALA A N 1
ATOM 2698 C CA . ALA A 1 356 ? 3.237 0.356 -22.626 1.00 96.06 356 ALA A CA 1
ATOM 2699 C C . ALA A 1 356 ? 2.171 -0.547 -21.978 1.00 96.06 356 ALA A C 1
ATOM 2701 O O . ALA A 1 356 ? 0.979 -0.248 -22.054 1.00 96.06 356 ALA A O 1
ATOM 2702 N N . GLN A 1 357 ? 2.588 -1.554 -21.204 1.00 96.81 357 GLN A N 1
ATOM 2703 C CA . GLN A 1 357 ? 1.671 -2.392 -20.421 1.00 96.81 357 GLN A CA 1
ATOM 2704 C C . GLN A 1 357 ? 0.863 -1.576 -19.400 1.00 96.81 357 GLN A C 1
ATOM 2706 O O . GLN A 1 357 ? -0.320 -1.837 -19.186 1.00 96.81 357 GLN A O 1
ATOM 2711 N N . ALA A 1 358 ? 1.454 -0.555 -18.770 1.00 98.00 358 ALA A N 1
ATOM 2712 C CA . ALA A 1 358 ? 0.719 0.326 -17.861 1.00 98.00 358 ALA A CA 1
ATOM 2713 C C . ALA A 1 358 ? -0.366 1.140 -18.590 1.00 98.00 358 ALA A C 1
ATOM 2715 O O . ALA A 1 358 ? -1.458 1.326 -18.048 1.00 98.00 358 ALA A O 1
ATOM 2716 N N . CYS A 1 359 ? -0.098 1.590 -19.819 1.00 97.31 359 CYS A N 1
ATOM 2717 C CA . CYS A 1 359 ? -1.088 2.229 -20.686 1.00 97.31 359 CYS A CA 1
ATOM 2718 C C . CYS A 1 359 ? -2.244 1.277 -21.031 1.00 97.31 359 CYS A C 1
ATOM 2720 O O . CYS A 1 359 ? -3.403 1.671 -20.880 1.00 97.31 359 CYS A O 1
ATOM 2722 N N . GLU A 1 360 ? -1.944 0.033 -21.412 1.00 96.81 360 GLU A N 1
ATOM 2723 C CA . GLU A 1 360 ? -2.950 -1.001 -21.702 1.00 96.81 360 GLU A CA 1
ATOM 2724 C C . GLU A 1 360 ? -3.821 -1.312 -20.479 1.00 96.81 360 GLU A C 1
ATOM 2726 O O . GLU A 1 360 ? -5.050 -1.363 -20.566 1.00 96.81 360 GLU A O 1
ATOM 2731 N N . VAL A 1 361 ? -3.201 -1.459 -19.304 1.00 97.62 361 VAL A N 1
ATOM 2732 C CA . VAL A 1 361 ? -3.922 -1.642 -18.037 1.00 97.62 361 VAL A CA 1
ATOM 2733 C C . VAL A 1 361 ? -4.832 -0.446 -17.756 1.00 97.62 361 VAL A C 1
ATOM 2735 O O . VAL A 1 361 ? -5.968 -0.634 -17.318 1.00 97.62 361 VAL A O 1
ATOM 2738 N N . ALA A 1 362 ? -4.366 0.779 -18.013 1.00 96.94 362 ALA A N 1
ATOM 2739 C CA . ALA A 1 362 ? -5.180 1.978 -17.850 1.00 96.94 362 ALA A CA 1
ATOM 2740 C C . ALA A 1 362 ? -6.372 2.022 -18.824 1.00 96.94 362 ALA A C 1
ATOM 2742 O O . ALA A 1 362 ? -7.434 2.497 -18.434 1.00 96.94 362 ALA A O 1
ATOM 2743 N N . ASP A 1 363 ? -6.229 1.507 -20.051 1.00 95.88 363 ASP A N 1
ATOM 2744 C CA . ASP A 1 363 ? -7.333 1.395 -21.020 1.00 95.88 363 ASP A CA 1
ATOM 2745 C C . ASP A 1 363 ? -8.369 0.334 -20.620 1.00 95.88 363 ASP A C 1
ATOM 2747 O O . ASP A 1 363 ? -9.560 0.482 -20.897 1.00 95.88 363 ASP A O 1
ATOM 2751 N N . GLY A 1 364 ? -7.931 -0.728 -19.940 1.00 96.19 364 GLY A N 1
ATOM 2752 C CA . GLY A 1 364 ? -8.798 -1.812 -19.474 1.00 96.19 364 GLY A CA 1
ATOM 2753 C C . GLY A 1 364 ? -9.575 -1.524 -18.183 1.00 96.19 364 GLY A C 1
ATOM 2754 O O . GLY A 1 364 ? -10.404 -2.344 -17.779 1.00 96.19 364 GLY A O 1
ATOM 2755 N N . LEU A 1 365 ? -9.320 -0.400 -17.507 1.00 96.12 365 LEU A N 1
ATOM 2756 C CA . LEU A 1 365 ? -9.889 -0.076 -16.195 1.00 96.12 365 LEU A CA 1
ATOM 2757 C C . LEU A 1 365 ? -10.644 1.256 -16.211 1.00 96.12 365 LEU A C 1
ATOM 2759 O O . LEU A 1 365 ? -10.292 2.193 -16.919 1.00 96.12 365 LEU A O 1
ATOM 2763 N N . SER A 1 366 ? -11.674 1.376 -15.368 1.00 94.94 366 SER A N 1
ATOM 2764 C CA . SER A 1 366 ? -12.337 2.668 -15.174 1.00 94.94 366 SER A CA 1
ATOM 2765 C C . SER A 1 366 ? -11.442 3.620 -14.377 1.00 94.94 366 SER A C 1
ATOM 2767 O O . SER A 1 366 ? -10.695 3.198 -13.487 1.00 94.94 366 SER A O 1
ATOM 2769 N N . PHE A 1 367 ? -11.551 4.925 -14.638 1.00 91.56 367 PHE A N 1
ATOM 2770 C CA . PHE A 1 367 ? -10.787 5.921 -13.888 1.00 91.56 367 PHE A CA 1
ATOM 2771 C C . PHE A 1 367 ? -11.110 5.876 -12.386 1.00 91.56 367 PHE A C 1
ATOM 2773 O O . PHE A 1 367 ? -10.217 6.053 -11.567 1.00 91.56 367 PHE A O 1
ATOM 2780 N N . GLU A 1 368 ? -12.347 5.559 -11.999 1.00 88.31 368 GLU A N 1
ATOM 2781 C CA . GLU A 1 368 ? -12.765 5.399 -10.599 1.00 88.31 368 GLU A CA 1
ATOM 2782 C C . GLU A 1 368 ? -12.048 4.234 -9.910 1.00 88.31 368 GLU A C 1
ATOM 2784 O O . GLU A 1 368 ? -11.716 4.331 -8.728 1.00 88.31 368 GLU A O 1
ATOM 2789 N N . ALA A 1 369 ? -11.776 3.141 -10.632 1.00 90.19 369 ALA A N 1
ATOM 2790 C CA . ALA A 1 369 ? -11.004 2.020 -10.103 1.00 90.19 369 ALA A CA 1
ATOM 2791 C C . ALA A 1 369 ? -9.555 2.439 -9.790 1.00 90.19 369 ALA A C 1
ATOM 2793 O O . ALA A 1 369 ? -9.006 2.076 -8.747 1.00 90.19 369 ALA A O 1
ATOM 2794 N N . ILE A 1 370 ? -8.961 3.258 -10.661 1.00 92.00 370 ILE A N 1
ATOM 2795 C CA . ILE A 1 370 ? -7.609 3.809 -10.499 1.00 92.00 370 ILE A CA 1
ATOM 2796 C C . ILE A 1 370 ? -7.588 4.854 -9.367 1.00 92.00 370 ILE A C 1
ATOM 2798 O O . ILE A 1 370 ? -6.779 4.753 -8.441 1.00 92.00 370 ILE A O 1
ATOM 2802 N N . LEU A 1 371 ? -8.532 5.801 -9.378 1.00 86.62 371 LEU A N 1
ATOM 2803 C CA . LEU A 1 371 ? -8.731 6.843 -8.360 1.00 86.62 371 LEU A CA 1
ATOM 2804 C C . LEU A 1 371 ? -8.998 6.261 -6.970 1.00 86.62 371 LEU A C 1
ATOM 2806 O O . LEU A 1 371 ? -8.570 6.826 -5.960 1.00 86.62 371 LEU A O 1
ATOM 2810 N N . GLY A 1 372 ? -9.636 5.093 -6.912 1.00 82.94 372 GLY A N 1
ATOM 2811 C CA . GLY A 1 372 ? -9.841 4.310 -5.700 1.00 82.94 372 GLY A CA 1
ATOM 2812 C C . GLY A 1 372 ? -8.554 3.838 -5.018 1.00 82.94 372 GLY A C 1
ATOM 2813 O O . GLY A 1 372 ? -8.650 3.265 -3.937 1.00 82.94 372 GLY A O 1
ATOM 2814 N N . ASN A 1 373 ? -7.364 4.119 -5.572 1.00 84.88 373 ASN A N 1
ATOM 2815 C CA . ASN A 1 373 ? -6.057 3.971 -4.910 1.00 84.88 373 ASN A CA 1
ATOM 2816 C C . ASN A 1 373 ? -5.391 5.296 -4.476 1.00 84.88 373 ASN A C 1
ATOM 2818 O O . ASN A 1 373 ? -4.404 5.269 -3.737 1.00 84.88 373 ASN A O 1
ATOM 2822 N N . GLY A 1 374 ? -5.961 6.443 -4.859 1.00 81.06 374 GLY A N 1
ATOM 2823 C CA . GLY A 1 374 ? -5.562 7.772 -4.393 1.00 81.06 374 GLY A CA 1
ATOM 2824 C C . GLY A 1 374 ? -4.155 8.178 -4.832 1.00 81.06 374 GLY A C 1
ATOM 2825 O O . GLY A 1 374 ? -3.636 7.696 -5.842 1.00 81.06 374 GLY A O 1
ATOM 2826 N N . GLN A 1 375 ? -3.509 9.037 -4.038 1.00 78.44 375 GLN A N 1
ATOM 2827 C CA . GLN A 1 375 ? -2.179 9.590 -4.339 1.00 78.44 375 GLN A CA 1
ATOM 2828 C C . GLN A 1 375 ? -1.099 8.518 -4.569 1.00 78.44 375 GLN A C 1
ATOM 2830 O O . GLN A 1 375 ? -0.153 8.726 -5.328 1.00 78.44 375 GLN A O 1
ATOM 2835 N N . ALA A 1 376 ? -1.238 7.360 -3.923 1.00 80.19 376 ALA A N 1
ATOM 2836 C CA . ALA A 1 376 ? -0.332 6.226 -4.084 1.00 80.19 376 ALA A CA 1
ATOM 2837 C C . ALA A 1 376 ? -0.200 5.800 -5.551 1.00 80.19 376 ALA A C 1
ATOM 2839 O O . ALA A 1 376 ? 0.890 5.515 -6.043 1.00 80.19 376 ALA A O 1
ATOM 2840 N N . MET A 1 377 ? -1.323 5.805 -6.272 1.00 89.38 377 MET A N 1
ATOM 2841 C CA . MET A 1 377 ? -1.358 5.439 -7.680 1.00 89.38 377 MET A CA 1
ATOM 2842 C C . MET A 1 377 ? -0.659 6.480 -8.557 1.00 89.38 377 MET A C 1
ATOM 2844 O O . MET A 1 377 ? 0.143 6.109 -9.407 1.00 89.38 377 MET A O 1
ATOM 2848 N N . SER A 1 378 ? -0.884 7.773 -8.293 1.00 89.56 378 SER A N 1
ATOM 2849 C CA . SER A 1 378 ? -0.173 8.874 -8.964 1.00 89.56 378 SER A CA 1
ATOM 2850 C C . SER A 1 378 ? 1.346 8.674 -8.902 1.00 89.56 378 SER A C 1
ATOM 2852 O O . SER A 1 378 ? 2.035 8.722 -9.920 1.00 89.56 378 SER A O 1
ATOM 2854 N N . ASN A 1 379 ? 1.863 8.352 -7.714 1.00 86.19 379 ASN A N 1
ATOM 2855 C CA . ASN A 1 379 ? 3.293 8.149 -7.493 1.00 86.19 379 ASN A CA 1
ATOM 2856 C C . ASN A 1 379 ? 3.852 6.965 -8.301 1.00 86.19 379 ASN A C 1
ATOM 2858 O O . ASN A 1 379 ? 4.908 7.095 -8.920 1.00 86.19 379 ASN A O 1
ATOM 2862 N N . LYS A 1 380 ? 3.136 5.832 -8.319 1.00 91.12 380 LYS A N 1
ATOM 2863 C CA . LYS A 1 380 ? 3.517 4.625 -9.073 1.00 91.12 380 LYS A CA 1
ATOM 2864 C C . LYS A 1 380 ? 3.552 4.896 -10.578 1.00 91.12 380 LYS A C 1
ATOM 2866 O O . LYS A 1 380 ? 4.553 4.601 -11.225 1.00 91.12 380 LYS A O 1
ATOM 2871 N N . LEU A 1 381 ? 2.503 5.517 -11.120 1.00 94.56 381 LEU A N 1
ATOM 2872 C CA . LEU A 1 381 ? 2.416 5.858 -12.544 1.00 94.56 381 LEU A CA 1
ATOM 2873 C C . LEU A 1 381 ? 3.528 6.820 -12.967 1.00 94.56 381 LEU A C 1
ATOM 2875 O O . LEU A 1 381 ? 4.192 6.595 -13.978 1.00 94.56 381 LEU A O 1
ATOM 2879 N N . ARG A 1 382 ? 3.789 7.852 -12.157 1.00 92.50 382 ARG A N 1
ATOM 2880 C CA . ARG A 1 382 ? 4.860 8.813 -12.432 1.00 92.50 382 ARG A CA 1
ATOM 2881 C C . ARG A 1 382 ? 6.242 8.159 -12.367 1.00 92.50 382 ARG A C 1
ATOM 2883 O O . ARG A 1 382 ? 7.108 8.503 -13.167 1.00 92.50 382 ARG A O 1
ATOM 2890 N N . ALA A 1 383 ? 6.455 7.206 -11.458 1.00 91.75 383 ALA A N 1
ATOM 2891 C CA . ALA A 1 383 ? 7.699 6.440 -11.379 1.00 91.75 383 ALA A CA 1
ATOM 2892 C C . ALA A 1 383 ? 7.914 5.545 -12.613 1.00 91.75 383 ALA A C 1
ATOM 2894 O O . ALA A 1 383 ? 9.021 5.534 -13.155 1.00 91.75 383 ALA A O 1
ATOM 2895 N N . ILE A 1 384 ? 6.868 4.864 -13.100 1.00 96.31 384 ILE A N 1
ATOM 2896 C CA . ILE A 1 384 ? 6.914 4.080 -14.348 1.00 96.31 384 ILE A CA 1
ATOM 2897 C C . ILE A 1 384 ? 7.276 4.995 -15.527 1.00 96.31 384 ILE A C 1
ATOM 2899 O O . ILE A 1 384 ? 8.282 4.768 -16.198 1.00 96.31 384 ILE A O 1
ATOM 2903 N N . ALA A 1 385 ? 6.519 6.082 -15.720 1.00 96.06 385 ALA A N 1
ATOM 2904 C CA . ALA A 1 385 ? 6.737 7.031 -16.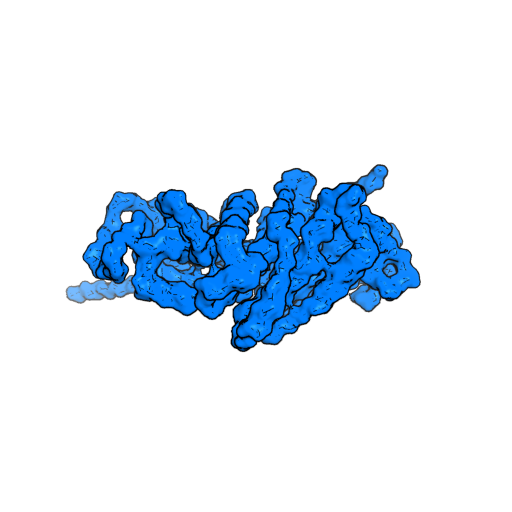812 1.00 96.06 385 ALA A CA 1
ATOM 2905 C C . ALA A 1 385 ? 8.139 7.664 -16.769 1.00 96.06 385 ALA A C 1
ATOM 2907 O O . ALA A 1 385 ? 8.814 7.751 -17.790 1.00 96.06 385 ALA A O 1
ATOM 2908 N N . SER A 1 386 ? 8.611 8.057 -15.581 1.00 94.00 386 SER A N 1
ATOM 2909 C CA . SER A 1 386 ? 9.947 8.650 -15.410 1.00 94.00 386 SER A CA 1
ATOM 2910 C C . SER A 1 386 ? 11.075 7.657 -15.691 1.00 94.00 386 SER A C 1
ATOM 2912 O O . SER A 1 386 ? 12.134 8.059 -16.161 1.00 94.00 386 SER A O 1
ATOM 2914 N N . THR A 1 387 ? 10.869 6.370 -15.399 1.00 94.44 387 THR A N 1
ATOM 2915 C CA . THR A 1 387 ? 11.874 5.331 -15.672 1.00 94.44 387 THR A CA 1
ATOM 2916 C C . THR A 1 387 ? 11.971 5.057 -17.173 1.00 94.44 387 THR A C 1
ATOM 2918 O O . THR A 1 387 ? 13.075 4.974 -17.703 1.00 94.44 387 THR A O 1
ATOM 2921 N N . ALA A 1 388 ? 10.838 5.000 -17.879 1.00 94.62 388 ALA A N 1
ATOM 2922 C CA . ALA A 1 388 ? 10.822 4.906 -19.340 1.00 94.62 388 ALA A CA 1
ATOM 2923 C C . ALA A 1 388 ? 11.429 6.149 -20.014 1.00 94.62 388 ALA A C 1
ATOM 2925 O O . ALA A 1 388 ? 12.162 6.028 -20.994 1.00 94.62 388 ALA A O 1
ATOM 2926 N N . ASP A 1 389 ? 11.196 7.340 -19.455 1.00 94.25 389 ASP A N 1
ATOM 2927 C CA . ASP A 1 389 ? 11.767 8.595 -19.957 1.00 94.25 389 ASP A CA 1
ATOM 2928 C C . ASP A 1 389 ? 13.304 8.594 -19.976 1.00 94.25 389 ASP A C 1
ATOM 2930 O O . ASP A 1 389 ? 13.902 9.180 -20.879 1.00 94.25 389 ASP A O 1
ATOM 2934 N N . TRP A 1 390 ? 13.958 7.901 -19.031 1.00 92.94 390 TRP A N 1
ATOM 2935 C CA . TRP A 1 390 ? 15.420 7.745 -19.032 1.00 92.94 390 TRP A CA 1
ATOM 2936 C C . TRP A 1 390 ? 15.926 7.028 -20.282 1.00 92.94 390 TRP A C 1
ATOM 2938 O O . TRP A 1 390 ? 16.971 7.403 -20.806 1.00 92.94 390 TRP A O 1
ATOM 2948 N N . VAL A 1 391 ? 15.175 6.038 -20.766 1.00 92.06 391 VAL A N 1
ATOM 2949 C CA . VAL A 1 391 ? 15.507 5.263 -21.967 1.00 92.06 391 VAL A CA 1
ATOM 2950 C C . VAL A 1 391 ? 15.187 6.068 -23.222 1.00 92.06 391 VAL A C 1
ATOM 2952 O O . VAL A 1 391 ? 16.039 6.214 -24.095 1.00 92.06 391 VAL A O 1
ATOM 2955 N N . LEU A 1 392 ? 13.992 6.662 -23.290 1.00 91.31 392 LEU A N 1
ATOM 2956 C CA . LEU A 1 392 ? 13.548 7.465 -24.437 1.00 91.31 392 LEU A CA 1
ATOM 2957 C C . LEU A 1 392 ? 14.412 8.716 -24.664 1.00 91.31 392 LEU A C 1
ATOM 2959 O O . LEU A 1 392 ? 14.478 9.224 -25.781 1.00 91.31 392 LEU A O 1
ATOM 2963 N N . SER A 1 393 ? 15.071 9.209 -23.613 1.00 91.56 393 SER A N 1
ATOM 2964 C CA . SER A 1 393 ? 15.951 10.382 -23.661 1.00 91.56 393 SER A CA 1
ATOM 2965 C C . SER A 1 393 ? 17.416 10.061 -23.988 1.00 91.56 393 SER A C 1
ATOM 2967 O O . SER A 1 393 ? 18.248 10.974 -23.973 1.00 91.56 393 SER A O 1
ATOM 2969 N N . LEU A 1 394 ? 17.767 8.797 -24.253 1.00 89.94 394 LEU A N 1
ATOM 2970 C CA . LEU A 1 394 ? 19.122 8.432 -24.673 1.00 89.94 394 LEU A CA 1
ATOM 2971 C C . LEU A 1 394 ? 19.468 9.063 -26.039 1.00 89.94 394 LEU A C 1
ATOM 2973 O O . LEU A 1 394 ? 18.572 9.290 -26.848 1.00 89.94 394 LEU A O 1
ATOM 2977 N N . PRO A 1 395 ? 20.756 9.342 -26.337 1.00 85.50 395 PRO A N 1
ATOM 2978 C CA . PRO A 1 395 ? 21.158 9.907 -27.632 1.00 85.50 395 PRO A CA 1
ATOM 2979 C C . PRO A 1 395 ? 20.814 9.026 -28.844 1.00 85.50 395 PRO A C 1
ATOM 2981 O O . PRO A 1 395 ? 20.535 9.551 -29.918 1.00 85.50 395 PRO A O 1
ATOM 2984 N N . ASP A 1 396 ? 20.841 7.704 -28.667 1.00 81.94 396 ASP A N 1
ATOM 2985 C CA . ASP A 1 396 ? 20.385 6.708 -29.643 1.00 81.94 396 ASP A CA 1
ATOM 2986 C C . ASP A 1 396 ? 19.556 5.668 -28.875 1.00 81.94 396 ASP A C 1
ATOM 2988 O O . ASP A 1 396 ? 20.092 4.650 -28.432 1.00 81.94 396 ASP A O 1
ATOM 2992 N N . PRO A 1 397 ? 18.281 5.977 -28.574 1.00 81.62 397 PRO A N 1
ATOM 2993 C CA . PRO A 1 397 ? 17.439 5.062 -27.824 1.00 81.62 397 PRO A CA 1
ATOM 2994 C C . PRO A 1 397 ? 17.161 3.821 -28.690 1.00 81.62 397 PRO A C 1
ATOM 2996 O O . PRO A 1 397 ? 17.138 3.935 -29.924 1.00 81.62 397 PRO A O 1
ATOM 2999 N N . PRO A 1 398 ? 16.923 2.645 -28.079 1.00 76.62 398 PRO A N 1
ATOM 3000 C CA . PRO A 1 398 ? 16.518 1.450 -28.814 1.00 76.62 398 PRO A CA 1
ATOM 3001 C C . PRO A 1 398 ? 15.391 1.784 -29.803 1.00 76.62 398 PRO A C 1
ATOM 3003 O O . PRO A 1 398 ? 14.484 2.553 -29.486 1.00 76.62 398 PRO A O 1
ATOM 3006 N N . ARG A 1 399 ? 15.493 1.304 -31.048 1.00 65.00 399 ARG A N 1
ATOM 3007 C CA . ARG A 1 399 ? 14.575 1.699 -32.140 1.00 65.00 399 ARG A CA 1
ATOM 3008 C C . ARG A 1 399 ? 13.450 0.701 -32.387 1.00 65.00 399 ARG A C 1
ATOM 3010 O O . ARG A 1 399 ? 12.493 1.049 -33.067 1.00 65.00 399 ARG A O 1
ATOM 3017 N N . SER A 1 400 ? 13.590 -0.509 -31.853 1.00 64.12 400 SER A N 1
ATOM 3018 C CA . SER A 1 400 ? 12.573 -1.553 -31.859 1.00 64.12 400 SER A CA 1
ATOM 3019 C C . SER A 1 400 ? 12.189 -1.818 -30.414 1.00 64.12 400 SER A C 1
ATOM 3021 O O . SER A 1 400 ? 13.025 -2.259 -29.627 1.00 64.12 400 SER A O 1
ATOM 3023 N N . TYR A 1 401 ? 10.945 -1.515 -30.074 1.00 67.12 401 TYR A N 1
ATOM 3024 C CA . TYR A 1 401 ? 10.314 -1.976 -28.849 1.00 67.12 401 TYR A CA 1
ATOM 3025 C C . TYR A 1 401 ? 9.196 -2.906 -29.289 1.00 67.12 401 TYR A C 1
ATOM 3027 O O . TYR A 1 401 ? 8.403 -2.520 -30.144 1.00 67.12 401 TYR A O 1
ATOM 3035 N N . ASP A 1 402 ? 9.084 -4.094 -28.703 1.00 68.62 402 ASP A N 1
ATOM 3036 C CA . ASP A 1 402 ? 8.017 -5.030 -29.086 1.00 68.62 402 ASP A CA 1
ATOM 3037 C C . ASP A 1 402 ? 6.608 -4.444 -28.858 1.00 68.62 402 ASP A C 1
ATOM 3039 O O . ASP A 1 402 ? 5.640 -4.898 -29.462 1.00 68.62 402 ASP A O 1
ATOM 3043 N N . ALA A 1 403 ? 6.499 -3.414 -28.009 1.00 69.00 403 ALA A N 1
ATOM 3044 C CA . ALA A 1 403 ? 5.250 -2.760 -27.627 1.00 69.00 403 ALA A CA 1
ATOM 3045 C C . ALA A 1 403 ? 5.073 -1.318 -28.158 1.00 69.00 403 ALA A C 1
ATOM 3047 O O . ALA A 1 403 ? 4.046 -0.706 -27.872 1.00 69.00 403 ALA A O 1
ATOM 3048 N N . VAL A 1 404 ? 6.062 -0.739 -28.858 1.00 75.25 404 VAL A N 1
ATOM 3049 C CA . VAL A 1 404 ? 6.023 0.665 -29.323 1.00 75.25 404 VAL A CA 1
ATOM 3050 C C . VAL A 1 404 ? 6.689 0.795 -30.700 1.00 75.25 404 VAL A C 1
ATOM 3052 O O . VAL A 1 404 ? 7.887 0.542 -30.838 1.00 75.25 404 VAL A O 1
ATOM 3055 N N . ASP A 1 405 ? 5.949 1.285 -31.698 1.00 77.62 405 ASP A N 1
ATOM 3056 C CA . ASP A 1 405 ? 6.382 1.357 -33.102 1.00 77.62 405 ASP A CA 1
ATOM 3057 C C . ASP A 1 405 ? 7.365 2.514 -33.368 1.00 77.62 405 ASP A C 1
ATOM 3059 O O . ASP A 1 405 ? 8.065 2.541 -34.386 1.00 77.62 405 ASP A O 1
ATOM 3063 N N . SER A 1 406 ? 7.421 3.520 -32.484 1.00 84.62 406 SER A N 1
ATOM 3064 C CA . SER A 1 406 ? 8.340 4.660 -32.619 1.00 84.62 406 SER A CA 1
ATOM 3065 C C . SER A 1 406 ? 8.643 5.393 -31.306 1.00 84.62 406 SER A C 1
ATOM 3067 O O . SER A 1 406 ? 7.840 5.421 -30.379 1.00 84.62 406 SER A O 1
ATOM 3069 N N . ILE A 1 407 ? 9.766 6.121 -31.252 1.00 86.56 407 ILE A N 1
ATOM 3070 C CA . ILE A 1 407 ? 10.105 6.999 -30.109 1.00 86.56 407 ILE A CA 1
ATOM 3071 C C . ILE A 1 407 ? 8.991 8.028 -29.840 1.00 86.56 407 ILE A C 1
ATOM 3073 O O . ILE A 1 407 ? 8.695 8.338 -28.687 1.00 86.56 407 ILE A O 1
ATOM 3077 N N . ALA A 1 408 ? 8.361 8.557 -30.895 1.00 89.38 408 ALA A N 1
ATOM 3078 C CA . ALA A 1 408 ? 7.277 9.531 -30.773 1.00 89.38 408 ALA A CA 1
ATOM 3079 C C . ALA A 1 408 ? 6.041 8.932 -30.084 1.00 89.38 408 ALA A C 1
ATOM 3081 O O . ALA A 1 408 ? 5.423 9.590 -29.248 1.00 89.38 408 ALA A O 1
ATOM 3082 N N . GLU A 1 409 ? 5.713 7.679 -30.394 1.00 90.62 409 GLU A N 1
ATOM 3083 C CA . GLU A 1 409 ? 4.654 6.940 -29.713 1.00 90.62 409 GLU A CA 1
ATOM 3084 C C . GLU A 1 409 ? 5.012 6.672 -28.246 1.00 90.62 409 GLU A C 1
ATOM 3086 O O . GLU A 1 409 ? 4.191 6.920 -27.364 1.00 90.62 409 GLU A O 1
ATOM 3091 N N . GLY A 1 410 ? 6.259 6.283 -27.958 1.00 91.56 410 GLY A N 1
ATOM 3092 C CA . GLY A 1 410 ? 6.736 6.107 -26.582 1.00 91.56 410 GLY A CA 1
ATOM 3093 C C . GLY A 1 410 ? 6.616 7.391 -25.754 1.00 91.56 410 GLY A C 1
ATOM 3094 O O . GLY A 1 410 ? 6.138 7.370 -24.620 1.00 91.56 410 GLY A O 1
ATOM 3095 N N . ILE A 1 411 ? 6.967 8.538 -26.342 1.00 92.94 411 ILE A N 1
ATOM 3096 C CA . ILE A 1 411 ? 6.776 9.861 -25.730 1.00 92.94 411 ILE A CA 1
ATOM 3097 C C . ILE A 1 411 ? 5.288 10.144 -25.464 1.00 92.94 411 ILE A C 1
ATOM 3099 O O . ILE A 1 411 ? 4.943 10.607 -24.377 1.00 92.94 411 ILE A O 1
ATOM 3103 N N . ALA A 1 412 ? 4.401 9.833 -26.412 1.00 94.81 412 ALA A N 1
ATOM 3104 C CA . ALA A 1 412 ? 2.962 10.027 -26.237 1.00 94.81 412 ALA A CA 1
ATOM 3105 C C . ALA A 1 412 ? 2.386 9.144 -25.113 1.00 94.81 412 ALA A C 1
ATOM 3107 O O . ALA A 1 412 ? 1.580 9.617 -24.308 1.00 94.81 412 ALA A O 1
ATOM 3108 N N . MET A 1 413 ? 2.829 7.888 -25.006 1.00 95.19 413 MET A N 1
ATOM 3109 C CA . MET A 1 413 ? 2.456 6.985 -23.911 1.00 95.19 413 MET A CA 1
ATOM 3110 C C . MET A 1 413 ? 2.944 7.500 -22.549 1.00 95.19 413 MET A C 1
ATOM 3112 O O . MET A 1 413 ? 2.173 7.519 -21.586 1.00 95.19 413 MET A O 1
ATOM 3116 N N . ARG A 1 414 ? 4.193 7.983 -22.469 1.00 95.88 414 ARG A N 1
ATOM 3117 C CA . ARG A 1 414 ? 4.746 8.622 -21.262 1.00 95.88 414 ARG A CA 1
ATOM 3118 C C . ARG A 1 414 ? 3.883 9.803 -20.819 1.00 95.88 414 ARG A C 1
ATOM 3120 O O . ARG A 1 414 ? 3.535 9.908 -19.642 1.00 95.88 414 ARG A O 1
ATOM 3127 N N . ASP A 1 415 ? 3.540 10.686 -21.752 1.00 96.38 415 ASP A N 1
ATOM 3128 C CA . ASP A 1 415 ? 2.749 11.886 -21.466 1.00 96.38 415 ASP A CA 1
ATOM 3129 C C . ASP A 1 415 ? 1.327 11.530 -21.019 1.00 96.38 415 ASP A C 1
ATOM 3131 O O . ASP A 1 415 ? 0.814 12.123 -20.070 1.00 96.38 415 ASP A O 1
ATOM 3135 N N . ARG A 1 416 ? 0.730 10.491 -21.611 1.00 95.62 416 ARG A N 1
ATOM 3136 C CA . ARG A 1 416 ? -0.565 9.952 -21.183 1.00 95.62 416 ARG A CA 1
ATOM 3137 C C . ARG A 1 416 ? -0.540 9.432 -19.743 1.00 95.62 416 ARG A C 1
ATOM 3139 O O . ARG A 1 416 ? -1.445 9.752 -18.975 1.00 95.62 416 ARG A O 1
ATOM 3146 N N . LEU A 1 417 ? 0.463 8.641 -19.348 1.00 95.81 417 LEU A N 1
ATOM 3147 C CA . LEU A 1 417 ? 0.558 8.170 -17.958 1.00 95.81 417 LEU A CA 1
ATOM 3148 C C . LEU A 1 417 ? 0.751 9.323 -16.972 1.00 95.81 417 LEU A C 1
ATOM 3150 O O . LEU A 1 417 ? 0.176 9.289 -15.883 1.00 95.81 417 LEU A O 1
ATOM 3154 N N . ASN A 1 418 ? 1.527 10.343 -17.349 1.00 95.56 418 ASN A N 1
ATOM 3155 C CA . ASN A 1 418 ? 1.691 11.544 -16.533 1.00 95.56 418 ASN A CA 1
ATOM 3156 C C . ASN A 1 418 ? 0.373 12.321 -16.386 1.00 95.56 418 ASN A C 1
ATOM 3158 O O . ASN A 1 418 ? 0.059 12.718 -15.269 1.00 95.56 418 ASN A O 1
ATOM 3162 N N . ASP A 1 419 ? -0.440 12.452 -17.440 1.00 94.75 419 ASP A N 1
ATOM 3163 C CA . ASP A 1 419 ? -1.776 13.068 -17.348 1.00 94.75 419 ASP A CA 1
ATOM 3164 C C . ASP A 1 419 ? -2.682 12.328 -16.350 1.00 94.75 419 ASP A C 1
ATOM 3166 O O . ASP A 1 419 ? -3.296 12.938 -15.471 1.00 94.75 419 ASP A O 1
ATOM 3170 N N . ILE A 1 420 ? -2.712 10.991 -16.414 1.00 93.81 420 ILE A N 1
ATOM 3171 C CA . ILE A 1 420 ? -3.457 10.179 -15.442 1.00 93.81 420 ILE A CA 1
ATOM 3172 C C . ILE A 1 420 ? -2.905 10.410 -14.029 1.00 93.81 420 ILE A C 1
ATOM 3174 O O . ILE A 1 420 ? -3.678 10.610 -13.091 1.00 93.81 420 ILE A O 1
ATOM 3178 N N . ALA A 1 421 ? -1.581 10.400 -13.863 1.00 92.25 421 ALA A N 1
ATOM 3179 C CA . ALA A 1 421 ? -0.938 10.627 -12.574 1.00 92.25 421 ALA A CA 1
ATOM 3180 C C . ALA A 1 421 ? -1.257 12.016 -11.998 1.00 92.25 421 ALA A C 1
ATOM 3182 O O . ALA A 1 421 ? -1.482 12.128 -10.791 1.00 92.25 421 ALA A O 1
ATOM 3183 N N . ASP A 1 422 ? -1.310 13.052 -12.829 1.00 90.25 422 ASP A N 1
ATOM 3184 C CA . ASP A 1 422 ? -1.606 14.424 -12.417 1.00 90.25 422 ASP A CA 1
ATOM 3185 C C . ASP A 1 422 ? -3.072 14.572 -12.003 1.00 90.25 422 ASP A C 1
ATOM 3187 O O . ASP A 1 422 ? -3.355 15.114 -10.937 1.00 90.25 422 ASP A O 1
ATOM 3191 N N . ARG A 1 423 ? -4.004 13.954 -12.737 1.00 88.12 423 ARG A N 1
ATOM 3192 C CA . ARG A 1 423 ? -5.425 13.889 -12.344 1.00 88.12 423 ARG A CA 1
ATOM 3193 C C . ARG A 1 423 ? -5.656 13.169 -11.012 1.00 88.12 423 ARG A C 1
ATOM 3195 O O . ARG A 1 423 ? -6.662 13.406 -10.348 1.00 88.12 423 ARG A O 1
ATOM 3202 N N . LEU A 1 424 ? -4.754 12.265 -10.632 1.00 85.62 424 LEU A N 1
ATOM 3203 C CA . LEU A 1 424 ? -4.776 11.561 -9.348 1.00 85.62 424 LEU A CA 1
ATOM 3204 C C . LEU A 1 424 ? -4.064 12.334 -8.228 1.00 85.62 424 LEU A C 1
ATOM 3206 O O . LEU A 1 424 ? -4.281 12.013 -7.060 1.00 85.62 424 LEU A O 1
ATOM 3210 N N . ALA A 1 425 ? -3.213 13.312 -8.560 1.00 77.00 425 ALA A N 1
ATOM 3211 C CA . ALA A 1 425 ? -2.388 14.034 -7.591 1.00 77.00 425 ALA A CA 1
ATOM 3212 C C . ALA A 1 425 ? -3.207 14.954 -6.664 1.00 77.00 425 ALA A C 1
ATOM 3214 O O . ALA A 1 425 ? -2.771 15.292 -5.565 1.00 77.00 425 ALA A O 1
ATOM 3215 N N . ASP A 1 426 ? -4.413 15.320 -7.094 1.00 69.00 426 ASP A N 1
ATOM 3216 C CA . ASP A 1 426 ? -5.354 16.117 -6.307 1.00 69.00 426 ASP A CA 1
ATOM 3217 C C . ASP A 1 426 ? -6.289 15.249 -5.442 1.00 69.00 426 ASP A C 1
ATOM 3219 O O . ASP A 1 426 ? -7.176 15.765 -4.757 1.00 69.00 426 ASP A O 1
ATOM 3223 N N . ALA A 1 427 ? -6.121 13.919 -5.446 1.00 67.44 427 ALA A N 1
ATOM 3224 C CA . ALA A 1 427 ? -6.951 13.028 -4.643 1.00 67.44 427 ALA A CA 1
ATOM 3225 C C . ALA A 1 427 ? -6.642 13.203 -3.139 1.00 67.44 427 ALA A C 1
ATOM 3227 O O . ALA A 1 427 ? -5.511 12.969 -2.708 1.00 67.44 427 ALA A O 1
ATOM 3228 N N . PRO A 1 428 ? -7.635 13.527 -2.290 1.00 56.69 428 PRO A N 1
ATOM 3229 C CA . PRO A 1 428 ? -7.395 13.917 -0.898 1.00 56.69 428 PRO A CA 1
ATOM 3230 C C . PRO A 1 428 ? -7.048 12.760 0.048 1.00 56.69 428 PRO A C 1
ATOM 3232 O O . PRO A 1 428 ? -6.843 12.997 1.236 1.00 56.69 428 PRO A O 1
ATOM 3235 N N . TRP A 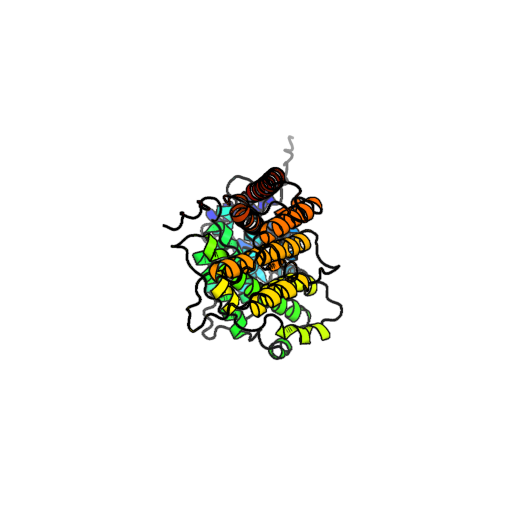1 429 ? -6.955 11.515 -0.431 1.00 66.50 429 TRP A N 1
ATOM 3236 C CA . TRP A 1 429 ? -6.617 10.375 0.420 1.00 66.50 429 TRP A CA 1
ATOM 3237 C C . TRP A 1 429 ? -5.376 9.623 -0.071 1.00 66.50 429 TRP A C 1
ATOM 3239 O O . TRP A 1 429 ? -5.108 9.489 -1.268 1.00 66.50 429 TRP A O 1
ATOM 3249 N N . VAL A 1 430 ? -4.610 9.116 0.899 1.00 60.44 430 VAL A N 1
ATOM 3250 C CA . VAL A 1 430 ? -3.313 8.473 0.680 1.00 60.44 430 VAL A CA 1
ATOM 3251 C C . VAL A 1 430 ? -3.366 7.028 1.164 1.00 60.44 430 VAL A C 1
ATOM 3253 O O . VAL A 1 430 ? -3.613 6.759 2.344 1.00 60.44 430 VAL A O 1
ATOM 3256 N N . ARG A 1 431 ? -3.096 6.081 0.262 1.00 64.44 431 ARG A N 1
ATOM 3257 C CA . ARG A 1 431 ? -2.946 4.662 0.597 1.00 64.44 431 ARG A CA 1
ATOM 3258 C C . ARG A 1 431 ? -1.488 4.374 0.960 1.00 64.44 431 ARG A C 1
ATOM 3260 O O . ARG A 1 431 ? -0.657 4.315 0.074 1.00 64.44 431 ARG A O 1
ATOM 3267 N N . TYR A 1 432 ? -1.186 4.207 2.251 1.00 57.81 432 TYR A N 1
ATOM 3268 C CA . TYR A 1 432 ? 0.135 3.863 2.834 1.00 57.81 432 TYR A CA 1
ATOM 3269 C C . TYR A 1 432 ? 1.316 4.807 2.602 1.00 57.81 432 TYR A C 1
ATOM 3271 O O . TYR A 1 432 ? 2.217 4.793 3.439 1.00 57.81 432 TYR A O 1
ATOM 3279 N N . ASP A 1 433 ? 1.295 5.608 1.547 1.00 53.59 433 ASP A N 1
ATOM 3280 C CA . ASP A 1 433 ? 2.480 6.224 0.964 1.00 53.59 433 ASP A CA 1
ATOM 3281 C C . ASP A 1 433 ? 2.823 7.608 1.538 1.00 53.59 433 ASP A C 1
ATOM 3283 O O . ASP A 1 433 ? 2.046 8.240 2.259 1.00 53.59 433 ASP A O 1
ATOM 3287 N N . LEU A 1 434 ? 4.030 8.073 1.213 1.00 48.34 434 LEU A N 1
ATOM 3288 C CA . LEU A 1 434 ? 4.551 9.399 1.534 1.00 48.34 434 LEU A CA 1
ATOM 3289 C C . LEU A 1 434 ? 3.782 10.489 0.754 1.00 48.34 434 LEU A C 1
ATOM 3291 O O . LEU A 1 434 ? 3.878 10.528 -0.476 1.00 48.34 434 LEU A O 1
ATOM 3295 N N . PRO A 1 435 ? 3.047 11.406 1.415 1.00 44.97 435 PRO A N 1
ATOM 3296 C CA . PRO A 1 435 ? 2.529 12.592 0.742 1.00 44.97 435 PRO A CA 1
ATOM 3297 C C . PRO A 1 435 ? 3.711 13.490 0.342 1.00 44.97 435 PRO A C 1
ATOM 3299 O O . PRO A 1 435 ? 4.494 13.886 1.205 1.00 44.97 435 PRO A O 1
ATOM 3302 N N . GLY A 1 436 ? 3.864 13.811 -0.952 1.00 46.22 436 GLY A N 1
ATOM 3303 C CA . GLY A 1 436 ? 4.827 14.845 -1.372 1.00 46.22 436 GLY A CA 1
ATOM 3304 C C . GLY A 1 436 ? 5.616 14.657 -2.671 1.00 46.22 436 GLY A C 1
ATOM 3305 O O . GLY A 1 436 ? 6.503 15.465 -2.932 1.00 46.22 436 GLY A O 1
ATOM 3306 N N . LEU A 1 437 ? 5.322 13.672 -3.525 1.00 44.47 437 LEU A N 1
ATOM 3307 C CA . LEU A 1 437 ? 6.041 13.522 -4.807 1.00 44.47 437 LEU A CA 1
ATOM 3308 C C . LEU A 1 437 ? 5.612 14.526 -5.898 1.00 44.47 437 LEU A C 1
ATOM 3310 O O . LEU A 1 437 ? 6.205 14.559 -6.974 1.00 44.47 437 LEU A O 1
ATOM 3314 N N . GLY A 1 438 ? 4.620 15.377 -5.615 1.00 37.94 438 GLY A N 1
ATOM 3315 C CA . GLY A 1 438 ? 4.000 16.317 -6.557 1.00 37.94 438 GLY A CA 1
ATOM 3316 C C . GLY A 1 438 ? 4.895 17.404 -7.162 1.00 37.94 438 GLY A C 1
ATOM 3317 O O . GLY A 1 438 ? 4.504 17.987 -8.163 1.00 37.94 438 GLY A O 1
ATOM 3318 N N . HIS A 1 439 ? 6.084 17.692 -6.615 1.00 34.06 439 HIS A N 1
ATOM 3319 C CA . HIS A 1 439 ? 6.831 18.890 -7.041 1.00 34.06 439 HIS A CA 1
ATOM 3320 C C . HIS A 1 439 ? 8.345 18.740 -7.259 1.00 34.06 439 HIS A C 1
ATOM 3322 O O . HIS A 1 439 ? 9.002 19.747 -7.519 1.00 34.06 439 HIS A O 1
ATOM 3328 N N . ARG A 1 440 ? 8.949 17.544 -7.160 1.00 32.53 440 ARG A N 1
ATOM 3329 C CA . ARG A 1 440 ? 10.427 17.419 -7.239 1.00 32.53 440 ARG A CA 1
ATOM 3330 C C . ARG A 1 440 ? 10.968 16.175 -7.952 1.00 32.53 440 ARG A C 1
ATOM 3332 O O . ARG A 1 440 ? 12.015 15.671 -7.562 1.00 32.53 440 ARG A O 1
ATOM 3339 N N . LEU A 1 441 ? 10.344 15.720 -9.036 1.00 33.66 441 LEU A N 1
ATOM 3340 C CA . LEU A 1 441 ? 11.068 14.893 -10.013 1.00 33.66 441 LEU A CA 1
ATOM 3341 C C . LEU A 1 441 ? 11.798 15.818 -10.993 1.00 33.66 441 LEU A C 1
ATOM 3343 O O . LEU A 1 441 ? 11.414 16.000 -12.142 1.00 33.66 441 LEU A O 1
ATOM 3347 N N . SER A 1 442 ? 12.828 16.497 -10.490 1.00 28.84 442 SER A N 1
ATOM 3348 C CA . SER A 1 442 ? 13.780 17.208 -11.340 1.00 28.84 442 SER A CA 1
ATOM 3349 C C . SER A 1 442 ? 14.731 16.182 -11.947 1.00 28.84 442 SER A C 1
ATOM 3351 O O . SER A 1 442 ? 15.258 15.344 -11.217 1.00 28.84 442 SER A O 1
ATOM 3353 N N . ARG A 1 443 ? 14.919 16.264 -13.271 1.00 27.14 443 ARG A N 1
ATOM 3354 C CA . ARG A 1 443 ? 15.809 15.430 -14.098 1.00 27.14 443 ARG A CA 1
ATOM 3355 C C . ARG A 1 443 ? 17.099 15.007 -13.372 1.00 27.14 443 ARG A C 1
ATOM 3357 O O . ARG A 1 443 ? 17.677 15.838 -12.661 1.00 27.14 443 ARG A O 1
ATOM 3364 N N . PRO A 1 444 ? 17.603 13.777 -13.593 1.00 29.47 444 PRO A N 1
ATOM 3365 C CA . PRO A 1 444 ? 18.919 13.396 -13.095 1.00 29.47 444 PRO A CA 1
ATOM 3366 C C . PRO A 1 444 ? 19.958 14.409 -13.593 1.00 29.47 444 PRO A C 1
ATOM 3368 O O . PRO A 1 444 ? 19.957 14.799 -14.763 1.00 29.47 444 PRO A O 1
ATOM 3371 N N . ARG A 1 445 ? 20.823 14.883 -12.687 1.00 25.61 445 ARG A N 1
ATOM 3372 C CA . ARG A 1 445 ? 22.000 15.654 -13.102 1.00 25.61 445 ARG A CA 1
ATOM 3373 C C . ARG A 1 445 ? 22.840 14.756 -14.015 1.00 25.61 445 ARG A C 1
ATOM 3375 O O . ARG A 1 445 ? 23.022 13.591 -13.660 1.00 25.61 445 ARG A O 1
ATOM 3382 N N . PRO A 1 446 ? 23.357 15.271 -15.143 1.00 25.52 446 PRO A N 1
ATOM 3383 C CA . PRO A 1 446 ? 24.310 14.515 -15.937 1.00 25.52 446 PRO A CA 1
ATOM 3384 C C . PRO A 1 446 ? 25.502 14.156 -15.047 1.00 25.52 446 PRO A C 1
ATOM 3386 O O . PRO A 1 446 ? 25.998 15.001 -14.295 1.00 25.52 446 PRO A O 1
ATOM 3389 N N . LEU A 1 447 ? 25.902 12.887 -15.100 1.00 30.34 447 LEU A N 1
ATOM 3390 C CA . LEU A 1 447 ? 27.167 12.430 -14.539 1.00 30.34 447 LEU A CA 1
ATOM 3391 C C . LEU A 1 447 ? 28.278 13.228 -15.238 1.00 30.34 447 LEU A C 1
ATOM 3393 O O . LEU A 1 447 ? 28.341 13.238 -16.468 1.00 30.34 447 LEU A O 1
ATOM 3397 N N . VAL A 1 448 ? 29.071 13.956 -14.448 1.00 33.72 448 VAL A N 1
ATOM 3398 C CA . VAL A 1 448 ? 30.319 14.605 -14.882 1.00 33.72 448 VAL A CA 1
ATOM 3399 C C . VAL A 1 448 ? 31.462 13.642 -14.642 1.00 33.72 448 VAL A C 1
ATOM 3401 O O . VAL A 1 448 ? 31.471 13.049 -13.537 1.00 33.72 448 VAL A O 1
#